Protein AF-0000000067282653 (afdb_homodimer)

Solvent-accessible surface area (backbone atoms only — not comparable to full-atom values): 28325 Å² total; per-residue (Å²): 121,83,62,38,82,45,73,37,54,29,65,54,50,38,16,65,73,27,28,68,47,54,86,46,59,25,34,35,36,36,40,37,40,32,29,42,47,34,88,92,48,76,72,40,86,65,26,25,35,44,34,38,36,22,20,22,31,38,79,72,54,95,64,27,29,39,34,24,21,30,36,39,36,43,48,15,35,65,85,81,63,40,78,44,56,59,43,76,37,87,85,79,70,46,73,35,45,31,73,39,47,68,28,66,38,42,66,52,73,44,57,57,67,42,61,28,37,40,31,83,62,38,28,36,37,69,47,79,44,64,58,67,47,76,29,86,39,40,82,41,69,82,47,16,64,24,36,50,53,63,53,40,56,37,39,39,43,40,40,39,38,31,45,29,64,41,61,71,32,86,84,45,49,35,42,89,49,38,41,38,39,39,36,32,41,32,57,69,53,50,66,71,61,43,37,90,55,82,50,32,32,38,37,47,34,37,32,30,54,38,95,36,72,87,64,45,58,66,70,56,47,52,47,28,72,73,44,28,39,36,66,76,47,25,56,92,58,79,68,97,64,76,61,42,44,72,66,57,52,44,67,76,37,44,69,49,51,77,70,56,48,69,48,61,66,76,34,70,58,80,130,122,82,63,38,83,42,72,36,53,30,64,54,50,38,16,65,73,27,29,68,48,56,88,46,58,27,35,35,36,36,41,38,40,31,28,42,46,34,87,93,49,76,72,39,86,64,25,25,35,45,32,36,36,23,19,23,29,38,79,72,54,94,64,27,29,39,34,23,20,30,35,39,37,43,48,14,35,65,85,81,64,40,80,42,56,58,42,75,38,88,85,79,69,48,74,34,46,32,73,39,47,67,27,66,40,43,67,52,75,44,59,58,67,44,61,29,37,40,31,84,62,39,29,35,39,68,46,80,45,64,57,67,48,75,29,83,39,42,81,40,72,81,47,16,57,27,38,51,56,63,53,40,57,39,39,40,41,38,41,37,36,30,46,29,64,41,62,72,31,86,86,45,51,36,42,88,51,37,41,37,39,38,36,33,41,31,58,69,53,49,64,70,59,48,36,88,60,79,51,34,33,38,37,47,33,37,34,32,53,38,94,35,73,87,63,46,58,66,72,56,46,50,45,28,72,74,43,28,40,37,65,75,47,26,56,93,57,81,68,97,64,76,63,41,44,72,65,56,52,45,66,77,37,44,70,49,52,75,71,57,47,68,50,61,66,76,32,71,56,78,131

Organism: NCBI:txid741277

Nearest PDB structures (foldseek):
  2j4u-assembly2_W  TM=2.827E-01  e=1.386E-02  Escherichia coli
  3uu2-assembly1_C  TM=2.801E-01  e=9.792E-02  Salmonella enterica subsp. enterica serovar Typhimurium
  1pho-assembly1_A  TM=2.579E-01  e=3.063E-01  Escherichia coli
  2xe2-assembly1_C  TM=2.893E-01  e=5.273E-01  Escherichia coli
  2xe5-assembly1_E  TM=2.948E-01  e=1.257E+00  Escherichia coli

Foldseek 3Di:
DFWDKDWAFLLLVCQEPHFLPQVDKWKKKKKWWKWWFFPPDDIDTFFIKIKMKIWGWDDDDVSKIKIKIWMWMFTADPPVRHGDQWGQQPPPRDIFGDATDTWGIDIDMGHDIFIWTDDQFKIKGKDKDKDKDAQPQCVPVVLCQLAVDGIWIKIKIKIKMATPCQSPPPVGRHTPKIKIWMKMWGDDQSRSSQRVGDTIMIITMMIMIDPADVRGPPVVNVCCVPFEVQNRHTDSDDDPDDIDDSSVQCVVCVVVRVVSHGPPHGHDHDD/DFWDKDWAFLLLVCQQPHFLPQVDKWKKKKKWWKWWFFPPDDIDTFFIKIKMKIKGWDDDDDRKIKIKIWMWMFTADPPVRHGDQWGQQPPPRDIFGDATDTWGIDIDMGHDIFIWTDDQFKIKGKDKDKDKDAQPQCVPVVLCQLPVDGIWIKIKIKIKMATPCQSPPPVGRHTPKIKIWMKMWGDDQSRSSCGPHDTIMIITMMIMIDPADVRGPPVVNVCCVPFEVQNRHTDSDDDPDDIDDSSVQCVVCVVVRVVSHGPPHGHDHDD

Structure (mmCIF, N/CA/C/O backbone):
data_AF-0000000067282653-model_v1
#
loop_
_entity.id
_entity.type
_entity.pdbx_description
1 polymer 'DUF1838 domain-containing protein'
#
loop_
_atom_site.group_PDB
_atom_site.id
_atom_site.type_symbol
_atom_site.label_atom_id
_atom_site.label_alt_id
_atom_site.label_comp_id
_atom_site.label_asym_id
_atom_site.label_entity_id
_atom_site.label_seq_id
_atom_site.pdbx_PDB_ins_code
_atom_site.Cartn_x
_atom_site.Cartn_y
_atom_site.Cartn_z
_atom_site.occupancy
_atom_site.B_iso_or_equiv
_atom_site.auth_seq_id
_atom_site.auth_comp_id
_atom_site.auth_asym_id
_atom_site.auth_atom_id
_atom_site.pdbx_PDB_model_num
ATOM 1 N N . MET A 1 1 ? -20.859 -9.094 -7.98 1 53.88 1 MET A N 1
ATOM 2 C CA . MET A 1 1 ? -20.625 -8.602 -9.336 1 53.88 1 MET A CA 1
ATOM 3 C C . MET A 1 1 ? -19.219 -8.031 -9.484 1 53.88 1 MET A C 1
ATOM 5 O O . MET A 1 1 ? -18.656 -7.516 -8.516 1 53.88 1 MET A O 1
ATOM 9 N N . VAL A 1 2 ? -18.625 -8.258 -10.727 1 66.88 2 VAL A N 1
ATOM 10 C CA . VAL A 1 2 ? -17.281 -7.805 -11.055 1 66.88 2 VAL A CA 1
ATOM 11 C C . VAL A 1 2 ? -17.234 -6.277 -11.062 1 66.88 2 VAL A C 1
ATOM 13 O O . VAL A 1 2 ? -18.125 -5.625 -11.617 1 66.88 2 VAL A O 1
ATOM 16 N N . ALA A 1 3 ? -16.422 -5.664 -10.305 1 79.19 3 ALA A N 1
ATOM 17 C CA . ALA A 1 3 ? -16.25 -4.215 -10.258 1 79.19 3 ALA A CA 1
ATOM 18 C C . ALA A 1 3 ? -16.031 -3.648 -11.656 1 79.19 3 ALA A C 1
ATOM 20 O O . ALA A 1 3 ? -15.352 -4.262 -12.484 1 79.19 3 ALA A O 1
ATOM 21 N N . GLN A 1 4 ? -16.641 -2.537 -11.898 1 87.44 4 GLN A N 1
ATOM 22 C CA . GLN A 1 4 ? -16.469 -1.826 -13.164 1 87.44 4 GLN A CA 1
ATOM 23 C C . GLN A 1 4 ? -15.68 -0.537 -12.969 1 87.44 4 GLN A C 1
ATOM 25 O O . GLN A 1 4 ? -15.891 0.188 -12 1 87.44 4 GLN A O 1
ATOM 30 N N . ASN A 1 5 ? -14.805 -0.302 -13.891 1 89.62 5 ASN A N 1
ATOM 31 C CA . ASN A 1 5 ? -14.094 0.975 -13.898 1 89.62 5 ASN A CA 1
ATOM 32 C C . ASN A 1 5 ? -14.992 2.111 -14.383 1 89.62 5 ASN A C 1
ATOM 34 O O . ASN A 1 5 ? -15.578 2.029 -15.461 1 89.62 5 ASN A O 1
ATOM 38 N N . GLN A 1 6 ? -15.141 3.15 -13.555 1 94.5 6 GLN A N 1
ATOM 39 C CA . GLN A 1 6 ? -15.93 4.324 -13.914 1 94.5 6 GLN A CA 1
ATOM 40 C C . GLN A 1 6 ? -15.172 5.613 -13.602 1 94.5 6 GLN A C 1
ATOM 42 O O . GLN A 1 6 ? -14.242 5.609 -12.797 1 94.5 6 GLN A O 1
ATOM 47 N N . GLU A 1 7 ? -15.523 6.629 -14.336 1 96.25 7 GLU A N 1
ATOM 48 C CA . GLU A 1 7 ? -15.078 7.984 -14.039 1 96.25 7 GLU A CA 1
ATOM 49 C C . GLU A 1 7 ? -16.172 8.789 -13.344 1 96.25 7 GLU A C 1
ATOM 51 O O . GLU A 1 7 ? -17.234 9.039 -13.93 1 96.25 7 GLU A O 1
ATOM 56 N N . LEU A 1 8 ? -15.914 9.188 -12.18 1 97.56 8 LEU A N 1
ATOM 57 C CA . LEU A 1 8 ? -16.953 9.836 -11.375 1 97.56 8 LEU A CA 1
ATOM 58 C C . LEU A 1 8 ? -16.672 11.336 -11.242 1 97.56 8 LEU A C 1
ATOM 60 O O . LEU A 1 8 ? -15.516 11.75 -11.156 1 97.56 8 LEU A O 1
ATOM 64 N N . GLU A 1 9 ? -17.703 12.102 -11.102 1 97.31 9 GLU A N 1
ATOM 65 C CA . GLU A 1 9 ? -17.578 13.547 -10.914 1 97.31 9 GLU A CA 1
ATOM 66 C C . GLU A 1 9 ? -16.859 13.867 -9.602 1 97.31 9 GLU A C 1
ATOM 68 O O . GLU A 1 9 ? -16.922 13.086 -8.648 1 97.31 9 GLU A O 1
ATOM 73 N N . ALA A 1 10 ? -16.359 15.062 -9.57 1 97.81 10 ALA A N 1
ATOM 74 C CA . ALA A 1 10 ? -15.594 15.508 -8.414 1 97.81 10 ALA A CA 1
ATOM 75 C C . ALA A 1 10 ? -16.438 15.484 -7.141 1 97.81 10 ALA A C 1
ATOM 77 O O . ALA A 1 10 ? -15.922 15.234 -6.051 1 97.81 10 ALA A O 1
ATOM 78 N N . SER A 1 11 ? -17.703 15.688 -7.273 1 97.88 11 SER A N 1
ATOM 79 C CA . SER A 1 11 ? -18.578 15.734 -6.105 1 97.88 11 SER A CA 1
ATOM 80 C C . SER A 1 11 ? -18.562 14.406 -5.359 1 97.88 11 SER A C 1
ATOM 82 O O . SER A 1 11 ? -18.703 14.375 -4.133 1 97.88 11 SER A O 1
ATOM 84 N N . TYR A 1 12 ? -18.406 13.297 -6.055 1 98.12 12 TYR A N 1
ATOM 85 C CA . TYR A 1 12 ? -18.359 11.992 -5.406 1 98.12 12 TYR A CA 1
ATOM 86 C C . TYR A 1 12 ? -17.062 11.828 -4.609 1 98.12 12 TYR A C 1
ATOM 88 O O . TYR A 1 12 ? -17.078 11.242 -3.523 1 98.12 12 TYR A O 1
ATOM 96 N N . TRP A 1 13 ? -16.062 12.391 -5.176 1 98.31 13 TRP A N 1
ATOM 97 C CA . TRP A 1 13 ? -14.797 12.383 -4.438 1 98.31 13 TRP A CA 1
ATOM 98 C C . TRP A 1 13 ? -14.883 13.289 -3.211 1 98.31 13 TRP A C 1
ATOM 100 O O . TRP A 1 13 ? -14.375 12.938 -2.141 1 98.31 13 TRP A O 1
ATOM 110 N N . VAL A 1 14 ? -15.484 14.414 -3.365 1 98.38 14 VAL A N 1
ATOM 111 C CA . VAL A 1 14 ? -15.68 15.344 -2.256 1 98.38 14 VAL A CA 1
ATOM 112 C C . VAL A 1 14 ? -16.469 14.656 -1.14 1 98.38 14 VAL A C 1
ATOM 114 O O . VAL A 1 14 ? -16.094 14.75 0.034 1 98.38 14 VAL A O 1
ATOM 117 N N . LYS A 1 15 ? -17.531 13.93 -1.473 1 98.19 15 LYS A N 1
ATOM 118 C CA . LYS A 1 15 ? -18.328 13.18 -0.504 1 98.19 15 LYS A CA 1
ATOM 119 C C . LYS A 1 15 ? -17.469 12.148 0.228 1 98.19 15 LYS A C 1
ATOM 121 O O . LYS A 1 15 ? -17.703 11.859 1.403 1 98.19 15 LYS A O 1
ATOM 126 N N . THR A 1 16 ? -16.531 11.602 -0.521 1 98.25 16 THR A N 1
ATOM 127 C CA . THR A 1 16 ? -15.656 10.562 0.013 1 98.25 16 THR A CA 1
ATOM 128 C C . THR A 1 16 ? -14.633 11.164 0.973 1 98.25 16 THR A C 1
ATOM 130 O O . THR A 1 16 ? -14.539 10.742 2.129 1 98.25 16 THR A O 1
ATOM 133 N N . ARG A 1 17 ? -13.984 12.172 0.566 1 97.81 17 ARG A N 1
ATOM 134 C CA . ARG A 1 17 ? -12.852 12.734 1.298 1 97.81 17 ARG A CA 1
ATOM 135 C C . ARG A 1 17 ? -13.328 13.672 2.4 1 97.81 17 ARG A C 1
ATOM 137 O O . ARG A 1 17 ? -12.688 13.781 3.451 1 97.81 17 ARG A O 1
ATOM 144 N N . SER A 1 18 ? -14.352 14.352 2.133 1 97.94 18 SER A N 1
ATOM 145 C CA . SER A 1 18 ? -14.867 15.359 3.053 1 97.94 18 SER A CA 1
ATOM 146 C C . SER A 1 18 ? -16.391 15.367 3.072 1 97.94 18 SER A C 1
ATOM 148 O O . SER A 1 18 ? -17.016 14.375 3.432 1 97.94 18 SER A O 1
ATOM 150 N N . SER A 1 19 ? -16.984 16.516 2.852 1 98 19 SER A N 1
ATOM 151 C CA . SER A 1 19 ? -18.422 16.719 2.816 1 98 19 SER A CA 1
ATOM 152 C C . SER A 1 19 ? -18.812 17.75 1.761 1 98 19 SER A C 1
ATOM 154 O O . SER A 1 19 ? -18.078 18.703 1.518 1 98 19 SER A O 1
ATOM 156 N N . LEU A 1 20 ? -19.969 17.547 1.198 1 98 20 LEU A N 1
ATOM 157 C CA . LEU A 1 20 ? -20.5 18.547 0.267 1 98 20 LEU A CA 1
ATOM 158 C C . LEU A 1 20 ? -20.906 19.812 1.002 1 98 20 LEU A C 1
ATOM 160 O O . LEU A 1 20 ? -21.109 20.859 0.377 1 98 20 LEU A O 1
ATOM 164 N N . ASP A 1 21 ? -21.141 19.734 2.289 1 97.75 21 ASP A N 1
ATOM 165 C CA . ASP A 1 21 ? -21.406 20.906 3.115 1 97.75 21 ASP A CA 1
ATOM 166 C C . ASP A 1 21 ? -20.109 21.625 3.471 1 97.75 21 ASP A C 1
ATOM 168 O O . ASP A 1 21 ? -19.328 21.156 4.305 1 97.75 21 ASP A O 1
ATOM 172 N N . PRO A 1 22 ? -19.906 22.75 2.941 1 96.88 22 PRO A N 1
ATOM 173 C CA . PRO A 1 22 ? -18.641 23.453 3.145 1 96.88 22 PRO A CA 1
ATOM 174 C C . PRO A 1 22 ? -18.453 23.953 4.582 1 96.88 22 PRO A C 1
ATOM 176 O O . PRO A 1 22 ? -17.359 24.391 4.953 1 96.88 22 PRO A O 1
ATOM 179 N N . ALA A 1 23 ? -19.406 23.891 5.398 1 96.5 23 ALA A N 1
ATOM 180 C CA . ALA A 1 23 ? -19.297 24.328 6.789 1 96.5 23 ALA A CA 1
ATOM 181 C C . ALA A 1 23 ? -18.766 23.219 7.68 1 96.5 23 ALA A C 1
ATOM 183 O O . ALA A 1 23 ? -18.344 23.453 8.812 1 96.5 23 ALA A O 1
ATOM 184 N N . GLU A 1 24 ? -18.719 22.078 7.125 1 96.69 24 GLU A N 1
ATOM 185 C CA . GLU A 1 24 ? -18.375 20.922 7.949 1 96.69 24 GLU A CA 1
ATOM 186 C C . GLU A 1 24 ? -16.891 20.625 7.895 1 96.69 24 GLU A C 1
ATOM 188 O O . GLU A 1 24 ? -16.266 20.719 6.836 1 96.69 24 GLU A O 1
ATOM 193 N N . SER A 1 25 ? -16.312 20.266 9.047 1 97.5 25 SER A N 1
ATOM 194 C CA . SER A 1 25 ? -15 19.625 9.125 1 97.5 25 SER A CA 1
ATOM 195 C C . SER A 1 25 ? -15.141 18.094 9.102 1 97.5 25 SER A C 1
ATOM 197 O O . SER A 1 25 ? -15.922 17.531 9.867 1 97.5 25 SER A O 1
ATOM 199 N N . SER A 1 26 ? -14.422 17.5 8.211 1 98.19 26 SER A N 1
ATOM 200 C CA . SER A 1 26 ? -14.453 16.047 8.102 1 98.19 26 SER A CA 1
ATOM 201 C C . SER A 1 26 ? -13.148 15.43 8.586 1 98.19 26 SER A C 1
ATOM 203 O O . SER A 1 26 ? -12.062 15.906 8.25 1 98.19 26 SER A O 1
ATOM 205 N N . PHE A 1 27 ? -13.258 14.383 9.391 1 98.44 27 PHE A N 1
ATOM 206 C CA . PHE A 1 27 ? -12.078 13.781 10.008 1 98.44 27 PHE A CA 1
ATOM 207 C C . PHE A 1 27 ? -11.789 12.414 9.398 1 98.44 27 PHE A C 1
ATOM 209 O O . PHE A 1 27 ? -12.695 11.594 9.242 1 98.44 27 PHE A O 1
ATOM 216 N N . LEU A 1 28 ? -10.586 12.203 9.008 1 98.12 28 LEU A N 1
ATOM 217 C CA . LEU A 1 28 ? -10 10.898 8.727 1 98.12 28 LEU A CA 1
ATOM 218 C C . LEU A 1 28 ? -8.898 10.578 9.727 1 98.12 28 LEU A C 1
ATOM 220 O O . LEU A 1 28 ? -8.109 11.453 10.094 1 98.12 28 LEU A O 1
ATOM 224 N N . SER A 1 29 ? -8.859 9.391 10.188 1 98 29 SER A N 1
ATOM 225 C CA . SER A 1 29 ? -7.797 8.945 11.086 1 98 29 SER A CA 1
ATOM 226 C C . SER A 1 29 ? -7.145 7.664 10.586 1 98 29 SER A C 1
ATOM 228 O O . SER A 1 29 ? -7.789 6.859 9.914 1 98 29 SER A O 1
ATOM 230 N N . TRP A 1 30 ? -5.828 7.531 10.852 1 98.19 30 TRP A N 1
ATOM 231 C CA . TRP A 1 30 ? -5.125 6.324 10.43 1 98.19 30 TRP A CA 1
ATOM 232 C C . TRP A 1 30 ? -4.156 5.852 11.508 1 98.19 30 TRP A C 1
ATOM 234 O O . TRP A 1 30 ? -3.785 6.621 12.398 1 98.19 30 TRP A O 1
ATOM 244 N N . THR A 1 31 ? -3.799 4.637 11.477 1 97.56 31 THR A N 1
ATOM 245 C CA . THR A 1 31 ? -2.756 4.004 12.281 1 97.56 31 THR A CA 1
ATOM 246 C C . THR A 1 31 ? -1.911 3.066 11.422 1 97.56 31 THR A C 1
ATOM 248 O O . THR A 1 31 ? -2.336 2.652 10.336 1 97.56 31 THR A O 1
ATOM 251 N N . GLY A 1 32 ? -0.683 2.873 11.859 1 97.94 32 GLY A N 1
ATOM 252 C CA . GLY A 1 32 ? 0.162 1.998 11.062 1 97.94 32 GLY A CA 1
ATOM 253 C C . GLY A 1 32 ? 1.556 1.828 11.641 1 97.94 32 GLY A C 1
ATOM 254 O O . GLY A 1 32 ? 1.756 1.969 12.852 1 97.94 32 GLY A O 1
ATOM 255 N N . LYS A 1 33 ? 2.396 1.386 10.781 1 98.69 33 LYS A N 1
ATOM 256 C CA . LYS A 1 33 ? 3.789 1.114 11.125 1 98.69 33 LYS A CA 1
ATOM 257 C C . LYS A 1 33 ? 4.742 1.777 10.133 1 98.69 33 LYS A C 1
ATOM 259 O O . LYS A 1 33 ? 4.383 2.002 8.969 1 98.69 33 LYS A O 1
ATOM 264 N N . ILE A 1 34 ? 5.879 2.117 10.609 1 98.81 34 ILE A N 1
ATOM 265 C CA . ILE A 1 34 ? 6.941 2.691 9.789 1 98.81 34 ILE A CA 1
ATOM 266 C C . ILE A 1 34 ? 8.211 1.856 9.922 1 98.81 34 ILE A C 1
ATOM 268 O O . ILE A 1 34 ? 8.672 1.6 11.039 1 98.81 34 ILE A O 1
ATOM 272 N N . TYR A 1 35 ? 8.734 1.463 8.828 1 98.69 35 TYR A N 1
ATOM 273 C CA . TYR A 1 35 ? 9.922 0.62 8.797 1 98.69 35 TYR A CA 1
ATOM 274 C C . TYR A 1 35 ? 11.094 1.352 8.141 1 98.69 35 TYR A C 1
ATOM 276 O O . TYR A 1 35 ? 10.891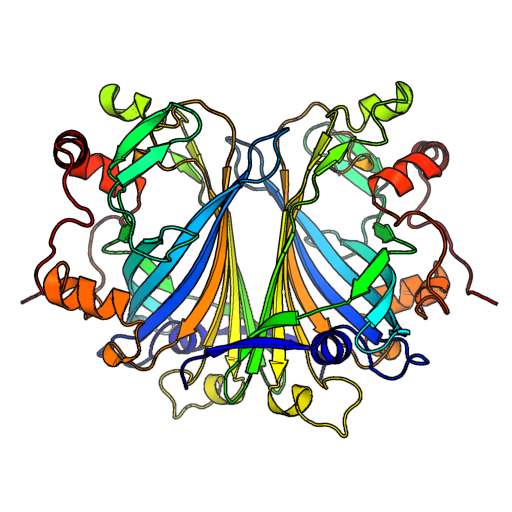 2.203 7.27 1 98.69 35 TYR A O 1
ATOM 284 N N . ALA A 1 36 ? 12.266 1.011 8.609 1 97.56 36 ALA A N 1
ATOM 285 C CA . ALA A 1 36 ? 13.461 1.302 7.82 1 97.56 36 ALA A CA 1
ATOM 286 C C . ALA A 1 36 ? 13.719 0.207 6.789 1 97.56 36 ALA A C 1
ATOM 288 O O . ALA A 1 36 ? 13.695 -0.981 7.121 1 97.56 36 ALA A O 1
ATOM 289 N N . PHE A 1 37 ? 13.891 0.598 5.602 1 95.44 37 PHE A N 1
ATOM 290 C CA . PHE A 1 37 ? 14.242 -0.276 4.492 1 95.44 37 PHE A CA 1
ATOM 291 C C . PHE A 1 37 ? 15.602 0.104 3.914 1 95.44 37 PHE A C 1
ATOM 293 O O . PHE A 1 37 ? 15.695 0.995 3.066 1 95.44 37 PHE A O 1
ATOM 300 N N . VAL A 1 38 ? 16.609 -0.567 4.359 1 92.38 38 VAL A N 1
ATOM 301 C CA . VAL A 1 38 ? 18 -0.293 3.984 1 92.38 38 VAL A CA 1
ATOM 302 C C . VAL A 1 38 ? 18.531 -1.416 3.094 1 92.38 38 VAL A C 1
ATOM 304 O O . VAL A 1 38 ? 18.406 -2.596 3.436 1 92.38 38 VAL A O 1
ATOM 307 N N . PRO A 1 39 ? 19.109 -1.047 1.935 1 86.56 39 PRO A N 1
ATOM 308 C CA . PRO A 1 39 ? 19.641 -2.088 1.056 1 86.56 39 PRO A CA 1
ATOM 309 C C . PRO A 1 39 ? 20.625 -3.02 1.771 1 86.56 39 PRO A C 1
ATOM 311 O O . PRO A 1 39 ? 21.547 -2.555 2.432 1 86.56 39 PRO A O 1
ATOM 314 N N . GLY A 1 40 ? 20.344 -4.289 1.637 1 87.06 40 GLY A N 1
ATOM 315 C CA . GLY A 1 40 ? 21.234 -5.301 2.17 1 87.06 40 GLY A CA 1
ATOM 316 C C . GLY A 1 40 ? 20.969 -5.641 3.621 1 87.06 40 GLY A C 1
ATOM 317 O O . GLY A 1 40 ? 21.594 -6.543 4.184 1 87.06 40 GLY A O 1
ATOM 318 N N . GLU A 1 41 ? 20.016 -4.91 4.254 1 89.69 41 GLU A N 1
ATOM 319 C CA . GLU A 1 41 ? 19.688 -5.148 5.656 1 89.69 41 GLU A CA 1
ATOM 320 C C . GLU A 1 41 ? 18.234 -5.609 5.812 1 89.69 41 GLU A C 1
ATOM 322 O O . GLU A 1 41 ? 17.391 -5.297 4.977 1 89.69 41 GLU A O 1
ATOM 327 N N . LYS A 1 42 ? 18.094 -6.449 6.906 1 93.94 42 LYS A N 1
ATOM 328 C CA . LYS A 1 42 ? 16.719 -6.773 7.273 1 93.94 42 LYS A CA 1
ATOM 329 C C . LYS A 1 42 ? 15.945 -5.52 7.684 1 93.94 42 LYS A C 1
ATOM 331 O O . LYS A 1 42 ? 16.531 -4.574 8.219 1 93.94 42 LYS A O 1
ATOM 336 N N . ARG A 1 43 ? 14.672 -5.562 7.473 1 93.19 43 ARG A N 1
ATOM 337 C CA . ARG A 1 43 ? 13.852 -4.422 7.859 1 93.19 43 ARG A CA 1
ATOM 338 C C . ARG A 1 43 ? 13.945 -4.16 9.359 1 93.19 43 ARG A C 1
ATOM 340 O O . ARG A 1 43 ? 14.211 -5.078 10.133 1 93.19 43 ARG A O 1
ATOM 347 N N . THR A 1 44 ? 13.742 -2.932 9.75 1 96.5 44 THR A N 1
ATOM 348 C CA . THR A 1 44 ? 13.633 -2.551 11.148 1 96.5 44 THR A CA 1
ATOM 349 C C . THR A 1 44 ? 12.344 -1.772 11.398 1 96.5 44 THR A C 1
ATOM 351 O O . THR A 1 44 ? 12.078 -0.771 10.734 1 96.5 44 THR A O 1
ATOM 354 N N . LEU A 1 45 ? 11.508 -2.346 12.312 1 98.19 45 LEU A N 1
ATOM 355 C CA . LEU A 1 45 ? 10.359 -1.562 12.742 1 98.19 45 LEU A CA 1
ATOM 356 C C . LEU A 1 45 ? 10.797 -0.362 13.578 1 98.19 45 LEU A C 1
ATOM 358 O O . LEU A 1 45 ? 11.367 -0.526 14.656 1 98.19 45 LEU A O 1
ATOM 362 N N . LEU A 1 46 ? 10.586 0.833 13.055 1 98.5 46 LEU A N 1
ATOM 363 C CA . LEU A 1 46 ? 11.047 2.029 13.75 1 98.5 46 LEU A CA 1
ATOM 364 C C . LEU A 1 46 ? 9.961 2.584 14.664 1 98.5 46 LEU A C 1
ATOM 366 O O . LEU A 1 46 ? 10.219 2.881 15.836 1 98.5 46 LEU A O 1
ATOM 370 N N . PHE A 1 47 ? 8.711 2.727 14.047 1 98.81 47 PHE A N 1
ATOM 371 C CA . PHE A 1 47 ? 7.637 3.391 14.781 1 98.81 47 PHE A CA 1
ATOM 372 C C . PHE A 1 47 ? 6.293 2.738 14.477 1 98.81 47 PHE A C 1
ATOM 374 O O . PHE A 1 47 ? 6.082 2.215 13.383 1 98.81 47 PHE A O 1
ATOM 381 N N . LYS A 1 48 ? 5.449 2.74 15.422 1 98.44 48 LYS A N 1
ATOM 382 C CA . LYS A 1 48 ? 4.027 2.801 15.109 1 98.44 48 LYS A CA 1
ATOM 383 C C . LYS A 1 48 ? 3.568 4.242 14.898 1 98.44 48 LYS A C 1
ATOM 385 O O . LYS A 1 48 ? 4.32 5.18 15.164 1 98.44 48 LYS A O 1
ATOM 390 N N . MET A 1 49 ? 2.453 4.398 14.312 1 98.69 49 MET A N 1
ATOM 391 C CA . MET A 1 49 ? 2.01 5.77 14.078 1 98.69 49 MET A CA 1
ATOM 392 C C . MET A 1 49 ? 0.497 5.887 14.242 1 98.69 49 MET A C 1
ATOM 394 O O . MET A 1 49 ? -0.227 4.902 14.078 1 98.69 49 MET A O 1
ATOM 398 N N . VAL A 1 50 ? 0.042 7 14.586 1 98.69 50 VAL A N 1
ATOM 399 C CA . VAL A 1 50 ? -1.358 7.406 14.602 1 98.69 50 VAL A CA 1
ATOM 400 C C . VAL A 1 50 ? -1.49 8.828 14.062 1 98.69 50 VAL A C 1
ATOM 402 O O . VAL A 1 50 ? -0.651 9.688 14.344 1 98.69 50 VAL A O 1
ATOM 405 N N . GLY A 1 51 ? -2.432 9.031 13.188 1 98.69 51 GLY A N 1
ATOM 406 C CA . GLY A 1 51 ? -2.598 10.352 12.602 1 98.69 51 GLY A CA 1
ATOM 407 C C . GLY A 1 51 ? -4.035 10.672 12.242 1 98.69 51 GLY A C 1
ATOM 408 O O . GLY A 1 51 ? -4.926 9.844 12.438 1 98.69 51 GLY A O 1
ATOM 409 N N . MET A 1 52 ? -4.25 11.898 11.844 1 98.81 52 MET A N 1
ATOM 410 C CA . MET A 1 52 ? -5.562 12.359 11.398 1 98.81 52 MET A CA 1
ATOM 411 C C . MET A 1 52 ? -5.426 13.5 10.398 1 98.81 52 MET A C 1
ATOM 413 O O . MET A 1 52 ? -4.367 14.117 10.297 1 98.81 52 MET A O 1
ATOM 417 N N . SER A 1 53 ? -6.355 13.648 9.641 1 98.69 53 SER A N 1
ATOM 418 C CA . SER A 1 53 ? -6.578 14.805 8.781 1 98.69 53 SER A CA 1
ATOM 419 C C . SER A 1 53 ? -7.969 15.391 8.992 1 98.69 53 SER A C 1
ATOM 421 O O . SER A 1 53 ? -8.953 14.656 9.078 1 98.69 53 SER A O 1
ATOM 423 N N . VAL A 1 54 ? -8.07 16.641 9.227 1 98.75 54 VAL A N 1
ATOM 424 C CA . VAL A 1 54 ? -9.352 17.344 9.266 1 98.75 54 VAL A CA 1
ATOM 425 C C . VAL A 1 54 ? -9.469 18.266 8.062 1 98.75 54 VAL A C 1
ATOM 427 O O . VAL A 1 54 ? -8.609 19.125 7.852 1 98.75 54 VAL A O 1
ATOM 430 N N . SER A 1 55 ? -10.555 18.078 7.297 1 98.62 55 SER A N 1
ATOM 431 C CA . SER A 1 55 ? -10.586 18.75 5.996 1 98.62 55 SER A CA 1
ATOM 432 C C . SER A 1 55 ? -11.938 19.391 5.738 1 98.62 55 SER A C 1
ATOM 434 O O . SER A 1 55 ? -12.914 19.109 6.438 1 98.62 55 SER A O 1
ATOM 436 N N . ARG A 1 56 ? -11.883 20.234 4.754 1 98.19 56 ARG A N 1
ATOM 437 C CA . ARG A 1 56 ? -13.039 20.953 4.23 1 98.19 56 ARG A CA 1
ATOM 438 C C . ARG A 1 56 ? -12.93 21.125 2.721 1 98.19 56 ARG A C 1
ATOM 440 O O . ARG A 1 56 ? -11.852 21.406 2.193 1 98.19 56 ARG A O 1
ATOM 447 N N . CYS A 1 57 ? -14.078 20.938 2.066 1 98.44 57 CYS A N 1
ATOM 448 C CA . CYS A 1 57 ? -14.164 21.266 0.647 1 98.44 57 CYS A CA 1
ATOM 449 C C . CYS A 1 57 ? -15.109 22.438 0.404 1 98.44 57 CYS A C 1
ATOM 451 O O . CYS A 1 57 ? -16.219 22.469 0.956 1 98.44 57 CYS A O 1
ATOM 453 N N . ILE A 1 58 ? -14.664 23.328 -0.389 1 98.31 58 ILE A N 1
ATOM 454 C CA . ILE A 1 58 ? -15.414 24.547 -0.677 1 98.31 58 ILE A CA 1
ATOM 455 C C . ILE A 1 58 ? -15.688 24.641 -2.176 1 98.31 58 ILE A C 1
ATOM 457 O O . ILE A 1 58 ? -14.758 24.703 -2.982 1 98.31 58 ILE 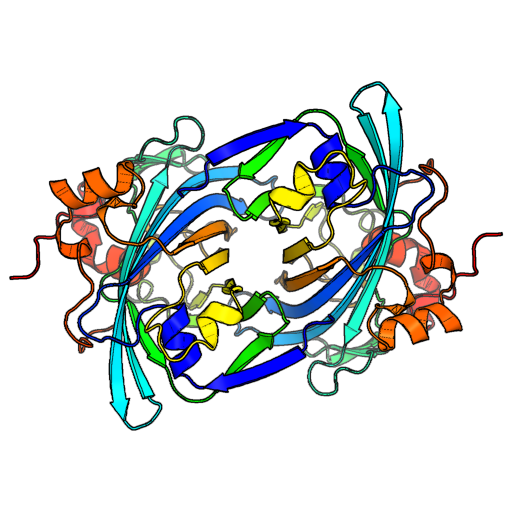A O 1
ATOM 461 N N . PRO A 1 59 ? -16.984 24.688 -2.51 1 97.75 59 PRO A N 1
ATOM 462 C CA . PRO A 1 59 ? -17.281 24.797 -3.941 1 97.75 59 PRO A CA 1
ATOM 463 C C . PRO A 1 59 ? -16.797 26.125 -4.535 1 97.75 59 PRO A C 1
ATOM 465 O O . PRO A 1 59 ? -16.922 27.172 -3.902 1 97.75 59 PRO A O 1
ATOM 468 N N . THR A 1 60 ? -16.219 26.094 -5.652 1 97 60 THR A N 1
ATOM 469 C CA . THR A 1 60 ? -15.75 27.281 -6.352 1 97 60 THR A CA 1
ATOM 470 C C . THR A 1 60 ? -16.547 27.516 -7.633 1 97 60 THR A C 1
ATOM 472 O O . THR A 1 60 ? -17.5 28.297 -7.648 1 97 60 THR A O 1
ATOM 475 N N . GLU A 1 61 ? -16.281 26.812 -8.695 1 95.56 61 GLU A N 1
ATOM 476 C CA . GLU A 1 61 ? -17.094 26.797 -9.914 1 95.56 61 GLU A CA 1
ATOM 477 C C . GLU A 1 61 ? -17.812 25.453 -10.062 1 95.56 61 GLU A C 1
ATOM 479 O O . GLU A 1 61 ? -17.609 24.547 -9.266 1 95.56 61 GLU A O 1
ATOM 484 N N . ALA A 1 62 ? -18.656 25.484 -11.094 1 94.19 62 ALA A N 1
ATOM 485 C CA . ALA A 1 62 ? -19.438 24.266 -11.289 1 94.19 62 ALA A CA 1
ATOM 486 C C . ALA A 1 62 ? -18.531 23.047 -11.43 1 94.19 62 ALA A C 1
ATOM 488 O O . ALA A 1 62 ? -17.656 23.016 -12.305 1 94.19 62 ALA A O 1
ATOM 489 N N . GLY A 1 63 ? -18.672 22.109 -10.539 1 94.94 63 GLY A N 1
ATOM 490 C CA . GLY A 1 63 ? -17.938 20.859 -10.609 1 94.94 63 GLY A CA 1
ATOM 491 C C . GLY A 1 63 ? -16.547 20.953 -10.008 1 94.94 63 GLY A C 1
ATOM 492 O O . GLY A 1 63 ? -15.773 20 -10.07 1 94.94 63 GLY A O 1
ATOM 493 N N . CYS A 1 64 ? -16.234 22.094 -9.438 1 97.88 64 CYS A N 1
ATOM 494 C CA . CYS A 1 64 ? -14.906 22.312 -8.875 1 97.88 64 CYS A CA 1
ATOM 495 C C . CYS A 1 64 ? -14.984 22.625 -7.387 1 97.88 64 CYS A C 1
ATOM 497 O O . CYS A 1 64 ? -15.922 23.266 -6.934 1 97.88 64 CYS A O 1
ATOM 499 N N . TRP A 1 65 ? -13.953 22.141 -6.688 1 98.38 65 TRP A N 1
ATOM 500 C CA . TRP A 1 65 ? -13.898 22.328 -5.242 1 98.38 65 TRP A CA 1
ATOM 501 C C . TRP A 1 65 ? -12.484 22.656 -4.781 1 98.38 65 TRP A C 1
ATOM 503 O O . TRP A 1 65 ? -11.516 22.047 -5.27 1 98.38 65 TRP A O 1
ATOM 513 N N . ASP A 1 66 ? -12.391 23.594 -3.852 1 98.56 66 ASP A N 1
ATOM 514 C CA . ASP A 1 66 ? -11.156 23.766 -3.105 1 98.56 66 ASP A CA 1
ATOM 515 C C . ASP A 1 66 ? -11.102 22.844 -1.895 1 98.56 66 ASP A C 1
ATOM 517 O O . ASP A 1 66 ? -12.062 22.766 -1.124 1 98.56 66 ASP A O 1
ATOM 521 N N . PHE A 1 67 ? -10.109 22.125 -1.871 1 98.62 67 PHE A N 1
ATOM 522 C CA . PHE A 1 67 ? -9.852 21.266 -0.726 1 98.62 67 PHE A CA 1
ATOM 523 C C . PHE A 1 67 ? -8.836 21.906 0.214 1 98.62 67 PHE A C 1
ATOM 525 O O . PHE 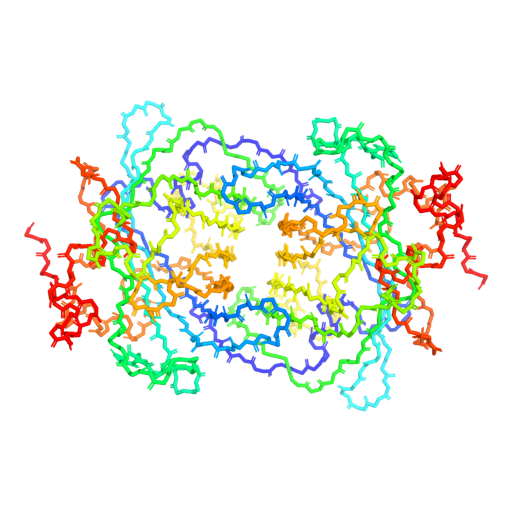A 1 67 ? -7.758 22.328 -0.219 1 98.62 67 PHE A O 1
ATOM 532 N N . THR A 1 68 ? -9.117 22.031 1.519 1 98.62 68 THR A N 1
ATOM 533 C CA . THR A 1 68 ? -8.172 22.5 2.533 1 98.62 68 THR A CA 1
ATOM 534 C C . THR A 1 68 ? -8.227 21.594 3.77 1 98.62 68 THR A C 1
ATOM 536 O O . THR A 1 68 ? -9.289 21.094 4.133 1 98.62 68 THR A O 1
ATOM 539 N N . SER A 1 69 ? -7.047 21.391 4.391 1 98.75 69 SER A N 1
ATOM 540 C CA . SER A 1 69 ? -7.008 20.469 5.523 1 98.75 69 SER A CA 1
ATOM 541 C C . SER A 1 69 ? -5.832 20.766 6.445 1 98.75 69 SER A C 1
ATOM 543 O O . SER A 1 69 ? -4.98 21.594 6.117 1 98.75 69 SER A O 1
ATOM 545 N N . ARG A 1 70 ? -5.859 20.203 7.645 1 98.75 70 ARG A N 1
ATOM 546 C CA . ARG A 1 70 ? -4.766 20.094 8.602 1 98.75 70 ARG A CA 1
ATOM 547 C C . ARG A 1 70 ? -4.484 18.641 8.953 1 98.75 70 ARG A C 1
ATOM 549 O O . ARG A 1 70 ? -5.41 17.828 9.07 1 98.75 70 ARG A O 1
ATOM 556 N N . GLU A 1 71 ? -3.182 18.312 9.102 1 98.81 71 GLU A N 1
ATOM 557 C CA . GLU A 1 71 ? -2.83 16.906 9.312 1 98.81 71 GLU A CA 1
ATOM 558 C C . GLU A 1 71 ? -1.841 16.75 10.461 1 98.81 71 GLU A C 1
ATOM 560 O O . GLU A 1 71 ? -0.917 17.547 10.609 1 98.81 71 GLU A O 1
ATOM 565 N N . LEU A 1 72 ? -2.09 15.75 11.289 1 98.88 72 LEU A N 1
ATOM 566 C CA . LEU A 1 72 ? -1.184 15.32 12.344 1 98.88 72 LEU A CA 1
ATOM 567 C C . LEU A 1 72 ? -0.801 13.859 12.172 1 98.88 72 LEU A C 1
ATOM 569 O O . LEU A 1 72 ? -1.639 13.031 11.797 1 98.88 72 LEU A O 1
ATOM 573 N N . THR A 1 73 ? 0.428 13.508 12.352 1 98.88 73 THR A N 1
ATOM 574 C CA . THR A 1 73 ? 0.885 12.133 12.539 1 98.88 73 THR A CA 1
ATOM 575 C C . THR A 1 73 ? 1.912 12.055 13.664 1 98.88 73 THR A C 1
ATOM 577 O O . THR A 1 73 ? 2.92 12.766 13.641 1 98.88 73 THR A O 1
ATOM 580 N N . TYR A 1 74 ? 1.654 11.234 14.609 1 98.94 74 TYR A N 1
ATOM 581 C CA . TYR A 1 74 ? 2.574 11.016 15.719 1 98.94 74 TYR A CA 1
ATOM 582 C C . TYR A 1 74 ? 3.342 9.711 15.547 1 98.94 74 TYR A C 1
ATOM 584 O O . TYR A 1 74 ? 2.758 8.68 15.195 1 98.94 74 TYR A O 1
ATOM 592 N N . TYR A 1 75 ? 4.625 9.82 15.758 1 98.94 75 TYR A N 1
ATOM 593 C CA . TYR A 1 75 ? 5.477 8.633 15.836 1 98.94 75 TYR A CA 1
ATOM 594 C C . TYR A 1 75 ? 5.441 8.031 17.234 1 98.94 75 TYR A C 1
ATOM 596 O O . TYR A 1 75 ? 5.711 8.727 18.219 1 98.94 75 TYR A O 1
ATOM 604 N N . LEU A 1 76 ? 5.141 6.754 17.266 1 98.88 76 LEU A N 1
ATOM 605 C CA . LEU A 1 76 ? 4.973 6.074 18.547 1 98.88 76 LEU A CA 1
ATOM 606 C C . LEU A 1 76 ? 6.047 5.008 18.734 1 98.88 76 LEU A C 1
ATOM 608 O O . LEU A 1 76 ? 6.531 4.426 17.766 1 98.88 76 LEU A O 1
ATOM 612 N N . ASN A 1 77 ? 6.414 4.812 20.016 1 98.44 77 ASN A N 1
ATOM 613 C CA . ASN A 1 77 ? 7.23 3.645 20.344 1 98.44 77 ASN A CA 1
ATOM 614 C C . ASN A 1 77 ? 6.547 2.35 19.906 1 98.44 77 ASN A C 1
ATOM 616 O O . ASN A 1 77 ? 5.398 2.094 20.266 1 98.44 77 ASN A O 1
ATOM 620 N N . PRO A 1 78 ? 7.188 1.56 19.141 1 96.94 78 PRO A N 1
ATOM 621 C CA . PRO A 1 78 ? 6.512 0.391 18.578 1 96.94 78 PRO A CA 1
ATOM 622 C C . PRO A 1 78 ? 6.141 -0.647 19.625 1 96.94 78 PRO A C 1
ATOM 624 O O . PRO A 1 78 ? 5.262 -1.481 19.391 1 96.94 78 PRO A O 1
ATOM 627 N N . GLU A 1 79 ? 6.766 -0.643 20.781 1 96.31 79 GLU A N 1
ATOM 628 C CA . GLU A 1 79 ? 6.488 -1.614 21.828 1 96.31 79 GLU A CA 1
ATOM 629 C C . GLU A 1 79 ? 5.426 -1.095 22.797 1 96.31 79 GLU A C 1
ATOM 631 O O . GLU A 1 79 ? 4.469 -1.806 23.125 1 96.31 79 GLU A O 1
ATOM 636 N N . THR A 1 80 ? 5.59 0.177 23.25 1 97.12 80 THR A N 1
ATOM 637 C CA . THR A 1 80 ? 4.723 0.708 24.297 1 97.12 80 THR A CA 1
ATOM 638 C C . THR A 1 80 ? 3.549 1.473 23.688 1 97.12 80 THR A C 1
ATOM 640 O O . THR A 1 80 ? 2.568 1.763 24.375 1 97.12 80 THR A O 1
ATOM 643 N N . GLU A 1 81 ?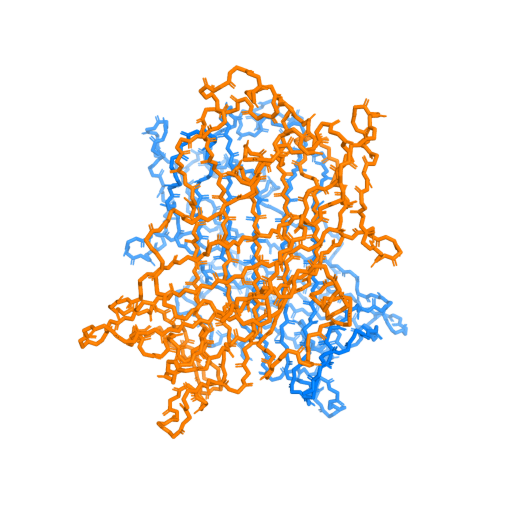 3.727 1.888 22.391 1 96.56 81 GLU A N 1
ATOM 644 C CA . GLU A 1 81 ? 2.732 2.656 21.656 1 96.56 81 GLU A CA 1
ATOM 645 C C . GLU A 1 81 ? 2.545 4.047 22.25 1 96.56 81 GLU A C 1
ATOM 647 O O . GLU A 1 81 ? 1.524 4.695 22.016 1 96.56 81 GLU A O 1
ATOM 652 N N . GLU A 1 82 ? 3.5 4.465 23.031 1 97.94 82 GLU A N 1
ATOM 653 C CA . GLU A 1 82 ? 3.504 5.828 23.547 1 97.94 82 GLU A CA 1
ATOM 654 C C . GLU A 1 82 ? 4.148 6.797 22.562 1 97.94 82 GLU A C 1
ATOM 656 O O . GLU A 1 82 ? 5.012 6.402 21.766 1 97.94 82 GLU A O 1
ATOM 661 N N . ILE A 1 83 ? 3.752 8 22.688 1 98.62 83 ILE A N 1
ATOM 662 C CA . ILE A 1 83 ? 4.336 9.023 21.828 1 98.62 83 ILE A CA 1
ATOM 663 C C . ILE A 1 83 ? 5.84 9.117 22.094 1 98.62 83 ILE A C 1
ATOM 665 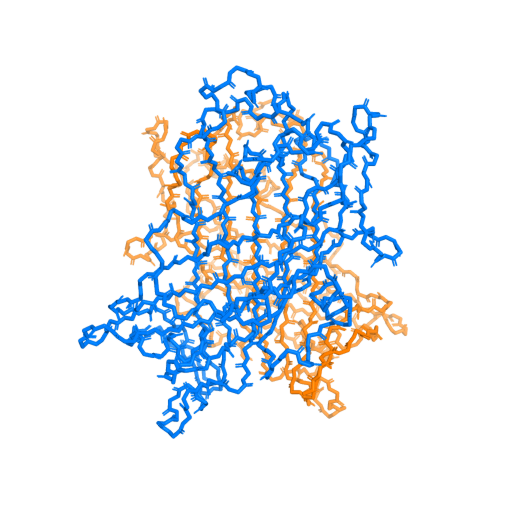O O . ILE A 1 83 ? 6.277 9.172 23.234 1 98.62 83 ILE A O 1
ATOM 669 N N . LEU A 1 84 ? 6.625 9.227 21.047 1 98.44 84 LEU A N 1
ATOM 670 C CA . LEU A 1 84 ? 8.07 9.398 21.172 1 98.44 84 LEU A CA 1
ATOM 671 C C . LEU A 1 84 ? 8.453 10.867 21.062 1 98.44 84 LEU A C 1
ATOM 673 O O . LEU A 1 84 ? 8.203 11.508 20.031 1 98.44 84 LEU A O 1
ATOM 677 N N . HIS A 1 85 ? 9.047 11.383 22.078 1 98.19 85 HIS A N 1
ATOM 678 C CA . HIS A 1 85 ? 9.516 12.766 22.031 1 98.19 85 HIS A CA 1
ATOM 679 C C . HIS A 1 85 ? 10.984 12.836 21.625 1 98.19 85 HIS A C 1
ATOM 681 O O . HIS A 1 85 ? 11.438 13.852 21.094 1 98.19 85 HIS A O 1
ATOM 687 N N . ARG A 1 86 ? 11.672 11.82 21.938 1 98.25 86 ARG A N 1
ATOM 688 C CA . ARG A 1 86 ? 13.055 11.617 21.531 1 98.25 86 ARG A CA 1
ATOM 689 C C . ARG A 1 86 ? 13.258 10.219 20.953 1 98.25 86 ARG A C 1
ATOM 691 O O . ARG A 1 86 ? 12.539 9.289 21.312 1 98.25 86 ARG A O 1
ATOM 698 N N . TRP A 1 87 ? 14.133 10.148 20.078 1 98.25 87 TRP A N 1
ATOM 699 C CA . TRP A 1 87 ? 14.406 8.883 19.406 1 98.25 87 TRP A CA 1
ATOM 700 C C . TRP A 1 87 ? 15.891 8.555 19.438 1 98.25 87 TRP A C 1
ATOM 702 O O . TRP A 1 87 ? 16.719 9.383 19.062 1 98.25 87 TRP A O 1
ATOM 712 N N . ASP A 1 88 ? 16.219 7.383 19.984 1 97.56 88 ASP A N 1
ATOM 713 C CA . ASP A 1 88 ? 17.594 6.879 19.938 1 97.56 88 ASP A CA 1
ATOM 714 C C . ASP A 1 88 ? 17.906 6.254 18.578 1 97.56 88 ASP A C 1
ATOM 716 O O . ASP A 1 88 ? 17.453 5.145 18.281 1 97.56 88 ASP A O 1
ATOM 720 N N . ASN A 1 89 ? 18.641 6.934 17.766 1 96.12 89 ASN A N 1
ATOM 721 C CA . ASN A 1 89 ? 18.969 6.477 16.422 1 96.12 89 ASN A CA 1
ATOM 722 C C . ASN A 1 89 ? 19.906 5.27 16.453 1 96.12 89 ASN A C 1
ATOM 724 O O . ASN A 1 89 ? 21.047 5.375 16.891 1 96.12 89 ASN A O 1
ATOM 728 N N . PRO A 1 90 ? 19.438 4.176 15.961 1 93.69 90 PRO A N 1
ATOM 729 C CA . PRO A 1 90 ? 20.234 2.961 16.078 1 93.69 90 PRO A CA 1
ATOM 730 C C . PRO A 1 90 ? 21.453 2.957 15.148 1 93.69 90 PRO A C 1
ATOM 732 O O . PRO A 1 90 ? 22.359 2.154 15.328 1 93.69 90 PRO A O 1
ATOM 735 N N . TRP A 1 91 ? 21.531 3.799 14.242 1 93.56 91 TRP A N 1
ATOM 736 C CA . TRP A 1 91 ? 22.656 3.824 13.305 1 93.56 91 TRP A CA 1
ATOM 737 C C . TRP A 1 91 ? 23.75 4.777 13.781 1 93.56 91 TRP A C 1
ATOM 739 O O . TRP A 1 91 ? 24.938 4.504 13.609 1 93.56 91 TRP A O 1
ATOM 749 N N . THR A 1 92 ? 23.375 5.914 14.32 1 93.06 92 THR A N 1
ATOM 750 C CA . THR A 1 92 ? 24.359 6.934 14.68 1 93.06 92 THR A CA 1
ATOM 751 C C . THR A 1 92 ? 24.641 6.898 16.188 1 93.06 92 THR A C 1
ATOM 753 O O . THR A 1 92 ? 25.641 7.453 16.641 1 93.06 92 THR A O 1
ATOM 756 N N . GLY A 1 93 ? 23.75 6.375 16.953 1 94.38 93 GLY A N 1
ATOM 757 C CA . GLY A 1 93 ? 23.875 6.355 18.391 1 94.38 93 GLY A CA 1
ATOM 758 C C . GLY A 1 93 ? 23.438 7.652 19.047 1 94.38 93 GLY A C 1
ATOM 759 O O . GLY A 1 93 ? 23.438 7.77 20.281 1 94.38 93 GLY A O 1
ATOM 760 N N . GLU A 1 94 ? 23 8.594 18.328 1 95.75 94 GLU A N 1
ATOM 761 C CA . GLU A 1 94 ? 22.562 9.883 18.844 1 95.75 94 GLU A CA 1
ATOM 762 C C . GLU A 1 94 ? 21.078 9.828 19.25 1 95.75 94 GLU A C 1
ATOM 764 O O . GLU A 1 94 ? 20.281 9.156 18.594 1 95.75 94 GLU A O 1
ATOM 769 N N . THR A 1 95 ? 20.781 10.484 20.359 1 97.94 95 THR A N 1
ATOM 770 C CA . THR A 1 95 ? 19.391 10.734 20.703 1 97.94 95 THR A CA 1
ATOM 771 C C . THR A 1 95 ? 18.922 12.062 20.109 1 97.94 95 THR A C 1
ATOM 773 O O . THR A 1 95 ? 19.531 13.102 20.344 1 97.94 95 THR A O 1
ATOM 776 N N . VAL A 1 96 ? 17.891 12.016 19.281 1 98 96 VAL A N 1
ATOM 777 C CA . VAL A 1 96 ? 17.453 13.227 18.594 1 98 96 VAL A CA 1
ATOM 778 C C . VAL A 1 96 ? 15.992 13.523 18.938 1 98 96 VAL A C 1
ATOM 780 O O . VAL A 1 96 ? 15.219 12.602 19.219 1 98 96 VAL A O 1
ATOM 783 N N . PRO A 1 97 ? 15.594 14.82 18.984 1 98.56 97 PRO A N 1
ATOM 784 C CA . PRO A 1 97 ? 14.172 15.133 19.125 1 98.56 97 PRO A CA 1
ATOM 785 C C . PRO A 1 97 ? 13.328 14.602 17.969 1 98.56 97 PRO A C 1
ATOM 787 O O . PRO A 1 97 ? 13.773 14.609 16.828 1 98.56 97 PRO A O 1
ATOM 790 N N . VAL A 1 98 ? 12.164 14.117 18.297 1 98.81 98 VAL A N 1
ATOM 791 C CA . VAL A 1 98 ? 11.242 13.648 17.266 1 98.81 98 VAL A CA 1
ATOM 792 C C . VAL A 1 98 ? 10.336 14.797 16.828 1 98.81 98 VAL A C 1
ATOM 794 O O . VAL A 1 98 ? 9.68 15.43 17.656 1 98.81 98 VAL A O 1
ATOM 797 N N . MET A 1 99 ? 10.375 15.086 15.578 1 98.69 99 MET A N 1
ATOM 798 C CA . MET A 1 99 ? 9.492 16.109 15.016 1 98.69 99 MET A CA 1
ATOM 799 C C . MET A 1 99 ? 8.289 15.461 14.336 1 98.69 99 MET A C 1
ATOM 801 O O . MET A 1 99 ? 8.359 15.07 13.172 1 98.69 99 MET A O 1
ATOM 805 N N . HIS A 1 100 ? 7.168 15.398 15.039 1 98.81 100 HIS A N 1
ATOM 806 C CA . HIS A 1 100 ? 5.938 14.82 14.508 1 98.81 100 HIS A CA 1
ATOM 807 C C . HIS A 1 100 ? 5.391 15.664 13.359 1 98.81 100 HIS A C 1
ATOM 809 O O . HIS A 1 100 ? 5.781 16.828 13.188 1 98.81 100 HIS A O 1
ATOM 815 N N . VAL A 1 101 ? 4.57 15.047 12.547 1 98.69 101 VAL A N 1
ATOM 816 C CA . VAL A 1 101 ? 3.932 15.75 11.438 1 98.69 101 VAL A CA 1
ATOM 817 C C . VAL A 1 101 ? 2.844 16.672 11.977 1 98.69 101 VAL A C 1
ATOM 819 O O . VAL A 1 101 ? 1.952 16.25 12.711 1 98.69 101 VAL A O 1
ATOM 822 N N . ALA A 1 102 ? 2.881 17.875 11.648 1 98.38 102 ALA A N 1
ATOM 823 C CA . ALA A 1 102 ? 1.862 18.875 11.938 1 98.38 102 ALA A CA 1
ATOM 824 C C . ALA A 1 102 ? 1.667 19.812 10.758 1 98.38 102 ALA A C 1
ATOM 826 O O . ALA A 1 102 ? 1.959 21.016 10.852 1 98.38 102 ALA A O 1
ATOM 827 N N . ASN A 1 103 ? 1.087 19.266 9.703 1 98.38 103 ASN A N 1
ATOM 828 C CA . ASN A 1 103 ? 0.956 20 8.453 1 98.38 103 ASN A CA 1
ATOM 829 C C . ASN A 1 103 ? -0.279 20.906 8.453 1 98.38 103 ASN A C 1
ATOM 831 O O . ASN A 1 103 ? -1.405 20.406 8.562 1 98.38 103 ASN A O 1
ATOM 835 N N . ASN A 1 104 ? -0.096 22.125 8.328 1 97.38 104 ASN A N 1
ATOM 836 C CA . ASN A 1 104 ? -1.125 23.156 8.18 1 97.38 104 ASN A CA 1
ATOM 837 C C . ASN A 1 104 ? -0.68 24.266 7.23 1 97.38 104 ASN A C 1
ATOM 839 O O . ASN A 1 104 ? 0.196 25.062 7.566 1 97.38 104 ASN A O 1
ATOM 843 N N . PRO A 1 105 ? -1.228 24.406 6.082 1 97.75 105 PRO A N 1
ATOM 844 C CA . PRO A 1 105 ? -2.326 23.594 5.559 1 97.75 105 PRO A CA 1
ATOM 845 C C . PRO A 1 105 ? -1.843 22.469 4.641 1 97.75 105 PRO A C 1
ATOM 847 O O . PRO A 1 105 ? -0.65 22.391 4.332 1 97.75 105 PRO A O 1
ATOM 850 N N . VAL A 1 106 ? -2.559 21.562 4.301 1 98.06 106 VAL A N 1
ATOM 851 C CA . VAL A 1 106 ? -2.488 20.656 3.156 1 98.06 106 VAL A CA 1
ATOM 852 C C . VAL A 1 106 ? -3.686 20.891 2.238 1 98.06 106 VAL A C 1
ATOM 854 O O . VAL A 1 106 ? -4.832 20.719 2.648 1 98.06 106 VAL A O 1
ATOM 857 N N . GLN A 1 107 ? -3.412 21.297 0.97 1 98.19 107 GLN A N 1
ATOM 858 C CA . GLN A 1 107 ? -4.512 21.781 0.143 1 98.19 107 GLN A CA 1
ATOM 859 C C . GLN A 1 107 ? -4.461 21.172 -1.255 1 98.19 107 GLN A C 1
ATOM 861 O O . GLN A 1 107 ? -3.518 20.453 -1.59 1 98.19 107 GLN A O 1
ATOM 866 N N . GLY A 1 108 ? -5.531 21.25 -1.933 1 96.88 108 GLY A N 1
ATOM 867 C CA . GLY A 1 108 ? -5.656 20.781 -3.305 1 96.88 108 GLY A CA 1
ATOM 868 C C . GLY A 1 108 ? -6.895 21.312 -4.004 1 96.88 108 GLY A C 1
ATOM 869 O O . GLY A 1 108 ? -7.652 22.094 -3.426 1 96.88 108 GLY A O 1
ATOM 870 N N . HIS A 1 109 ? -7.004 21.062 -5.285 1 97.38 109 HIS A N 1
ATOM 871 C CA . HIS A 1 109 ? -8.164 21.391 -6.109 1 97.38 109 HIS A CA 1
ATOM 872 C C . HIS A 1 109 ? -8.773 20.141 -6.727 1 97.38 109 HIS A C 1
ATOM 874 O O . HIS A 1 109 ? -8.078 19.391 -7.418 1 97.38 109 HIS A O 1
ATOM 880 N N . PHE A 1 110 ? -9.977 19.906 -6.387 1 97.69 110 PHE A N 1
ATOM 881 C CA . PHE A 1 110 ? -10.688 18.781 -6.961 1 97.69 110 PHE A CA 1
ATOM 882 C C . PHE A 1 110 ? -11.523 19.203 -8.156 1 97.69 110 PHE A C 1
ATOM 884 O O . PHE A 1 110 ? -12.445 20.016 -8.023 1 97.69 110 PHE A O 1
ATOM 891 N N . LYS A 1 111 ? -11.188 18.734 -9.266 1 96.88 111 LYS A N 1
ATOM 892 C CA . LYS A 1 111 ? -11.906 19.047 -10.5 1 96.88 111 LYS A CA 1
ATOM 893 C C 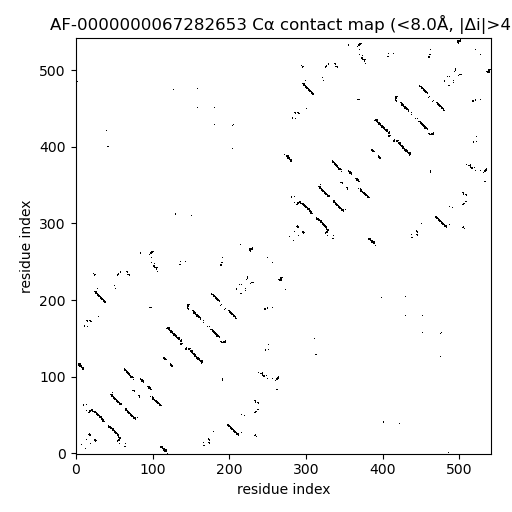. LYS A 1 111 ? -11.836 17.891 -11.484 1 96.88 111 LYS A C 1
ATOM 895 O O . LYS A 1 111 ? -10.906 17.078 -11.43 1 96.88 111 LYS A O 1
ATOM 900 N N . GLY A 1 112 ? -12.781 17.812 -12.367 1 94.38 112 GLY A N 1
ATOM 901 C CA . GLY A 1 112 ? -12.797 16.781 -13.383 1 94.38 112 GLY A CA 1
ATOM 902 C C . GLY A 1 112 ? -13.352 15.461 -12.875 1 94.38 112 GLY A C 1
ATOM 903 O O . GLY A 1 112 ? -14.344 15.438 -12.141 1 94.38 112 GLY A O 1
ATOM 904 N N . LYS A 1 113 ? -12.859 14.375 -13.484 1 96.19 113 LYS A N 1
ATOM 905 C CA . LYS A 1 113 ? -13.383 13.047 -13.172 1 96.19 113 LYS A CA 1
ATOM 906 C C . LYS A 1 113 ? -12.359 12.227 -12.398 1 96.19 113 LYS A C 1
ATOM 908 O O . LYS A 1 113 ? -11.148 12.367 -12.609 1 96.19 113 LYS A O 1
ATOM 913 N N . PHE A 1 114 ? -12.836 11.406 -11.594 1 96.88 114 PHE A N 1
ATOM 914 C CA . PHE A 1 114 ? -12.023 10.547 -10.742 1 96.88 114 PHE A CA 1
ATOM 915 C C . PHE A 1 114 ? -12.289 9.078 -11.047 1 96.88 114 PHE A C 1
ATOM 917 O O . PHE A 1 114 ? -13.414 8.602 -10.898 1 96.88 114 PHE A O 1
ATOM 924 N N . PRO A 1 115 ? -11.219 8.406 -11.438 1 94.69 115 PRO A N 1
ATOM 925 C CA . PRO A 1 115 ? -11.414 6.98 -11.703 1 94.69 115 PRO A CA 1
ATOM 926 C C . PRO A 1 115 ? -11.727 6.18 -10.445 1 94.69 115 PRO A C 1
ATOM 928 O O . PRO A 1 115 ? -11.148 6.434 -9.391 1 94.69 115 PRO A O 1
ATOM 931 N N . ALA A 1 116 ? -12.656 5.242 -10.594 1 96.56 116 ALA A N 1
ATOM 932 C CA . ALA A 1 116 ? -13.047 4.391 -9.477 1 96.56 116 ALA A CA 1
ATOM 933 C C . ALA A 1 116 ? -13.516 3.02 -9.961 1 96.56 116 ALA A C 1
ATOM 935 O O . ALA A 1 116 ? -14 2.889 -11.086 1 96.56 116 ALA A O 1
ATOM 936 N N . GLN A 1 117 ? -13.234 2.045 -9.102 1 94.88 117 GLN A N 1
ATOM 937 C CA . GLN A 1 117 ? -13.82 0.722 -9.281 1 94.88 117 GLN A CA 1
ATOM 938 C C . GLN A 1 117 ? -15.148 0.61 -8.539 1 94.88 117 GLN A C 1
ATOM 940 O O . GLN A 1 117 ? -15.18 0.555 -7.309 1 94.88 117 GLN A O 1
ATOM 945 N N . VAL A 1 118 ? -16.219 0.44 -9.344 1 95.44 118 VAL A N 1
ATOM 946 C CA . VAL A 1 118 ? -17.547 0.5 -8.75 1 95.44 118 VAL A CA 1
ATOM 947 C C . VAL A 1 118 ? -18.203 -0.879 -8.805 1 95.44 118 VAL A C 1
ATOM 949 O O . VAL A 1 118 ? -18.266 -1.495 -9.875 1 95.44 118 VAL A O 1
ATOM 952 N N . ASP A 1 119 ? -18.547 -1.399 -7.738 1 91.06 119 ASP A N 1
ATOM 953 C CA . ASP A 1 119 ? -19.422 -2.564 -7.691 1 91.06 119 ASP A CA 1
ATOM 954 C C . ASP A 1 119 ? -20.688 -2.275 -6.875 1 91.06 119 ASP A C 1
ATOM 956 O O . ASP A 1 119 ? -20.906 -1.138 -6.453 1 91.06 119 ASP A O 1
ATOM 960 N N . ASP A 1 120 ? -21.562 -3.271 -6.727 1 88.75 120 ASP A N 1
ATOM 961 C CA . ASP A 1 120 ? -22.844 -3.066 -6.086 1 88.75 120 ASP A CA 1
ATOM 962 C C . ASP A 1 120 ? -22.688 -2.711 -4.609 1 88.75 120 ASP A C 1
ATOM 964 O O . ASP A 1 120 ? -23.469 -1.937 -4.059 1 88.75 120 ASP A O 1
ATOM 968 N N . GLU A 1 121 ? -21.688 -3.156 -4.055 1 88.69 121 GLU A N 1
ATOM 969 C CA . GLU A 1 121 ? -21.547 -3.01 -2.611 1 88.69 121 GLU A CA 1
ATOM 970 C C . GLU A 1 121 ? -20.594 -1.879 -2.262 1 88.69 121 GLU A C 1
ATOM 972 O O . GLU A 1 121 ? -20.859 -1.086 -1.355 1 88.69 121 GLU A O 1
ATOM 977 N N . SER A 1 122 ? -19.516 -1.855 -3.004 1 93.5 122 SER A N 1
ATOM 978 C CA . SER A 1 122 ? -18.484 -0.896 -2.629 1 93.5 122 SER A CA 1
ATOM 979 C C . SER A 1 122 ? -17.859 -0.243 -3.857 1 93.5 122 SER A C 1
ATOM 981 O O . SER A 1 122 ? -17.922 -0.8 -4.957 1 93.5 122 SER A O 1
ATOM 983 N N . THR A 1 123 ? -17.359 0.944 -3.676 1 96.56 123 THR A N 1
ATOM 984 C CA . THR A 1 123 ? -16.594 1.707 -4.652 1 96.56 123 THR A CA 1
ATOM 985 C C . THR A 1 123 ? -15.195 2.016 -4.125 1 96.56 123 THR A C 1
ATOM 987 O O . THR A 1 123 ? -15.047 2.475 -2.99 1 96.56 123 THR A O 1
ATOM 990 N N . THR A 1 124 ? -14.172 1.714 -4.945 1 97.19 124 THR A N 1
ATOM 991 C CA . THR A 1 124 ? -12.797 1.946 -4.52 1 97.19 124 THR A CA 1
ATOM 992 C C . THR A 1 124 ? -12.109 2.949 -5.438 1 97.19 124 THR A C 1
ATOM 994 O O . THR A 1 124 ? -12.078 2.762 -6.656 1 97.19 124 THR A O 1
ATOM 997 N N . PHE A 1 125 ? -11.625 4.07 -4.84 1 98 125 PHE A N 1
ATOM 998 C CA . PHE A 1 125 ? -10.75 5.016 -5.523 1 98 125 PHE A CA 1
ATOM 999 C C . PHE A 1 125 ? -9.281 4.641 -5.32 1 98 125 PHE A C 1
ATOM 1001 O O . PHE A 1 125 ? -8.844 4.43 -4.191 1 98 125 PHE A O 1
ATOM 1008 N N . VAL A 1 126 ? -8.547 4.543 -6.391 1 96.56 126 VAL A N 1
ATOM 1009 C CA . VAL A 1 126 ? -7.125 4.219 -6.328 1 96.56 126 VAL A CA 1
ATOM 1010 C C . VAL A 1 126 ? -6.297 5.398 -6.836 1 96.56 126 VAL A C 1
ATOM 1012 O O . VAL A 1 126 ? -6.508 5.875 -7.953 1 96.56 126 VAL A O 1
ATOM 1015 N N . PHE A 1 127 ? -5.355 5.883 -5.957 1 95.75 127 PHE A N 1
ATOM 1016 C CA . PHE A 1 127 ? -4.488 7 -6.293 1 95.75 127 PHE A CA 1
ATOM 1017 C C . PHE A 1 127 ? -3.031 6.664 -5.992 1 95.75 127 PHE A C 1
ATOM 1019 O O . PHE A 1 127 ? -2.691 6.316 -4.859 1 95.75 127 PHE A O 1
ATOM 1026 N N . ASP A 1 128 ? -2.229 6.727 -7 1 97.62 128 ASP A N 1
ATOM 1027 C CA . ASP A 1 128 ? -0.783 6.621 -6.832 1 97.62 128 ASP A CA 1
ATOM 1028 C C . ASP A 1 128 ? -0.1 7.961 -7.098 1 97.62 128 ASP A C 1
ATOM 1030 O O . ASP A 1 128 ? -0.115 8.461 -8.227 1 97.62 128 ASP A O 1
ATOM 1034 N N . ILE A 1 129 ? 0.47 8.555 -6.074 1 96.94 129 ILE A N 1
ATOM 1035 C CA . ILE A 1 129 ? 1.099 9.867 -6.188 1 96.94 129 ILE A CA 1
ATOM 1036 C C . ILE A 1 129 ? 2.602 9.742 -5.949 1 96.94 129 ILE A C 1
ATOM 1038 O O . ILE A 1 129 ? 3.033 9.102 -4.992 1 96.94 129 ILE A O 1
ATOM 1042 N N . PHE A 1 130 ? 3.346 10.391 -6.859 1 97.5 130 PHE A N 1
ATOM 1043 C CA . PHE A 1 130 ? 4.801 10.359 -6.75 1 97.5 130 PHE A CA 1
ATOM 1044 C C . PHE A 1 130 ? 5.367 11.773 -6.703 1 97.5 130 PHE A C 1
ATOM 1046 O O . PHE A 1 130 ? 5.91 12.266 -7.695 1 97.5 130 PHE A O 1
ATOM 1053 N N . PRO A 1 131 ? 5.316 12.391 -5.469 1 96.38 131 PRO A N 1
ATOM 1054 C CA . PRO A 1 131 ? 5.914 13.727 -5.375 1 96.38 131 PRO A CA 1
ATOM 1055 C C . PRO A 1 131 ? 7.406 13.727 -5.703 1 96.38 131 PRO A C 1
ATOM 1057 O O . PRO A 1 131 ? 8.164 12.906 -5.168 1 96.38 131 PRO A O 1
ATOM 1060 N N . THR A 1 132 ? 7.785 14.57 -6.617 1 96.12 132 THR A N 1
ATOM 1061 C CA . THR A 1 132 ? 9.172 14.789 -7.004 1 96.12 132 THR A CA 1
ATOM 1062 C C . THR A 1 132 ? 9.43 16.266 -7.266 1 96.12 132 THR A C 1
ATOM 1064 O O . THR A 1 132 ? 8.953 16.828 -8.258 1 96.12 132 THR A O 1
ATOM 1067 N N . TYR A 1 133 ? 10.117 16.922 -6.434 1 95 133 TYR A N 1
ATOM 1068 C CA . TYR A 1 133 ? 10.43 18.344 -6.559 1 95 133 TYR A CA 1
ATOM 1069 C C . TYR A 1 133 ? 11.734 18.688 -5.848 1 95 133 TYR A C 1
ATOM 1071 O O . TYR A 1 133 ? 12.258 17.875 -5.082 1 95 133 TYR A O 1
ATOM 1079 N N . PRO A 1 134 ? 12.289 19.891 -6.113 1 95 134 PRO A N 1
ATOM 1080 C CA . PRO A 1 134 ? 13.539 20.25 -5.449 1 95 134 PRO A CA 1
ATOM 1081 C C . PRO A 1 134 ? 13.43 20.25 -3.928 1 95 134 PRO A C 1
ATOM 1083 O O . PRO A 1 134 ? 12.422 20.688 -3.375 1 95 134 PRO A O 1
ATOM 1086 N N . ASN A 1 135 ? 14.438 19.719 -3.295 1 94.94 135 ASN A N 1
ATOM 1087 C CA . ASN A 1 135 ? 14.523 19.703 -1.839 1 94.94 135 ASN A CA 1
ATOM 1088 C C . ASN A 1 135 ? 14.727 21.109 -1.281 1 94.94 135 ASN A C 1
ATOM 1090 O O . ASN A 1 135 ? 15.75 21.75 -1.552 1 94.94 135 ASN A O 1
ATOM 1094 N N . PRO A 1 136 ? 13.844 21.625 -0.451 1 95.31 136 PRO A N 1
ATOM 1095 C CA . PRO A 1 136 ? 13.938 23.016 0.021 1 95.31 136 PRO A CA 1
ATOM 1096 C C . PRO A 1 136 ? 15.086 23.219 1.009 1 95.31 136 PRO A C 1
ATOM 1098 O O . PRO A 1 136 ? 15.438 24.359 1.317 1 95.31 136 PRO A O 1
ATOM 1101 N N . LEU A 1 137 ? 15.68 22.141 1.464 1 95.62 137 LEU A N 1
ATOM 1102 C CA . LEU A 1 137 ? 16.688 22.266 2.514 1 95.62 137 LEU A CA 1
ATOM 1103 C C . LEU A 1 137 ? 18.078 22.438 1.915 1 95.62 137 LEU A C 1
ATOM 1105 O O . LEU A 1 137 ? 19.016 22.844 2.607 1 95.62 137 LEU A O 1
ATOM 1109 N N . VAL A 1 138 ? 18.281 22.094 0.708 1 92.44 138 VAL A N 1
ATOM 1110 C CA . VAL A 1 138 ? 19.625 21.906 0.167 1 92.44 138 VAL A CA 1
ATOM 1111 C C . VAL A 1 138 ? 20.266 23.266 -0.103 1 92.44 138 VAL A C 1
ATOM 1113 O O . VAL A 1 138 ? 21.5 23.375 -0.176 1 92.44 138 VAL A O 1
ATOM 1116 N N . GLU A 1 139 ? 19.469 24.312 -0.274 1 90.69 139 GLU A N 1
ATOM 1117 C CA . GLU A 1 139 ? 20.031 25.625 -0.584 1 90.69 139 GLU A CA 1
ATOM 1118 C C . GLU A 1 139 ? 20.734 26.219 0.632 1 90.69 139 GLU A C 1
ATOM 1120 O O . GLU A 1 139 ? 21.625 27.047 0.49 1 90.69 139 GLU A O 1
ATOM 1125 N N . ASN A 1 140 ? 20.25 25.891 1.769 1 91.88 140 ASN A N 1
ATOM 1126 C CA . ASN A 1 140 ? 20.891 26.312 3.018 1 91.88 140 ASN A CA 1
ATOM 1127 C C . ASN A 1 140 ? 21.906 25.281 3.504 1 91.88 140 ASN A C 1
ATOM 1129 O O . ASN A 1 140 ? 21.531 24.172 3.887 1 91.88 140 ASN A O 1
ATOM 1133 N N . THR A 1 141 ? 23.109 25.656 3.566 1 89.19 141 THR A N 1
ATOM 1134 C CA . THR A 1 141 ? 24.219 24.75 3.887 1 89.19 141 THR A CA 1
ATOM 1135 C C . THR A 1 141 ? 24.016 24.109 5.262 1 89.19 141 THR A C 1
ATOM 1137 O O . THR A 1 141 ? 24.344 22.953 5.465 1 89.19 141 THR A O 1
ATOM 1140 N N . LYS A 1 142 ? 23.547 24.875 6.148 1 90.06 142 LYS A N 1
ATOM 1141 C CA . LYS A 1 142 ? 23.312 24.359 7.492 1 90.06 142 LYS A CA 1
ATOM 1142 C C . LYS A 1 142 ? 22.234 23.266 7.48 1 90.06 142 LYS A C 1
ATOM 1144 O O . LYS A 1 142 ? 22.344 22.281 8.203 1 90.06 142 LYS A O 1
ATOM 1149 N N . LEU A 1 143 ? 21.219 23.438 6.707 1 94.12 143 LEU A N 1
ATOM 1150 C CA . LEU A 1 143 ? 20.094 22.516 6.637 1 94.12 143 LEU A CA 1
ATOM 1151 C C . LEU A 1 143 ? 20.438 21.312 5.762 1 94.12 143 LEU A C 1
ATOM 1153 O O . LEU A 1 143 ? 19.922 20.203 5.984 1 94.12 143 LEU A O 1
ATOM 1157 N N . ALA A 1 144 ? 21.344 21.484 4.785 1 92.5 144 ALA A N 1
ATOM 1158 C CA . ALA A 1 144 ? 21.688 20.469 3.807 1 92.5 144 ALA A CA 1
ATOM 1159 C C . ALA A 1 144 ? 22.312 19.25 4.492 1 92.5 144 ALA A C 1
ATOM 1161 O O . ALA A 1 144 ? 22.25 18.141 3.963 1 92.5 144 ALA A O 1
ATOM 1162 N N . GLU A 1 145 ? 22.859 19.422 5.641 1 92.19 145 GLU A N 1
ATOM 1163 C CA . GLU A 1 145 ? 23.453 18.312 6.379 1 92.19 145 GLU A CA 1
ATOM 1164 C C . GLU A 1 145 ? 22.391 17.312 6.84 1 92.19 145 GLU A C 1
ATOM 1166 O O . GLU A 1 145 ? 22.688 16.125 7.004 1 92.19 145 GLU A O 1
ATOM 1171 N N . TYR A 1 146 ? 21.203 17.797 7.035 1 94.56 146 TYR A N 1
ATOM 1172 C CA . TYR A 1 146 ? 20.125 16.969 7.555 1 94.56 146 TYR A CA 1
ATOM 1173 C C . TYR A 1 146 ? 19.438 16.203 6.426 1 94.56 146 TYR A C 1
ATOM 1175 O O . TYR A 1 146 ? 18.828 15.156 6.656 1 94.56 146 TYR A O 1
ATOM 1183 N N . SER A 1 147 ? 19.484 16.703 5.258 1 93.5 147 SER A N 1
ATOM 1184 C CA . SER A 1 147 ? 18.891 16.125 4.047 1 93.5 147 SER A CA 1
ATOM 1185 C C . SER A 1 147 ? 19.625 16.609 2.799 1 93.5 147 SER A C 1
ATOM 1187 O O . SER A 1 147 ? 19.188 17.562 2.15 1 93.5 147 SER A O 1
ATOM 1189 N N . PRO A 1 148 ? 20.656 15.883 2.459 1 92.12 148 PRO A N 1
ATOM 1190 C CA . PRO A 1 148 ? 21.547 16.422 1.431 1 92.12 148 PRO A CA 1
ATOM 1191 C C . PRO A 1 148 ? 21.062 16.125 0.013 1 92.12 148 PRO A C 1
ATOM 1193 O O . PRO A 1 148 ? 21.594 16.672 -0.953 1 92.12 148 PRO A O 1
ATOM 1196 N N . GLN A 1 149 ? 20.094 15.281 -0.202 1 91.06 149 GLN A N 1
ATOM 1197 C CA . GLN A 1 149 ? 19.625 14.945 -1.544 1 91.06 149 GLN A CA 1
ATOM 1198 C C . GLN A 1 149 ? 19.031 16.172 -2.238 1 91.06 149 GLN A C 1
ATOM 1200 O O . GLN A 1 149 ? 18.156 16.828 -1.685 1 91.06 149 GLN A O 1
ATOM 1205 N N . PRO A 1 150 ? 19.406 16.438 -3.422 1 92.38 150 PRO A N 1
ATOM 1206 C CA . PRO A 1 150 ? 18.938 17.641 -4.102 1 92.38 150 PRO A CA 1
ATOM 1207 C C . PRO A 1 150 ? 17.438 17.594 -4.402 1 92.38 150 PRO A C 1
ATOM 1209 O O . PRO A 1 150 ? 16.797 18.641 -4.531 1 92.38 150 PRO A O 1
ATOM 1212 N N . THR A 1 151 ? 16.906 16.406 -4.547 1 93.75 151 THR A N 1
ATOM 1213 C CA . THR A 1 151 ? 15.508 16.234 -4.922 1 93.75 151 THR A CA 1
ATOM 1214 C C . THR A 1 151 ? 14.742 15.492 -3.824 1 93.75 151 THR A C 1
ATOM 1216 O O . THR A 1 151 ? 15.242 14.516 -3.262 1 93.75 151 THR A O 1
ATOM 1219 N N . TYR A 1 152 ? 13.609 16.125 -3.467 1 94.56 152 TYR A N 1
ATOM 1220 C CA . TYR A 1 152 ? 12.664 15.359 -2.67 1 94.56 152 TYR A CA 1
ATOM 1221 C C . TYR A 1 152 ? 11.875 14.398 -3.545 1 94.56 152 TYR A C 1
ATOM 1223 O O . TYR A 1 152 ? 11.375 14.773 -4.609 1 94.56 152 TYR A O 1
ATOM 1231 N N . GLN A 1 153 ? 11.82 13.141 -3.102 1 94.94 153 GLN A N 1
ATOM 1232 C CA . GLN A 1 153 ? 11.094 12.117 -3.84 1 94.94 153 GLN A CA 1
ATOM 1233 C C . GLN A 1 153 ? 10.367 11.164 -2.891 1 94.94 153 GLN A C 1
ATOM 1235 O O . GLN A 1 153 ? 10.93 10.734 -1.883 1 94.94 153 GLN A O 1
ATOM 1240 N N . ALA A 1 154 ? 9.133 10.859 -3.217 1 96.69 154 ALA A N 1
ATOM 1241 C CA . ALA A 1 154 ? 8.359 9.898 -2.441 1 96.69 154 ALA A CA 1
ATOM 1242 C C . ALA A 1 154 ? 7.316 9.203 -3.314 1 96.69 154 ALA A C 1
ATOM 1244 O O . ALA A 1 154 ? 7.156 9.539 -4.488 1 96.69 154 ALA A O 1
ATOM 1245 N N . ALA A 1 155 ? 6.758 8.148 -2.842 1 97.88 155 ALA A N 1
ATOM 1246 C CA . ALA A 1 155 ? 5.605 7.465 -3.422 1 97.88 155 ALA A CA 1
ATOM 1247 C C . ALA A 1 155 ? 4.496 7.285 -2.389 1 97.88 155 ALA A C 1
ATOM 1249 O O . ALA A 1 155 ? 4.75 6.828 -1.271 1 97.88 155 ALA A O 1
ATOM 1250 N N . GLU A 1 156 ? 3.35 7.699 -2.693 1 98.38 156 GLU A N 1
ATOM 1251 C CA . GLU A 1 156 ? 2.166 7.5 -1.862 1 98.38 156 GLU A CA 1
ATOM 1252 C C . GLU A 1 156 ? 1.104 6.688 -2.6 1 98.38 156 GLU A C 1
ATOM 1254 O O . GLU A 1 156 ? 0.639 7.09 -3.668 1 98.38 156 GLU A O 1
ATOM 1259 N N . LEU A 1 157 ? 0.708 5.582 -2.053 1 98.81 157 LEU A N 1
ATOM 1260 C CA . LEU A 1 157 ? -0.219 4.645 -2.678 1 98.81 157 LEU A CA 1
ATOM 1261 C C . LEU A 1 157 ? -1.501 4.523 -1.86 1 98.81 157 LEU A C 1
ATOM 1263 O O . LEU A 1 157 ? -1.478 4.023 -0.733 1 98.81 157 LEU A O 1
ATOM 1267 N N . PHE A 1 158 ? -2.621 4.961 -2.465 1 98.69 158 PHE A N 1
ATOM 1268 C CA . PHE A 1 158 ? -3.893 5.023 -1.753 1 98.69 158 PHE A CA 1
ATOM 1269 C C . PHE A 1 158 ? -4.91 4.078 -2.375 1 98.69 158 PHE A C 1
ATOM 1271 O O . PHE A 1 158 ? -5.023 3.998 -3.6 1 98.69 158 PHE A O 1
ATOM 1278 N N . LYS A 1 159 ? -5.617 3.338 -1.604 1 98.5 159 LYS A N 1
ATOM 1279 C CA . LYS A 1 159 ? -6.891 2.689 -1.912 1 98.5 159 LYS A CA 1
ATOM 1280 C C . LYS A 1 159 ? -7.965 3.084 -0.904 1 98.5 159 LYS A C 1
ATOM 1282 O O . LYS A 1 159 ? -7.852 2.777 0.284 1 98.5 159 LYS A O 1
ATOM 1287 N N . ILE A 1 160 ? -8.93 3.775 -1.396 1 98.31 160 ILE A N 1
ATOM 1288 C CA . ILE A 1 160 ? -10.008 4.281 -0.546 1 98.31 160 ILE A CA 1
ATOM 1289 C C . ILE A 1 160 ? -11.336 3.658 -0.964 1 98.31 160 ILE A C 1
ATOM 1291 O O . ILE A 1 160 ? -11.789 3.855 -2.092 1 98.31 160 ILE A O 1
ATOM 1295 N N . THR A 1 161 ? -11.922 2.961 -0.058 1 96.81 161 THR A N 1
ATOM 1296 C CA . THR A 1 161 ? -13.141 2.225 -0.362 1 96.81 161 THR A CA 1
ATOM 1297 C C . THR A 1 161 ? -14.312 2.768 0.448 1 96.81 161 THR A C 1
ATOM 1299 O O . THR A 1 161 ? -14.195 2.99 1.654 1 96.81 161 THR A O 1
ATOM 1302 N N . VAL A 1 162 ? -15.438 2.945 -0.227 1 97.06 162 VAL A N 1
ATOM 1303 C CA . VAL A 1 162 ? -16.641 3.473 0.416 1 97.06 162 VAL A CA 1
ATOM 1304 C C . VAL A 1 162 ? -17.844 2.648 -0.003 1 97.06 162 VAL A C 1
ATOM 1306 O O . VAL A 1 162 ? -17.812 1.949 -1.019 1 97.06 162 VAL A O 1
ATOM 1309 N N . PRO A 1 163 ? -18.953 2.693 0.804 1 95.44 163 PRO A N 1
ATOM 1310 C CA . PRO A 1 163 ? -20.172 2.045 0.339 1 95.44 163 PRO A CA 1
ATOM 1311 C C . PRO A 1 163 ? -20.766 2.717 -0.899 1 95.44 163 PRO A C 1
ATOM 1313 O O . PRO A 1 163 ? -21.031 3.922 -0.888 1 95.44 163 PRO A O 1
ATOM 1316 N N . THR A 1 164 ? -21.031 1.894 -1.888 1 96.56 164 THR A N 1
ATOM 1317 C CA . THR A 1 164 ? -21.594 2.416 -3.129 1 96.56 164 THR A CA 1
ATOM 1318 C C . THR A 1 164 ? -22.922 3.113 -2.873 1 96.56 164 THR A C 1
ATOM 1320 O O . THR A 1 164 ? -23.188 4.191 -3.408 1 96.56 164 THR A O 1
ATOM 1323 N N . THR A 1 165 ? -23.703 2.553 -2.004 1 96 165 THR A N 1
ATOM 1324 C CA . THR A 1 165 ? -25.016 3.098 -1.71 1 96 165 THR A CA 1
ATOM 1325 C C . THR A 1 165 ? -24.906 4.488 -1.091 1 96 165 THR A C 1
ATOM 1327 O O . THR A 1 165 ? -25.703 5.375 -1.399 1 96 165 THR A O 1
ATOM 1330 N N . ASP A 1 166 ? -23.969 4.676 -0.182 1 96.62 166 ASP A N 1
ATOM 1331 C CA . ASP A 1 166 ? -23.734 6 0.388 1 96.62 166 ASP A CA 1
ATOM 1332 C C . ASP A 1 166 ? -23.312 6.992 -0.688 1 96.62 166 ASP A C 1
ATOM 1334 O O . ASP A 1 166 ? -23.797 8.125 -0.727 1 96.62 166 ASP A O 1
ATOM 1338 N N . LEU A 1 167 ? -22.406 6.52 -1.491 1 97.81 167 LEU A N 1
ATOM 1339 C CA . LEU A 1 167 ? -21.766 7.387 -2.473 1 97.81 167 LEU A CA 1
ATOM 1340 C C . LEU A 1 167 ? -22.797 7.98 -3.432 1 97.81 167 LEU A C 1
ATOM 1342 O O . LEU A 1 167 ? -22.719 9.164 -3.758 1 97.81 167 LEU A O 1
ATOM 1346 N N . PHE A 1 168 ? -23.75 7.188 -3.818 1 97.69 168 PHE A N 1
ATOM 1347 C CA . PHE A 1 168 ? -24.688 7.629 -4.852 1 97.69 168 PHE A CA 1
ATOM 1348 C C . PHE A 1 168 ? -26 8.102 -4.23 1 97.69 168 PHE A C 1
ATOM 1350 O O . PHE A 1 168 ? -26.938 8.422 -4.949 1 97.69 168 PHE A O 1
ATOM 1357 N N . ASN A 1 169 ? -26.062 8.094 -2.93 1 97.56 169 ASN A N 1
ATOM 1358 C CA . ASN A 1 169 ? -27.234 8.633 -2.25 1 97.56 169 ASN A CA 1
ATOM 1359 C C . ASN A 1 169 ? -27.234 10.156 -2.262 1 97.56 169 ASN A C 1
ATOM 1361 O O . ASN A 1 169 ? -26.453 10.789 -1.542 1 97.56 169 ASN A O 1
ATOM 1365 N N . LEU A 1 170 ? -28.109 10.758 -2.932 1 95.06 170 LEU A N 1
ATOM 1366 C CA . LEU A 1 170 ? -28.156 12.203 -3.143 1 95.06 170 LEU A CA 1
ATOM 1367 C C . LEU A 1 170 ? -28.531 12.93 -1.856 1 95.06 170 LEU A C 1
ATOM 1369 O O . LEU A 1 170 ? -28.297 14.141 -1.733 1 95.06 170 LEU A O 1
ATOM 1373 N N . GLU A 1 171 ? -29.016 12.203 -0.917 1 96.94 171 GLU A N 1
ATOM 1374 C CA . GLU A 1 171 ? -29.469 12.82 0.326 1 96.94 171 GLU A CA 1
ATOM 1375 C C . GLU A 1 171 ? -28.328 12.945 1.329 1 96.94 171 GLU A C 1
ATOM 1377 O O . GLU A 1 171 ? -28.453 13.656 2.33 1 96.94 171 GLU A O 1
ATOM 1382 N N . LEU A 1 172 ? -27.297 12.219 1.077 1 97.19 172 LEU A N 1
ATOM 1383 C CA . LEU A 1 172 ? -26.156 12.242 1.993 1 97.19 172 LEU A CA 1
ATOM 1384 C C . LEU A 1 172 ? -25.078 13.203 1.5 1 97.19 172 LEU A C 1
ATOM 1386 O O . LEU A 1 172 ? -24.594 13.07 0.376 1 97.19 172 LEU A O 1
ATOM 1390 N N . PRO A 1 173 ? -24.719 14.141 2.311 1 97.5 173 PRO A N 1
ATOM 1391 C CA . PRO A 1 173 ? -23.641 15.047 1.904 1 97.5 173 PRO A CA 1
ATOM 1392 C C . PRO A 1 173 ? -22.266 14.398 1.983 1 97.5 173 PRO A C 1
ATOM 1394 O O . PRO A 1 173 ? -21.297 14.938 1.448 1 97.5 173 PRO A O 1
ATOM 1397 N N . SER A 1 174 ? -22.141 13.328 2.666 1 97.56 174 SER A N 1
ATOM 1398 C CA . SER A 1 174 ? -20.906 12.586 2.854 1 97.56 174 SER A CA 1
ATOM 1399 C C . SER A 1 174 ? -21.172 11.094 3.037 1 97.56 174 SER A C 1
ATOM 1401 O O . SER A 1 174 ? -22.25 10.711 3.492 1 97.56 174 SER A O 1
ATOM 1403 N N . VAL A 1 175 ? -20.203 10.297 2.666 1 97.19 175 VAL A N 1
ATOM 1404 C CA . VAL A 1 175 ? -20.344 8.867 2.906 1 97.19 175 VAL A CA 1
ATOM 1405 C C . VAL A 1 175 ? -20.297 8.586 4.406 1 97.19 175 VAL A C 1
ATOM 1407 O O . VAL A 1 175 ? -19.641 9.312 5.156 1 97.19 175 VAL A O 1
ATOM 1410 N N . SER A 1 176 ? -20.906 7.508 4.801 1 91 176 SER A N 1
ATOM 1411 C CA . SER A 1 176 ? -21 7.145 6.211 1 91 176 SER A CA 1
ATOM 1412 C C . SER A 1 176 ? -19.75 6.434 6.688 1 91 176 SER A C 1
ATOM 1414 O O . SER A 1 176 ? -19.422 6.461 7.875 1 91 176 SER A O 1
ATOM 1416 N N . GLN A 1 177 ? -19.109 5.77 5.785 1 92.94 177 GLN A N 1
ATOM 1417 C CA . GLN A 1 177 ? -17.922 4.996 6.094 1 92.94 177 GLN A CA 1
ATOM 1418 C C . GLN A 1 177 ? -16.875 5.125 4.98 1 92.94 177 GLN A C 1
ATOM 1420 O O . GLN A 1 177 ? -17.234 5.324 3.816 1 92.94 177 GLN A O 1
ATOM 1425 N N . LEU A 1 178 ? -15.703 5.07 5.363 1 95.94 178 LEU A N 1
ATOM 1426 C CA . LEU A 1 178 ? -14.555 5.086 4.457 1 95.94 178 LEU A CA 1
ATOM 1427 C C . LEU A 1 178 ? -13.414 4.234 5.004 1 95.94 178 LEU A C 1
ATOM 1429 O O . LEU A 1 178 ? -13.086 4.316 6.191 1 95.94 178 LEU A O 1
ATOM 1433 N N . ARG A 1 179 ? -12.914 3.348 4.188 1 95.5 179 ARG A N 1
ATOM 1434 C CA . ARG A 1 179 ? -11.727 2.574 4.543 1 95.5 179 ARG A CA 1
ATOM 1435 C C . ARG A 1 179 ? -10.516 3.021 3.734 1 95.5 179 ARG A C 1
ATOM 1437 O O . ARG A 1 179 ? -10.539 2.979 2.502 1 95.5 179 ARG A O 1
ATOM 1444 N N . LEU A 1 180 ? -9.531 3.377 4.465 1 97.56 180 LEU A N 1
ATOM 1445 C CA . LEU A 1 180 ? -8.297 3.865 3.854 1 97.56 180 LEU A CA 1
ATOM 1446 C C . LEU A 1 180 ? -7.195 2.814 3.936 1 97.56 180 LEU A C 1
ATOM 1448 O O . LEU A 1 180 ? -6.945 2.254 5.004 1 97.56 180 LEU A O 1
ATOM 1452 N N . SER A 1 181 ? -6.613 2.43 2.852 1 98.5 181 SER A N 1
ATOM 1453 C CA . SER A 1 181 ? -5.305 1.782 2.771 1 98.5 181 SER A CA 1
ATOM 1454 C C . SER A 1 181 ? -4.262 2.719 2.178 1 98.5 181 SER A C 1
ATOM 1456 O O . SER A 1 181 ? -4.441 3.238 1.074 1 98.5 181 SER A O 1
ATOM 1458 N N . TRP A 1 182 ? -3.252 2.928 2.961 1 98.75 182 TRP A N 1
ATOM 1459 C CA . TRP A 1 182 ? -2.238 3.885 2.529 1 98.75 182 TRP A CA 1
ATOM 1460 C C . TRP A 1 182 ? -0.835 3.354 2.809 1 98.75 182 TRP A C 1
ATOM 1462 O O . TRP A 1 182 ? -0.542 2.916 3.924 1 98.75 182 TRP A O 1
ATOM 1472 N N . ASP A 1 183 ? 0.005 3.391 1.815 1 98.81 183 ASP A N 1
ATOM 1473 C CA . ASP A 1 183 ? 1.424 3.076 1.952 1 98.81 183 ASP A CA 1
ATOM 1474 C C . ASP A 1 183 ? 2.291 4.184 1.359 1 98.81 183 ASP A C 1
ATOM 1476 O O . ASP A 1 183 ? 1.915 4.812 0.367 1 98.81 183 ASP A O 1
ATOM 1480 N N . ARG A 1 184 ? 3.377 4.41 1.945 1 98.62 184 ARG A N 1
ATOM 1481 C CA . ARG A 1 184 ? 4.285 5.465 1.508 1 98.62 184 ARG A CA 1
ATOM 1482 C C . ARG A 1 184 ? 5.73 4.98 1.521 1 98.62 184 ARG A C 1
ATOM 1484 O O . ARG A 1 184 ? 6.141 4.254 2.43 1 98.62 184 ARG A O 1
ATOM 1491 N N . ILE A 1 185 ? 6.43 5.266 0.521 1 97.19 185 ILE A N 1
ATOM 1492 C CA . ILE A 1 185 ? 7.883 5.168 0.47 1 97.19 185 ILE A CA 1
ATOM 1493 C C . ILE A 1 185 ? 8.492 6.566 0.471 1 97.19 185 ILE A C 1
ATOM 1495 O O . ILE A 1 185 ? 8.148 7.402 -0.367 1 97.19 185 ILE A O 1
ATOM 1499 N N . GLY A 1 186 ? 9.305 6.836 1.37 1 95 186 GLY A N 1
ATOM 1500 C CA . GLY A 1 186 ? 9.891 8.164 1.449 1 95 186 GLY A CA 1
ATOM 1501 C C . GLY A 1 186 ? 11.312 8.156 1.972 1 95 186 GLY A C 1
ATOM 1502 O O . GLY A 1 186 ? 11.781 7.148 2.494 1 95 186 GLY A O 1
ATOM 1503 N N . GLN A 1 187 ? 11.984 9.297 1.823 1 95 187 GLN A N 1
ATOM 1504 C CA . GLN A 1 187 ? 13.344 9.492 2.309 1 95 187 GLN A CA 1
ATOM 1505 C C . GLN A 1 187 ? 13.375 9.625 3.828 1 95 187 GLN A C 1
ATOM 1507 O O . GLN A 1 187 ? 12.336 9.812 4.461 1 95 187 GLN A O 1
ATOM 1512 N N . TRP A 1 188 ? 14.578 9.461 4.41 1 96.62 188 TRP A N 1
ATOM 1513 C CA . TRP A 1 188 ? 14.734 9.758 5.828 1 96.62 188 TRP A CA 1
ATOM 1514 C C . TRP A 1 188 ? 14.242 11.164 6.152 1 96.62 188 TRP A C 1
ATOM 1516 O O . TRP A 1 188 ? 14.469 12.102 5.383 1 96.62 188 TRP A O 1
ATOM 1526 N N . LEU A 1 189 ? 13.594 11.297 7.25 1 97.44 189 LEU A N 1
ATOM 1527 C CA . LEU A 1 189 ? 13.156 12.625 7.66 1 97.44 189 LEU A CA 1
ATOM 1528 C C . LEU A 1 189 ? 14.336 13.453 8.148 1 97.44 189 LEU A C 1
ATOM 1530 O O . LEU A 1 189 ? 15.242 12.93 8.805 1 97.44 189 LEU A O 1
ATOM 1534 N N . PRO A 1 190 ? 14.266 14.758 7.863 1 97.12 190 PRO A N 1
ATOM 1535 C CA . PRO A 1 190 ? 15.406 15.602 8.227 1 97.12 190 PRO A CA 1
ATOM 1536 C C . PRO A 1 190 ? 15.758 15.508 9.711 1 97.12 190 PRO A C 1
ATOM 1538 O O . PRO A 1 190 ? 16.938 15.469 10.07 1 97.12 190 PRO A O 1
ATOM 1541 N N . TRP A 1 191 ? 14.805 15.359 10.547 1 98 191 TRP A N 1
ATOM 1542 C CA . TRP A 1 191 ? 15.07 15.406 11.984 1 98 191 TRP A CA 1
ATOM 1543 C C . TRP A 1 191 ? 15.805 14.148 12.445 1 98 191 TRP A C 1
ATOM 1545 O O . TRP A 1 191 ? 16.344 14.117 13.555 1 98 191 TRP A O 1
ATOM 1555 N N . MET A 1 192 ? 15.82 13.117 11.625 1 97.62 192 MET A N 1
ATOM 1556 C CA . MET A 1 192 ? 16.453 11.859 11.984 1 97.62 192 MET A CA 1
ATOM 1557 C C . MET A 1 192 ? 17.969 11.961 11.852 1 97.62 192 MET A C 1
ATOM 1559 O O . MET A 1 192 ? 18.703 11.102 12.336 1 97.62 192 MET A O 1
ATOM 1563 N N . LYS A 1 193 ? 18.453 12.969 11.086 1 94.62 193 LYS A N 1
ATOM 1564 C CA . LYS A 1 193 ? 19.875 13.203 10.852 1 94.62 193 LYS A CA 1
ATOM 1565 C C . LYS A 1 193 ? 20.516 12 10.172 1 94.62 193 LYS A C 1
ATOM 1567 O O . LYS A 1 193 ? 21.578 11.531 10.602 1 94.62 193 LYS A O 1
ATOM 1572 N N . MET A 1 194 ? 19.859 11.469 9.125 1 92.38 194 MET A N 1
ATOM 1573 C CA . MET A 1 194 ? 20.359 10.305 8.398 1 92.38 194 MET A CA 1
ATOM 1574 C C . MET A 1 194 ? 20.844 10.703 7.008 1 92.38 194 MET A C 1
ATOM 1576 O O . MET A 1 194 ? 20.969 9.859 6.117 1 92.38 194 MET A O 1
ATOM 1580 N N . GLY A 1 195 ? 21.016 11.953 6.688 1 74.69 195 GLY A N 1
ATOM 1581 C CA . GLY A 1 195 ? 21.156 12.492 5.344 1 74.69 195 GLY A CA 1
ATOM 1582 C C . GLY A 1 195 ? 22.266 11.844 4.551 1 74.69 195 GLY A C 1
ATOM 1583 O O . GLY A 1 195 ? 22.203 11.758 3.324 1 74.69 195 GLY A O 1
ATOM 1584 N N . ASP A 1 196 ? 23.141 11.312 5.031 1 77.75 196 ASP A N 1
ATOM 1585 C CA . ASP A 1 196 ? 24.234 10.703 4.273 1 77.75 196 ASP A CA 1
ATOM 1586 C C . ASP A 1 196 ? 24.062 9.188 4.188 1 77.75 196 ASP A C 1
ATOM 1588 O O . ASP A 1 196 ? 24.969 8.484 3.732 1 77.75 196 ASP A O 1
ATOM 1592 N N . ARG A 1 197 ? 22.984 8.695 4.594 1 86.75 197 ARG A N 1
ATOM 1593 C CA . ARG A 1 197 ? 22.812 7.246 4.664 1 86.75 197 ARG A CA 1
ATOM 1594 C C . ARG A 1 197 ? 21.781 6.762 3.654 1 86.75 197 ARG A C 1
ATOM 1596 O O . ARG A 1 197 ? 20.766 7.426 3.432 1 86.75 197 ARG A O 1
ATOM 1603 N N . SER A 1 198 ? 22.062 5.609 3.086 1 88.44 198 SER A N 1
ATOM 1604 C CA . SER A 1 198 ? 21.125 5 2.15 1 88.44 198 SER A CA 1
ATOM 1605 C C . SER A 1 198 ? 19.922 4.406 2.881 1 88.44 198 SER A C 1
ATOM 1607 O O . SER A 1 198 ? 20.016 4.07 4.062 1 88.44 198 SER A O 1
ATOM 1609 N N . GLY A 1 199 ? 18.906 4.297 2.1 1 90.75 199 GLY A N 1
ATOM 1610 C CA . GLY A 1 199 ? 17.719 3.66 2.656 1 90.75 199 GLY A CA 1
ATOM 1611 C C . GLY A 1 199 ? 16.469 4.5 2.512 1 90.75 199 GLY A C 1
ATOM 1612 O O . GLY A 1 199 ? 16.531 5.645 2.059 1 90.75 199 GLY A O 1
ATOM 1613 N N . TYR A 1 200 ? 15.328 3.887 2.896 1 93.38 200 TYR A N 1
ATOM 1614 C CA . TYR A 1 200 ? 14.016 4.508 2.801 1 93.38 200 TYR A CA 1
ATOM 1615 C C . TYR A 1 200 ? 13.164 4.18 4.023 1 93.38 200 TYR A C 1
ATOM 1617 O O . TYR A 1 200 ? 13.469 3.242 4.762 1 93.38 200 TYR A O 1
ATOM 1625 N N . LEU A 1 201 ? 12.25 5.078 4.254 1 97.56 201 LEU A N 1
ATOM 1626 C CA . LEU A 1 201 ? 11.164 4.762 5.176 1 97.56 201 LEU A CA 1
ATOM 1627 C C . LEU A 1 201 ? 9.969 4.188 4.426 1 97.56 201 LEU A C 1
ATOM 1629 O O . LEU A 1 201 ? 9.594 4.688 3.359 1 97.56 201 LEU A O 1
ATOM 1633 N N . ILE A 1 202 ? 9.414 3.111 4.906 1 98.62 202 ILE A N 1
ATOM 1634 C CA . ILE A 1 202 ? 8.188 2.525 4.379 1 98.62 202 ILE A CA 1
ATOM 1635 C C . ILE A 1 202 ? 7.066 2.672 5.406 1 98.62 202 ILE A C 1
ATOM 1637 O O . ILE A 1 202 ? 7.184 2.188 6.535 1 98.62 202 ILE A O 1
ATOM 1641 N N . TYR A 1 203 ? 6.051 3.395 5.012 1 98.88 203 TYR A N 1
ATOM 1642 C CA . TYR A 1 203 ? 4.852 3.551 5.824 1 98.88 203 TYR A CA 1
ATOM 1643 C C . TYR A 1 203 ? 3.758 2.588 5.375 1 98.88 203 TYR A C 1
ATOM 1645 O O . TYR A 1 203 ? 3.455 2.494 4.184 1 98.88 203 TYR A O 1
ATOM 1653 N N . SER A 1 204 ? 3.244 1.812 6.195 1 98.81 204 SER A N 1
ATOM 1654 C CA . SER A 1 204 ? 2.066 0.978 5.973 1 98.81 204 SER A CA 1
ATOM 1655 C C . SER A 1 204 ? 0.945 1.335 6.941 1 98.81 204 SER A C 1
ATOM 1657 O O . SER A 1 204 ? 1.05 1.08 8.141 1 98.81 204 SER A O 1
ATOM 1659 N N . ALA A 1 205 ? -0.103 1.9 6.383 1 98.5 205 ALA A N 1
ATOM 1660 C CA . ALA A 1 205 ? -1.136 2.418 7.277 1 98.5 205 ALA A CA 1
ATOM 1661 C C . ALA A 1 205 ? -2.531 2.115 6.734 1 98.5 205 ALA A C 1
ATOM 1663 O O . ALA A 1 205 ? -2.695 1.835 5.547 1 98.5 205 ALA A O 1
ATOM 1664 N N . TYR A 1 206 ? -3.439 2.127 7.57 1 97.69 206 TYR A N 1
ATOM 1665 C CA . TYR A 1 206 ? -4.867 2.008 7.285 1 97.69 206 TYR A CA 1
ATOM 1666 C C . TYR A 1 206 ? -5.68 2.926 8.188 1 97.69 206 TYR A C 1
ATOM 1668 O O . TYR A 1 206 ? -5.203 3.35 9.242 1 97.69 206 TYR A O 1
ATOM 1676 N N . GLY A 1 207 ? -6.84 3.248 7.723 1 96.38 207 GLY A N 1
ATOM 1677 C CA . GLY A 1 207 ? -7.625 4.195 8.5 1 96.38 207 GLY A CA 1
ATOM 1678 C C . GLY A 1 207 ? -9.086 4.242 8.086 1 96.38 207 GLY A C 1
ATOM 1679 O O . GLY A 1 207 ? -9.555 3.373 7.355 1 96.38 207 GLY A O 1
ATOM 1680 N N . SER A 1 208 ? -9.742 5.227 8.633 1 95.94 208 SER A N 1
ATOM 1681 C CA . SER A 1 208 ? -11.172 5.371 8.375 1 95.94 208 SER A CA 1
ATOM 1682 C C . SER A 1 208 ? -11.633 6.805 8.625 1 95.94 208 SER A C 1
ATOM 1684 O O . SER A 1 208 ? -10.945 7.578 9.289 1 95.94 208 SER A O 1
ATOM 1686 N N . LYS A 1 209 ? -12.719 7.066 8.008 1 95.44 209 LYS A N 1
ATOM 1687 C CA . LYS A 1 209 ? -13.438 8.281 8.391 1 95.44 209 LYS A CA 1
ATOM 1688 C C . LYS A 1 209 ? -14.047 8.148 9.781 1 95.44 209 LYS A C 1
ATOM 1690 O O . LYS A 1 209 ? -14.516 7.074 10.164 1 95.44 209 LYS A O 1
ATOM 1695 N N . VAL A 1 210 ? -13.922 9.211 10.57 1 95.25 210 VAL A N 1
ATOM 1696 C CA . VAL A 1 210 ? -14.578 9.234 11.875 1 95.25 210 VAL A CA 1
ATOM 1697 C C . VAL A 1 210 ? -15.594 10.367 11.93 1 95.25 210 VAL A C 1
ATOM 1699 O O . VAL A 1 210 ? -15.453 11.367 11.219 1 95.25 210 VAL A O 1
ATOM 1702 N N . LYS A 1 211 ? -16.656 10.32 12.656 1 91.69 211 LYS A N 1
ATOM 1703 C CA . LYS A 1 211 ? -17.812 11.211 12.625 1 91.69 211 LYS A CA 1
ATOM 1704 C C . LYS A 1 211 ? -17.453 12.594 13.172 1 91.69 211 LYS A C 1
ATOM 1706 O O . LYS A 1 211 ? -18.156 13.562 12.922 1 91.69 211 LYS A O 1
ATOM 1711 N N . GLY A 1 212 ? -16.438 12.664 13.859 1 94.75 212 GLY A N 1
ATOM 1712 C CA . GLY A 1 212 ? -16.016 13.93 14.453 1 94.75 212 GLY A CA 1
ATOM 1713 C C . GLY A 1 212 ? -14.805 13.797 15.352 1 94.75 212 GLY A C 1
ATOM 1714 O O . GLY A 1 212 ? -14.25 12.711 15.5 1 94.75 212 GLY A O 1
ATOM 1715 N N . PHE A 1 213 ? -14.516 14.922 16 1 97.25 213 PHE A N 1
ATOM 1716 C CA . PHE A 1 213 ? -13.336 15.023 16.859 1 97.25 213 PHE A CA 1
ATOM 1717 C C . PHE A 1 213 ? -13.391 14 17.984 1 97.25 213 PHE A C 1
ATOM 1719 O O . PHE A 1 213 ? -12.383 13.367 18.297 1 97.25 213 PHE A O 1
ATOM 1726 N N . ASP A 1 214 ? -14.539 13.758 18.531 1 96.81 214 ASP A N 1
ATOM 1727 C CA . ASP A 1 214 ? -14.711 12.93 19.719 1 96.81 214 ASP A CA 1
ATOM 1728 C C . ASP A 1 214 ? -14.438 11.461 19.406 1 96.81 214 ASP A C 1
ATOM 1730 O O . ASP A 1 214 ? -14.242 10.648 20.312 1 96.81 214 ASP A O 1
ATOM 1734 N N . GLU A 1 215 ? -14.414 11.141 18.141 1 95.88 215 GLU A N 1
ATOM 1735 C CA . GLU A 1 215 ? -14.219 9.742 17.766 1 95.88 215 GLU A CA 1
ATOM 1736 C C . GLU A 1 215 ? -12.773 9.477 17.359 1 95.88 215 GLU A C 1
ATOM 1738 O O . GLU A 1 215 ? -12.422 8.359 16.969 1 95.88 215 GLU A O 1
ATOM 1743 N N . LEU A 1 216 ? -11.938 10.438 17.484 1 97.75 216 LEU A N 1
ATOM 1744 C CA . LEU A 1 216 ? -10.516 10.234 17.25 1 97.75 216 LEU A CA 1
ATOM 1745 C C . LEU A 1 216 ? -9.898 9.391 18.359 1 97.75 216 LEU A C 1
ATOM 1747 O O . LEU A 1 216 ? -10.438 9.32 19.469 1 97.75 216 LEU A O 1
ATOM 1751 N N . PRO A 1 217 ? -8.812 8.711 18.062 1 96.5 217 PRO A N 1
ATOM 1752 C CA . PRO A 1 217 ? -8.086 8.023 19.141 1 96.5 217 PRO A CA 1
ATOM 1753 C C . PRO A 1 217 ? -7.77 8.938 20.328 1 96.5 217 PRO A C 1
ATOM 1755 O O . PRO A 1 217 ? -7.43 10.109 20.125 1 96.5 217 PRO A O 1
ATOM 1758 N N . GLN A 1 218 ? -7.84 8.406 21.5 1 97.38 218 GLN A N 1
ATOM 1759 C CA . GLN A 1 218 ? -7.68 9.18 22.719 1 97.38 218 GLN A CA 1
ATOM 1760 C C . GLN A 1 218 ? -6.363 9.953 22.719 1 97.38 218 GLN A C 1
ATOM 1762 O O . GLN A 1 218 ? -6.312 11.109 23.141 1 97.38 218 GLN A O 1
ATOM 1767 N N . LEU A 1 219 ? -5.367 9.305 22.281 1 97.75 219 LEU A N 1
ATOM 1768 C CA . LEU A 1 219 ? -4.055 9.945 22.234 1 97.75 219 LEU A CA 1
ATOM 1769 C C . LEU A 1 219 ? -4.113 11.25 21.453 1 97.75 219 LEU A C 1
ATOM 1771 O O . LEU A 1 219 ? -3.58 12.266 21.891 1 97.75 219 LEU A O 1
ATOM 1775 N N . LEU A 1 220 ? -4.75 11.234 20.297 1 98.44 220 LEU A N 1
ATOM 1776 C CA . LEU A 1 220 ? -4.875 12.43 19.469 1 98.44 220 LEU A CA 1
ATOM 1777 C C . LEU A 1 220 ? -5.738 13.484 20.141 1 98.44 220 LEU A C 1
ATOM 1779 O O . LEU A 1 220 ? -5.406 14.672 20.125 1 98.44 220 LEU A O 1
ATOM 1783 N N . LYS A 1 221 ? -6.82 13.094 20.719 1 98.44 221 LYS A N 1
ATOM 1784 C CA . LYS A 1 221 ? -7.688 14.031 21.422 1 98.44 221 LYS A CA 1
ATOM 1785 C C . LYS A 1 221 ? -6.934 14.758 22.531 1 98.44 221 LYS A C 1
ATOM 1787 O O . LYS A 1 221 ? -7.066 15.969 22.688 1 98.44 221 LYS A O 1
ATOM 1792 N N . ASP A 1 222 ? -6.156 14.008 23.234 1 98.5 222 ASP A N 1
ATOM 1793 C CA . ASP A 1 222 ? -5.387 14.594 24.328 1 98.5 222 ASP A CA 1
ATOM 1794 C C . ASP A 1 222 ? -4.395 15.625 23.797 1 98.5 222 ASP A C 1
ATOM 1796 O O . ASP A 1 222 ? -4.336 16.75 24.312 1 98.5 222 ASP A O 1
ATOM 1800 N N . GLU A 1 223 ? -3.637 15.258 22.828 1 98.5 223 GLU A N 1
ATOM 1801 C CA . GLU A 1 223 ? -2.641 16.156 22.266 1 98.5 223 GLU A CA 1
ATOM 1802 C C . GLU A 1 223 ? -3.295 17.406 21.672 1 98.5 223 GLU A C 1
ATOM 1804 O O . GLU A 1 223 ? -2.816 18.516 21.875 1 98.5 223 GLU A O 1
ATOM 1809 N N . ILE A 1 224 ? -4.371 17.203 20.953 1 98.56 224 ILE A N 1
ATOM 1810 C CA . ILE A 1 224 ? -5.051 18.328 20.297 1 98.56 224 ILE A CA 1
ATOM 1811 C C . ILE A 1 224 ? -5.645 19.25 21.359 1 98.56 224 ILE A C 1
ATOM 1813 O O . ILE A 1 224 ? -5.508 20.469 21.266 1 98.56 224 ILE A O 1
ATOM 1817 N N . ASN A 1 225 ? -6.238 18.719 22.359 1 97.94 225 ASN A N 1
ATOM 1818 C CA . ASN A 1 225 ? -6.883 19.531 23.375 1 97.94 225 ASN A CA 1
ATOM 1819 C C . ASN A 1 225 ? -5.863 20.328 24.188 1 97.94 225 ASN A C 1
ATOM 1821 O O . ASN A 1 225 ? -6.148 21.438 24.641 1 97.94 225 ASN A O 1
ATOM 1825 N N . THR A 1 226 ? -4.672 19.781 24.375 1 97.5 226 THR A N 1
ATOM 1826 C CA . THR A 1 226 ? -3.76 20.391 25.344 1 97.5 226 THR A CA 1
ATOM 1827 C C . THR A 1 226 ? -2.645 21.156 24.625 1 97.5 226 THR A C 1
ATOM 1829 O O . THR A 1 226 ? -2.1 22.109 25.188 1 97.5 226 THR A O 1
ATOM 1832 N N . ARG A 1 227 ? -2.287 20.75 23.406 1 97.75 227 ARG A N 1
ATOM 1833 C CA . ARG A 1 227 ? -1.063 21.297 22.844 1 97.75 227 ARG A CA 1
ATOM 1834 C C . ARG A 1 227 ? -1.345 21.984 21.516 1 97.75 227 ARG A C 1
ATOM 1836 O O . ARG A 1 227 ? -0.759 23.031 21.219 1 97.75 227 ARG A O 1
ATOM 1843 N N . VAL A 1 228 ? -2.232 21.391 20.672 1 98.5 228 VAL A N 1
ATOM 1844 C CA . VAL A 1 228 ? -2.398 21.938 19.328 1 98.5 228 VAL A CA 1
ATOM 1845 C C . VAL A 1 228 ? -3.885 22.047 19 1 98.5 228 VAL A C 1
ATOM 1847 O O . VAL A 1 228 ? -4.336 21.547 17.969 1 98.5 228 VAL A O 1
ATOM 1850 N N . PRO A 1 229 ? -4.68 22.797 19.719 1 98.31 229 PRO A N 1
ATOM 1851 C CA . PRO A 1 229 ? -6.129 22.891 19.531 1 98.31 229 PRO A CA 1
ATOM 1852 C C . PRO A 1 229 ? -6.508 23.422 18.156 1 98.31 229 PRO A C 1
ATOM 1854 O O . PRO A 1 229 ? -7.668 23.328 17.75 1 98.31 229 PRO A O 1
ATOM 1857 N N . LEU A 1 230 ? -5.543 24 17.391 1 98.19 230 LEU A N 1
ATOM 1858 C CA . LEU A 1 230 ? -5.762 24.453 16.016 1 98.19 230 LEU A CA 1
ATOM 1859 C C . LEU A 1 230 ? -6.312 23.312 15.156 1 98.19 230 LEU A C 1
ATOM 1861 O O . LEU A 1 230 ? -7.055 23.562 14.203 1 98.19 230 LEU A O 1
ATOM 1865 N N . TYR A 1 231 ? -6.035 22.109 15.438 1 98.5 231 TYR A N 1
ATOM 1866 C CA . TYR A 1 231 ? -6.332 20.953 14.594 1 98.5 231 TYR A CA 1
ATOM 1867 C C . TYR A 1 231 ? -7.703 20.375 14.93 1 98.5 231 TYR A C 1
ATOM 1869 O O . TYR A 1 231 ? -8.062 19.297 14.438 1 98.5 231 TYR A O 1
ATOM 1877 N N . LYS A 1 232 ? -8.516 21.031 15.719 1 97.69 232 LYS A N 1
ATOM 1878 C CA . LYS A 1 232 ? -9.883 20.625 16.016 1 97.69 232 LYS A CA 1
ATOM 1879 C C . LYS A 1 232 ? -10.797 20.844 14.805 1 97.69 232 LYS A C 1
ATOM 1881 O O . LYS A 1 232 ? -11.844 20.203 14.688 1 97.69 232 LYS A O 1
ATOM 1886 N N . LYS A 1 233 ? -10.352 21.766 14.008 1 97.31 233 LYS A N 1
ATOM 1887 C CA . LYS A 1 233 ? -11.172 22.141 12.852 1 97.31 233 LYS A CA 1
ATOM 1888 C C . LYS A 1 233 ? -10.312 22.328 11.609 1 97.31 233 LYS A C 1
ATOM 1890 O O . LYS A 1 233 ? -9.148 22.719 11.695 1 97.31 233 LYS A O 1
ATOM 1895 N N . ALA A 1 234 ? -10.969 22.047 10.492 1 98.12 234 ALA A N 1
ATOM 1896 C CA . ALA A 1 234 ? -10.328 22.375 9.219 1 98.12 234 ALA A CA 1
ATOM 1897 C C . ALA A 1 234 ? -10.242 23.891 9.039 1 98.12 234 ALA A C 1
ATOM 1899 O O . ALA A 1 234 ? -10.992 24.641 9.656 1 98.12 234 ALA A O 1
ATOM 1900 N N . PRO A 1 235 ? -9.266 24.328 8.203 1 97.62 235 PRO A N 1
ATOM 1901 C CA . PRO A 1 235 ? -9.281 25.75 7.898 1 97.62 235 PRO A CA 1
ATOM 1902 C C . PRO A 1 235 ? -10.625 26.234 7.344 1 97.62 235 PRO A C 1
ATOM 1904 O O . PRO A 1 235 ? -11.352 25.453 6.738 1 97.62 235 PRO A O 1
ATOM 1907 N N . LYS A 1 236 ? -10.938 27.453 7.531 1 95.56 236 LYS A N 1
ATOM 1908 C CA . LYS A 1 236 ? -12.234 28 7.125 1 95.56 236 LYS A CA 1
ATOM 1909 C C . LYS A 1 236 ? -12.273 28.25 5.621 1 95.56 236 LYS A C 1
ATOM 1911 O O . LYS A 1 236 ? -13.352 28.312 5.027 1 95.56 236 LYS A O 1
ATOM 1916 N N . SER A 1 237 ? -11.109 28.5 5.066 1 95.5 237 SER A N 1
ATOM 1917 C CA . SER A 1 237 ? -11.008 28.766 3.635 1 95.5 237 SER A CA 1
ATOM 1918 C C . SER A 1 237 ? -9.695 28.234 3.066 1 95.5 237 SER A C 1
ATOM 1920 O O . SER A 1 237 ? -8.805 27.828 3.816 1 95.5 237 SER A O 1
ATOM 1922 N N . PHE A 1 238 ? -9.695 28.172 1.72 1 96.38 238 PHE A N 1
ATOM 1923 C CA . PHE A 1 238 ? -8.438 27.891 1.034 1 96.38 238 PHE A CA 1
ATOM 1924 C C . PHE A 1 238 ? -7.414 28.984 1.305 1 96.38 238 PHE A C 1
ATOM 1926 O O . PHE A 1 238 ? -7.684 30.156 1.068 1 96.38 238 PHE A O 1
ATOM 1933 N N . LEU A 1 239 ? -6.277 28.641 1.828 1 94.31 239 LEU A N 1
ATOM 1934 C CA . LEU A 1 239 ? -5.289 29.625 2.277 1 94.31 239 LEU A CA 1
ATOM 1935 C C . LEU A 1 239 ? -4.281 29.922 1.173 1 94.31 239 LEU A C 1
ATOM 1937 O O . LEU A 1 239 ? -3.879 29.031 0.43 1 94.31 239 LEU A O 1
ATOM 1941 N N . ASP A 1 240 ? -3.889 31.094 1.047 1 94.31 240 ASP A N 1
ATOM 1942 C CA . ASP A 1 240 ? -2.898 31.516 0.059 1 94.31 240 ASP A CA 1
ATOM 1943 C C . ASP A 1 240 ? -1.479 31.328 0.593 1 94.31 240 ASP A C 1
ATOM 1945 O O . ASP A 1 240 ? -0.718 32.281 0.692 1 94.31 240 ASP A O 1
ATOM 1949 N N . VAL A 1 241 ? -1.112 30.156 0.941 1 94.44 241 VAL A N 1
ATOM 1950 C CA . VAL A 1 241 ? 0.202 29.766 1.436 1 94.44 241 VAL A CA 1
ATOM 1951 C C . VAL A 1 241 ? 0.585 28.406 0.85 1 94.44 241 VAL A C 1
ATOM 1953 O O . VAL A 1 241 ? -0.272 27.672 0.348 1 94.44 241 VAL A O 1
ATOM 1956 N N . GLU A 1 242 ? 1.909 28.109 0.81 1 93.75 242 GLU A N 1
ATOM 1957 C CA . GLU A 1 242 ? 2.359 26.797 0.346 1 93.75 242 GLU A CA 1
ATOM 1958 C C . GLU A 1 242 ? 1.951 25.688 1.319 1 93.75 242 GLU A C 1
ATOM 1960 O O . GLU A 1 242 ? 1.901 25.906 2.531 1 93.75 242 GLU A O 1
ATOM 1965 N N . ASP A 1 243 ? 1.658 24.547 0.805 1 96 243 ASP A N 1
ATOM 1966 C CA . ASP A 1 243 ? 1.354 23.406 1.651 1 96 243 ASP A CA 1
ATOM 1967 C C . ASP A 1 243 ? 2.52 23.078 2.586 1 96 243 ASP A C 1
ATOM 1969 O O . ASP A 1 243 ? 3.684 23.156 2.186 1 96 243 ASP A O 1
ATOM 1973 N N . MET A 1 244 ? 2.203 22.828 3.75 1 97 244 MET A N 1
ATOM 1974 C CA . MET A 1 244 ? 3.223 22.438 4.719 1 97 244 MET A CA 1
ATOM 1975 C C . MET A 1 244 ? 3.658 21 4.496 1 97 244 MET A C 1
ATOM 1977 O O . MET A 1 244 ? 2.83 20.125 4.207 1 97 244 MET A O 1
ATOM 1981 N N . THR A 1 245 ? 4.938 20.719 4.594 1 96.81 245 THR A N 1
ATOM 1982 C CA . THR A 1 245 ? 5.535 19.391 4.574 1 96.81 245 THR A CA 1
ATOM 1983 C C . THR A 1 245 ? 6.477 19.203 5.762 1 96.81 245 THR A C 1
ATOM 1985 O O . THR A 1 245 ? 6.824 20.172 6.445 1 96.81 245 THR A O 1
ATOM 1988 N N . SER A 1 246 ? 6.922 18.016 5.992 1 97.25 246 SER A N 1
ATOM 1989 C CA . SER A 1 246 ? 7.891 17.734 7.047 1 97.25 246 SER A CA 1
ATOM 1990 C C . SER A 1 246 ? 9.203 18.484 6.797 1 97.25 246 SER A C 1
ATOM 1992 O O . SER A 1 246 ? 9.883 18.891 7.742 1 97.25 246 SER A O 1
ATOM 1994 N N . TRP A 1 247 ? 9.594 18.688 5.578 1 96.81 247 TRP A N 1
ATOM 1995 C CA . TRP A 1 247 ? 10.82 19.406 5.223 1 96.81 247 TRP A CA 1
ATOM 1996 C C . TRP A 1 247 ? 10.688 20.891 5.52 1 96.81 247 TRP A C 1
ATOM 1998 O O . TRP A 1 247 ? 11.594 21.5 6.113 1 96.81 247 TRP A O 1
ATOM 2008 N N . LEU A 1 248 ? 9.547 21.453 5.102 1 96.88 248 LEU A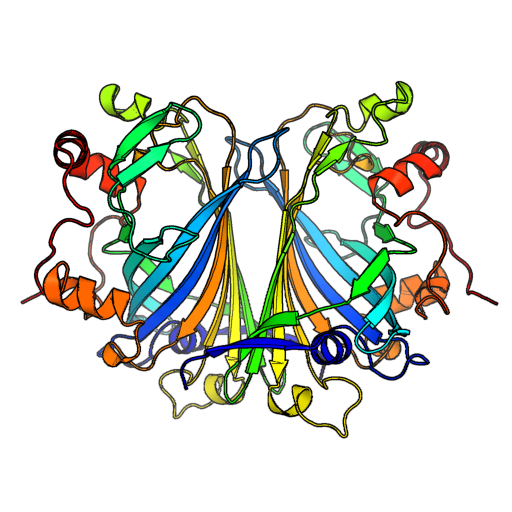 N 1
ATOM 2009 C CA . LEU A 1 248 ? 9.328 22.875 5.367 1 96.88 248 LEU A CA 1
ATOM 2010 C C . LEU A 1 248 ? 9.188 23.141 6.863 1 96.88 248 LEU A C 1
ATOM 2012 O O . LEU A 1 248 ? 9.711 24.125 7.379 1 96.88 248 LEU A O 1
ATOM 2016 N N . TYR A 1 249 ? 8.469 22.25 7.523 1 97.56 249 TYR A N 1
ATOM 2017 C CA . TYR A 1 249 ? 8.305 22.375 8.969 1 97.56 249 TYR A CA 1
ATOM 2018 C C . TYR A 1 249 ? 9.656 22.328 9.672 1 97.56 249 TYR A C 1
ATOM 2020 O O . TYR A 1 249 ? 9.914 23.094 10.602 1 97.56 249 TYR A O 1
ATOM 2028 N N . PHE A 1 250 ? 10.539 21.422 9.266 1 97.94 250 PHE A N 1
ATOM 2029 C CA . PHE A 1 250 ? 11.883 21.312 9.82 1 97.94 250 PHE A CA 1
ATOM 2030 C C . PHE A 1 250 ? 12.672 22.594 9.562 1 97.94 250 PHE A C 1
ATOM 2032 O O . PHE A 1 250 ? 13.312 23.125 10.477 1 97.94 250 PHE A O 1
ATOM 2039 N N . GLN A 1 251 ? 12.602 23.031 8.336 1 97.38 251 GLN A N 1
ATOM 2040 C CA . GLN A 1 251 ? 13.297 24.266 7.945 1 97.38 251 GLN A CA 1
ATOM 2041 C C . GLN A 1 251 ? 12.875 25.438 8.82 1 97.38 251 GLN A C 1
ATOM 2043 O O . GLN A 1 251 ? 13.719 26.172 9.328 1 97.38 251 GLN A O 1
ATOM 2048 N N . GLN A 1 252 ? 11.594 25.562 9.07 1 96.75 252 GLN A N 1
ATOM 2049 C CA . GLN A 1 252 ? 11.031 26.703 9.789 1 96.75 252 GLN A CA 1
ATOM 2050 C C . GLN A 1 252 ? 11.336 26.625 11.281 1 96.75 252 GLN A C 1
ATOM 2052 O O . GLN A 1 252 ? 11.312 27.641 11.984 1 96.75 252 GLN A O 1
ATOM 2057 N N . ASN A 1 253 ? 11.625 25.375 11.758 1 97.69 253 ASN A N 1
ATOM 2058 C CA . ASN A 1 253 ? 11.719 25.188 13.203 1 97.69 253 ASN A CA 1
ATOM 2059 C C . ASN A 1 253 ? 13.062 24.578 13.602 1 97.69 253 ASN A C 1
ATOM 2061 O O . ASN A 1 253 ? 13.141 23.828 14.578 1 97.69 253 ASN A O 1
ATOM 2065 N N . LEU A 1 254 ? 14.117 24.828 12.789 1 97.06 254 LEU A N 1
ATOM 2066 C CA . LEU A 1 254 ? 15.445 24.297 13.055 1 97.06 254 LEU A CA 1
ATOM 2067 C C . LEU A 1 254 ? 15.93 24.703 14.438 1 97.06 254 LEU A C 1
ATOM 2069 O O . LEU A 1 254 ? 16.469 23.875 15.188 1 97.06 254 LEU A O 1
ATOM 2073 N N . ASP A 1 255 ? 15.766 26 14.828 1 97.5 255 ASP A N 1
ATOM 2074 C CA . ASP A 1 255 ? 16.234 26.484 16.125 1 97.5 255 ASP A CA 1
ATOM 2075 C C . ASP A 1 255 ? 15.555 25.734 17.266 1 97.5 255 ASP A C 1
ATOM 2077 O O . ASP A 1 255 ? 16.203 25.359 18.234 1 97.5 255 ASP A O 1
ATOM 2081 N N . ALA A 1 256 ? 14.242 25.562 17.188 1 98.31 256 ALA A N 1
ATOM 2082 C CA . ALA A 1 256 ? 13.508 24.812 18.203 1 98.31 256 ALA A CA 1
ATOM 2083 C C . ALA A 1 256 ? 13.992 23.375 18.266 1 98.31 256 ALA A C 1
ATOM 2085 O O . ALA A 1 256 ? 14.094 22.797 19.344 1 98.31 256 ALA A O 1
ATOM 2086 N N . TYR A 1 257 ? 14.273 22.812 17.094 1 98.19 257 TYR A N 1
ATOM 2087 C CA . TYR A 1 257 ? 14.797 21.453 17.016 1 98.19 257 TYR A CA 1
ATOM 2088 C C . TYR A 1 257 ? 16.141 21.344 17.75 1 98.19 257 TYR A C 1
ATOM 2090 O O . TYR A 1 257 ? 16.344 20.438 18.562 1 98.19 257 TYR A O 1
ATOM 2098 N N . LEU A 1 258 ? 17.031 22.281 17.438 1 97.19 258 LEU A N 1
ATOM 2099 C CA . LEU A 1 258 ? 18.359 22.297 18.047 1 97.19 258 LEU A CA 1
ATOM 2100 C C . LEU A 1 258 ? 18.266 22.516 19.562 1 97.19 258 LEU A C 1
ATOM 2102 O O . LEU A 1 258 ? 19.109 22.031 20.328 1 97.19 258 LEU A O 1
ATOM 2106 N N . ALA A 1 259 ? 17.219 23.172 20 1 98.19 259 ALA A N 1
ATOM 2107 C CA . ALA A 1 259 ? 17.016 23.438 21.422 1 98.19 259 ALA A CA 1
ATOM 2108 C C . ALA A 1 259 ? 16.375 22.25 22.125 1 98.19 259 ALA A C 1
ATOM 2110 O O . ALA A 1 259 ? 16.219 22.234 23.344 1 98.19 259 ALA A O 1
ATOM 2111 N N . GLY A 1 260 ? 15.93 21.219 21.375 1 97.75 260 GLY A N 1
ATOM 2112 C CA . GLY A 1 260 ? 15.352 20.016 21.938 1 97.75 260 GLY A CA 1
ATOM 2113 C C . GLY A 1 260 ? 13.898 20.188 22.344 1 97.75 260 GLY A C 1
ATOM 2114 O O . GLY A 1 260 ? 13.422 19.5 23.266 1 97.75 260 GLY A O 1
ATOM 2115 N N . GLU A 1 261 ? 13.172 21 21.672 1 98.12 261 GLU A N 1
ATOM 2116 C CA . GLU A 1 261 ? 11.773 21.266 22.016 1 98.12 261 GLU A CA 1
ATOM 2117 C C . GLU A 1 261 ? 10.891 20.062 21.688 1 98.12 261 GLU A C 1
ATOM 2119 O O . GLU A 1 261 ? 11.258 19.219 20.859 1 98.12 261 GLU A O 1
ATOM 2124 N N . ARG A 1 262 ? 9.758 20.062 22.391 1 97.94 262 ARG A N 1
ATOM 2125 C CA . ARG A 1 262 ? 8.75 19.047 22.109 1 97.94 262 ARG A CA 1
ATOM 2126 C C . ARG A 1 262 ? 7.902 19.422 20.906 1 97.94 262 ARG A C 1
ATOM 2128 O O . ARG A 1 262 ? 7.379 20.547 20.844 1 97.94 262 ARG A O 1
ATOM 2135 N N . PHE A 1 263 ? 7.805 18.516 20.016 1 98.38 263 PHE A N 1
ATOM 2136 C CA . PHE A 1 263 ? 6.996 18.75 18.828 1 98.38 263 PHE A CA 1
ATOM 2137 C C . PHE A 1 263 ? 5.719 17.922 18.859 1 98.38 263 PHE A C 1
ATOM 2139 O O . PHE A 1 263 ? 5.688 16.844 19.469 1 98.38 263 PHE A O 1
ATOM 2146 N N . PRO A 1 264 ? 4.656 18.297 18.141 1 98 264 PRO A N 1
ATOM 2147 C CA . PRO A 1 264 ? 4.641 19.578 17.438 1 98 264 PRO A CA 1
ATOM 2148 C C . PRO A 1 264 ? 4.668 20.766 18.406 1 98 264 PRO A C 1
ATOM 2150 O O . PRO A 1 264 ? 4.301 20.641 19.562 1 98 264 PRO A O 1
ATOM 2153 N N . LEU A 1 265 ? 5.121 21.906 17.891 1 98.25 265 LEU A N 1
ATOM 2154 C CA . LEU A 1 265 ? 5.035 23.125 18.688 1 98.25 265 LEU A CA 1
ATOM 2155 C C . LEU A 1 265 ? 3.582 23.516 18.922 1 98.25 265 LEU A C 1
ATOM 2157 O O . LEU A 1 265 ? 2.711 23.219 18.109 1 98.25 265 LEU A O 1
ATOM 2161 N N . PRO A 1 266 ? 3.34 24.156 20.078 1 97.44 266 PRO A N 1
ATOM 2162 C CA . PRO A 1 266 ? 1.963 24.547 20.391 1 97.44 266 PRO A CA 1
ATOM 2163 C C . PRO A 1 266 ? 1.319 25.359 19.266 1 97.44 266 PRO A C 1
ATOM 2165 O O . PRO A 1 266 ? 1.981 26.203 18.656 1 97.44 266 PRO A O 1
ATOM 2168 N N . ALA A 1 267 ? 0.08 25.078 19 1 96.31 267 ALA A N 1
ATOM 2169 C CA . ALA A 1 267 ? -0.718 25.781 18 1 96.31 267 ALA A CA 1
ATOM 2170 C C . ALA A 1 267 ? -2.098 26.125 18.547 1 96.31 267 ALA A C 1
ATOM 2172 O O . ALA A 1 267 ? -2.951 25.25 18.703 1 96.31 267 ALA A O 1
ATOM 2173 N N . ALA A 1 268 ? -2.41 27.422 18.75 1 94 268 ALA A N 1
ATOM 2174 C CA . ALA A 1 268 ? -3.654 27.859 19.375 1 94 268 ALA A CA 1
ATOM 2175 C C . ALA A 1 268 ? -4.824 27.75 18.406 1 94 268 ALA A C 1
ATOM 2177 O O . ALA A 1 268 ? -4.625 27.703 17.188 1 94 268 ALA A O 1
ATOM 2178 N N . GLU A 1 269 ? -5.965 27.656 18.984 1 90.81 269 GLU A N 1
ATOM 2179 C CA . GLU A 1 269 ? -7.18 27.578 18.172 1 90.81 269 GLU A CA 1
ATOM 2180 C C . GLU A 1 269 ? -7.359 28.844 17.328 1 90.81 269 GLU A C 1
ATOM 2182 O O . GLU A 1 269 ? -6.941 29.922 17.719 1 90.81 269 GLU A O 1
ATOM 2187 N N . GLU A 1 270 ? -7.918 28.531 16.156 1 83.81 270 GLU A N 1
ATOM 2188 C CA . GLU A 1 270 ? -8.227 29.672 15.305 1 83.81 270 GLU A CA 1
ATOM 2189 C C . GLU A 1 270 ? -9.359 30.516 15.898 1 83.81 270 GLU A C 1
ATOM 2191 O O . GLU A 1 270 ? -10.312 29.969 16.453 1 83.81 270 GLU A O 1
ATOM 2196 N N . ASN A 1 271 ? -9.25 31.844 16.016 1 73.19 271 ASN A N 1
ATOM 2197 C CA . ASN A 1 271 ? -10.281 32.75 16.516 1 73.19 271 ASN A CA 1
ATOM 2198 C C . ASN A 1 271 ? -11.5 32.781 15.602 1 73.19 271 ASN A C 1
ATOM 2200 O O . ASN A 1 271 ? -11.375 32.594 14.383 1 73.19 271 ASN A O 1
ATOM 2204 N N . MET B 1 1 ? -19 2.092 14.492 1 53.78 1 MET B N 1
ATOM 2205 C CA . MET B 1 1 ? -18.203 1.746 15.672 1 53.78 1 MET B CA 1
ATOM 2206 C C . MET B 1 1 ? -16.719 1.661 15.328 1 53.78 1 MET B C 1
ATOM 2208 O O . MET B 1 1 ? -16.359 1.326 14.203 1 53.78 1 MET B O 1
ATOM 2212 N N . VAL B 1 2 ? -15.875 2.121 16.328 1 66.94 2 VAL B N 1
ATOM 2213 C CA . VAL B 1 2 ? -14.422 2.146 16.203 1 66.94 2 VAL B CA 1
ATOM 2214 C C . VAL B 1 2 ? -13.883 0.719 16.094 1 66.94 2 VAL B C 1
ATOM 2216 O O . VAL B 1 2 ? -14.289 -0.156 16.859 1 66.94 2 VAL B O 1
ATOM 2219 N N . ALA B 1 3 ? -13.203 0.382 15.094 1 78.88 3 ALA B N 1
ATOM 2220 C CA . ALA B 1 3 ? -12.594 -0.931 14.914 1 78.88 3 ALA B CA 1
ATOM 2221 C C . ALA B 1 3 ? -11.773 -1.326 16.141 1 78.88 3 ALA B C 1
ATOM 2223 O O . ALA B 1 3 ? -11.117 -0.482 16.75 1 78.88 3 ALA B O 1
ATOM 2224 N N . GLN B 1 4 ? -11.875 -2.562 16.5 1 87.62 4 GLN B N 1
ATOM 2225 C CA . GLN B 1 4 ? -11.102 -3.115 17.594 1 87.62 4 GLN B CA 1
ATOM 2226 C C . GLN B 1 4 ? -10.039 -4.09 17.094 1 87.62 4 GLN B C 1
ATOM 2228 O O . GLN B 1 4 ? -10.305 -4.895 16.203 1 87.62 4 GLN B O 1
ATOM 2233 N N . ASN B 1 5 ? -8.891 -3.994 17.672 1 89.75 5 ASN B N 1
ATOM 2234 C CA . ASN B 1 5 ? -7.852 -4.973 17.375 1 89.75 5 ASN B CA 1
ATOM 2235 C C . ASN B 1 5 ? -8.125 -6.309 18.062 1 89.75 5 ASN B C 1
ATOM 2237 O O . ASN B 1 5 ? -8.328 -6.359 19.281 1 89.75 5 ASN B O 1
ATOM 2241 N N . GLN B 1 6 ? -8.18 -7.375 17.266 1 94.56 6 GLN B N 1
ATOM 2242 C CA . GLN B 1 6 ? -8.398 -8.719 17.797 1 94.56 6 GLN B CA 1
ATOM 2243 C C . GLN B 1 6 ? -7.406 -9.711 17.188 1 94.56 6 GLN B C 1
ATOM 2245 O O . GLN B 1 6 ? -6.84 -9.461 16.125 1 94.56 6 GLN B O 1
ATOM 2250 N N . GLU B 1 7 ? -7.16 -10.75 17.938 1 96.31 7 GLU B N 1
ATOM 2251 C CA . GLU B 1 7 ? -6.418 -11.906 17.438 1 96.31 7 GLU B CA 1
ATOM 2252 C C . GLU B 1 7 ? -7.355 -13.055 17.094 1 96.31 7 GLU B C 1
ATOM 2254 O O . GLU B 1 7 ? -8.031 -13.602 17.969 1 96.31 7 GLU B O 1
ATOM 2259 N N . LEU B 1 8 ? -7.363 -13.406 15.891 1 97.56 8 LEU B N 1
ATOM 2260 C CA . LEU B 1 8 ? -8.328 -14.398 15.422 1 97.56 8 LEU B CA 1
ATOM 2261 C C . LEU B 1 8 ? -7.641 -15.727 15.125 1 97.56 8 LEU B C 1
ATOM 2263 O O . LEU B 1 8 ? -6.5 -15.75 14.664 1 97.56 8 LEU B O 1
ATOM 2267 N N . GLU B 1 9 ? -8.359 -16.781 15.273 1 97.31 9 GLU B N 1
ATOM 2268 C CA . GLU B 1 9 ? -7.844 -18.125 14.977 1 97.31 9 GLU B CA 1
ATOM 2269 C C . GLU B 1 9 ? -7.52 -18.266 13.5 1 97.31 9 GLU B C 1
ATOM 2271 O O . GLU B 1 9 ? -8.125 -17.609 12.656 1 97.31 9 GLU B O 1
ATOM 2276 N N . ALA B 1 10 ? -6.699 -19.234 13.25 1 97.81 10 ALA B N 1
ATOM 2277 C CA . ALA B 1 10 ? -6.23 -19.469 11.883 1 97.81 10 ALA B CA 1
ATOM 2278 C C . ALA B 1 10 ? -7.395 -19.797 10.953 1 97.81 10 ALA B C 1
ATOM 2280 O O . ALA B 1 10 ? -7.363 -19.453 9.766 1 97.81 10 ALA B O 1
ATOM 2281 N N . SER B 1 11 ? -8.406 -20.391 11.445 1 97.88 11 SER B N 1
ATOM 2282 C CA . SER B 1 11 ? -9.539 -20.781 10.617 1 97.88 11 SER B CA 1
ATOM 2283 C C . SER B 1 11 ? -10.203 -19.562 9.977 1 97.88 11 SER B C 1
ATOM 2285 O O . SER B 1 11 ? -10.719 -19.641 8.859 1 97.88 11 SER B O 1
ATOM 2287 N N . TYR B 1 12 ? -10.203 -18.422 10.656 1 98.12 12 TYR B N 1
ATOM 2288 C CA . TYR B 1 12 ? -10.781 -17.203 10.094 1 98.12 12 TYR B CA 1
ATOM 2289 C C . TYR B 1 12 ? -9.938 -16.688 8.938 1 98.12 12 TYR B C 1
ATOM 2291 O O . TYR B 1 12 ? -10.469 -16.188 7.941 1 98.12 12 TYR B O 1
ATOM 2299 N N . TRP B 1 13 ? -8.68 -16.859 9.125 1 98.25 13 TRP B N 1
ATOM 2300 C CA . TRP B 1 13 ? -7.789 -16.484 8.031 1 98.25 13 TRP B CA 1
ATOM 2301 C C . TRP B 1 13 ? -7.965 -17.422 6.848 1 98.25 13 TRP B C 1
ATOM 2303 O O . TRP B 1 13 ? -7.965 -16.984 5.691 1 98.25 13 TRP B O 1
ATOM 2313 N N . VAL B 1 14 ? -8.086 -18.672 7.125 1 98.44 14 VAL B N 1
ATOM 2314 C CA . VAL B 1 14 ? -8.312 -19.672 6.082 1 98.44 14 VAL B CA 1
ATOM 2315 C C . VAL B 1 14 ? -9.586 -19.328 5.312 1 98.44 14 VAL B C 1
ATOM 2317 O O . VAL B 1 14 ? -9.602 -19.359 4.078 1 98.44 14 VAL B O 1
ATOM 2320 N N . LYS B 1 15 ? -10.664 -18.984 6.004 1 98.25 15 LYS B N 1
ATOM 2321 C CA . LYS B 1 15 ? -11.922 -18.594 5.379 1 98.25 15 LYS B CA 1
ATOM 2322 C C . LYS B 1 15 ? -11.727 -17.375 4.473 1 98.25 15 LYS B C 1
ATOM 2324 O O . LYS B 1 15 ? -12.406 -17.234 3.451 1 98.25 15 LYS B O 1
ATOM 2329 N N . THR B 1 16 ? -10.828 -16.516 4.91 1 98.25 16 THR B N 1
ATOM 2330 C CA . THR B 1 16 ? -10.547 -15.281 4.184 1 98.25 16 THR B CA 1
ATOM 2331 C C . THR B 1 16 ? -9.75 -15.57 2.916 1 98.25 16 THR B C 1
ATOM 2333 O O . THR B 1 16 ? -10.164 -15.203 1.815 1 98.25 16 THR B O 1
ATOM 2336 N N . ARG B 1 17 ? -8.719 -16.297 3.047 1 97.81 17 ARG B N 1
ATOM 2337 C CA . ARG B 1 17 ? -7.762 -16.5 1.966 1 97.81 17 ARG B CA 1
ATOM 2338 C C . ARG B 1 17 ? -8.227 -17.594 1.021 1 97.81 17 ARG B C 1
ATOM 2340 O O . ARG B 1 17 ? -7.957 -17.547 -0.18 1 97.81 17 ARG B O 1
ATOM 2347 N N . SER B 1 18 ? -8.844 -18.547 1.558 1 97.94 18 SER B N 1
ATOM 2348 C CA . SER B 1 18 ? -9.266 -19.719 0.796 1 97.94 18 SER B CA 1
ATOM 2349 C C . SER B 1 18 ? -10.625 -20.234 1.265 1 97.94 18 SER B C 1
ATOM 2351 O O . SER B 1 18 ? -11.625 -19.516 1.169 1 97.94 18 SER B O 1
ATOM 2353 N N . SER B 1 19 ? -10.703 -21.484 1.599 1 98.06 19 SER B N 1
ATOM 2354 C CA . SER B 1 19 ? -11.914 -22.141 2.08 1 98.06 19 SER B CA 1
ATOM 2355 C C . SER B 1 19 ? -11.586 -23.188 3.145 1 98.06 19 SER B C 1
ATOM 2357 O O . SER B 1 19 ? -10.539 -23.844 3.088 1 98.06 19 SER B O 1
ATOM 2359 N N . LEU B 1 20 ? -12.523 -23.344 4.062 1 98 20 LEU B N 1
ATOM 2360 C CA . LEU B 1 20 ? -12.367 -24.391 5.055 1 98 20 LEU B CA 1
ATOM 2361 C C . LEU B 1 20 ? -12.547 -25.766 4.414 1 98 20 LEU B C 1
ATOM 2363 O O . LEU B 1 20 ? -12.195 -26.781 5.012 1 98 20 LEU B O 1
ATOM 2367 N N . ASP B 1 21 ? -13.203 -25.828 3.277 1 97.75 21 ASP B N 1
ATOM 2368 C CA . ASP B 1 21 ? -13.328 -27.062 2.516 1 97.75 21 ASP B CA 1
ATOM 2369 C C . ASP B 1 21 ? -12.055 -27.359 1.728 1 97.75 21 ASP B C 1
ATOM 2371 O O . ASP B 1 21 ? -11.773 -26.703 0.719 1 97.75 21 ASP B O 1
ATOM 2375 N N . PRO B 1 22 ? -11.336 -28.344 2.1 1 96.88 22 PRO B N 1
ATOM 2376 C CA . PRO B 1 22 ? -10.039 -28.609 1.467 1 96.88 22 PRO B CA 1
ATOM 2377 C C . PRO B 1 22 ? -10.18 -29.094 0.025 1 96.88 22 PRO B C 1
ATOM 2379 O O . PRO B 1 22 ? -9.18 -29.172 -0.699 1 96.88 22 PRO B O 1
ATOM 2382 N N . ALA B 1 23 ? -11.297 -29.391 -0.447 1 96.5 23 ALA B N 1
ATOM 2383 C CA . ALA B 1 23 ? -11.5 -29.844 -1.818 1 96.5 23 ALA B CA 1
ATOM 2384 C C . ALA B 1 23 ? -11.664 -28.656 -2.771 1 96.5 23 ALA B C 1
ATOM 2386 O O . ALA B 1 23 ? -11.578 -28.828 -3.99 1 96.5 23 ALA B O 1
ATOM 2387 N N . GLU B 1 24 ? -11.812 -27.547 -2.201 1 96.62 24 GLU B N 1
ATOM 2388 C CA . GLU B 1 24 ? -12.156 -26.391 -3.025 1 96.62 24 GLU B CA 1
ATOM 2389 C C . GLU B 1 24 ? -10.906 -25.625 -3.436 1 96.62 24 GLU B C 1
ATOM 2391 O O . GLU B 1 24 ? -9.984 -25.453 -2.637 1 96.62 24 GLU B O 1
ATOM 2396 N N . SER B 1 25 ? -10.867 -25.156 -4.691 1 97.5 25 SER B N 1
ATOM 2397 C CA . SER B 1 25 ? -9.938 -24.141 -5.148 1 97.5 25 SER B CA 1
ATOM 2398 C C . SER B 1 25 ? -10.539 -22.734 -5 1 97.5 25 SER B C 1
ATOM 2400 O O . SER B 1 25 ? -11.664 -22.5 -5.438 1 97.5 25 SER B O 1
ATOM 2402 N N . SER B 1 26 ? -9.812 -21.891 -4.352 1 98.19 26 SER B N 1
ATOM 2403 C CA . SER B 1 26 ? -10.273 -20.516 -4.16 1 98.19 26 SER B CA 1
ATOM 2404 C C . SER B 1 26 ? -9.469 -19.547 -5.008 1 98.19 26 SER B C 1
ATOM 2406 O O . SER B 1 26 ? -8.242 -19.625 -5.055 1 98.19 26 SER B O 1
ATOM 2408 N N . PHE B 1 27 ? -10.156 -18.625 -5.672 1 98.44 27 PHE B N 1
ATOM 2409 C CA . PHE B 1 27 ? -9.5 -17.719 -6.598 1 98.44 27 PHE B CA 1
ATOM 2410 C C . PHE B 1 27 ? -9.492 -16.297 -6.043 1 98.44 27 PHE B C 1
ATOM 2412 O O . PHE B 1 27 ? -10.508 -15.805 -5.555 1 98.44 27 PHE B O 1
ATOM 2419 N N . LEU B 1 28 ? -8.367 -15.695 -6.043 1 98.12 28 LEU B N 1
ATOM 2420 C CA . LEU B 1 28 ? -8.172 -14.258 -5.887 1 98.12 28 LEU B CA 1
ATOM 2421 C C . LEU B 1 28 ? -7.602 -13.648 -7.164 1 98.12 28 LEU B C 1
ATOM 2423 O O . LEU B 1 28 ? -6.734 -14.234 -7.805 1 98.12 28 LEU B O 1
ATOM 2427 N N . SER B 1 29 ? -8.094 -12.531 -7.555 1 98 29 SER B N 1
ATOM 2428 C CA . SER B 1 29 ? -7.574 -11.828 -8.719 1 98 29 SER B CA 1
ATOM 2429 C C . SER B 1 29 ? -7.25 -10.375 -8.375 1 98 29 SER B C 1
ATOM 2431 O O . SER B 1 29 ? -7.871 -9.781 -7.496 1 98 29 SER B O 1
ATOM 2433 N N . TRP B 1 30 ? -6.203 -9.844 -9.047 1 98.19 30 TRP B N 1
ATOM 2434 C CA . TRP B 1 30 ? -5.832 -8.453 -8.805 1 98.19 30 TRP B CA 1
ATOM 2435 C C . TRP B 1 30 ? -5.461 -7.75 -10.109 1 98.19 30 TRP B C 1
ATOM 2437 O O . TRP B 1 30 ? -5.16 -8.406 -11.109 1 98.19 30 TRP B O 1
ATOM 2447 N N . THR B 1 31 ? -5.535 -6.48 -10.125 1 97.56 31 THR B N 1
ATOM 2448 C CA . THR B 1 31 ? -5.066 -5.586 -11.18 1 97.56 31 THR B CA 1
ATOM 2449 C C . THR B 1 31 ? -4.344 -4.383 -10.586 1 97.56 31 THR B C 1
ATOM 2451 O O . THR B 1 31 ? -4.516 -4.066 -9.406 1 97.56 31 THR B O 1
ATOM 2454 N N . GLY B 1 32 ? -3.445 -3.828 -11.383 1 97.94 32 GLY B N 1
ATOM 2455 C CA . GLY B 1 32 ? -2.721 -2.688 -10.852 1 97.94 32 GLY B CA 1
ATOM 2456 C C . GLY B 1 32 ? -1.713 -2.111 -11.828 1 97.94 32 GLY B C 1
ATOM 2457 O O . GLY B 1 32 ? -1.873 -2.244 -13.039 1 97.94 32 GLY B O 1
ATOM 2458 N N . LYS B 1 33 ? -0.825 -1.376 -11.258 1 98.62 33 LYS B N 1
ATOM 2459 C CA . LYS B 1 33 ? 0.219 -0.688 -12.008 1 98.62 33 LYS B CA 1
ATOM 2460 C C . LYS B 1 33 ? 1.596 -0.951 -11.406 1 98.62 33 LYS B C 1
ATOM 2462 O O . LYS B 1 33 ? 1.716 -1.213 -10.211 1 98.62 33 LYS B O 1
ATOM 2467 N N . ILE B 1 34 ? 2.57 -0.931 -12.258 1 98.81 34 ILE B N 1
ATOM 2468 C CA . ILE B 1 34 ? 3.963 -1.085 -11.844 1 98.81 34 ILE B CA 1
ATOM 2469 C C . ILE B 1 34 ? 4.781 0.107 -12.336 1 98.81 34 ILE B C 1
ATOM 2471 O O . ILE B 1 34 ? 4.754 0.438 -13.523 1 98.81 34 ILE B O 1
ATOM 2475 N N . TYR B 1 35 ? 5.473 0.713 -11.445 1 98.75 35 TYR B N 1
ATOM 2476 C CA . TYR B 1 35 ? 6.27 1.896 -11.742 1 98.75 35 TYR B CA 1
ATOM 2477 C C . TYR B 1 35 ? 7.754 1.619 -11.539 1 98.75 35 TYR B C 1
ATOM 2479 O O . TYR B 1 35 ? 8.133 0.804 -10.695 1 98.75 35 TYR B O 1
ATOM 2487 N N . ALA B 1 36 ? 8.539 2.291 -12.336 1 97.56 36 ALA B N 1
ATOM 2488 C CA . ALA B 1 36 ? 9.953 2.445 -11.992 1 97.56 36 ALA B CA 1
ATOM 2489 C C . ALA B 1 36 ? 10.156 3.619 -11.039 1 97.56 36 ALA B C 1
ATOM 2491 O O . ALA B 1 36 ? 9.648 4.719 -11.281 1 97.56 36 ALA B O 1
ATOM 2492 N N . PHE B 1 37 ? 10.812 3.361 -9.984 1 95.44 37 PHE B N 1
ATOM 2493 C CA . PHE B 1 37 ? 11.195 4.363 -8.992 1 95.44 37 PHE B CA 1
ATOM 2494 C C . PHE B 1 37 ? 12.711 4.473 -8.898 1 95.44 37 PHE B C 1
ATOM 2496 O O . PHE B 1 37 ? 13.344 3.709 -8.172 1 95.44 37 PHE B O 1
ATOM 2503 N N . VAL B 1 38 ? 13.258 5.418 -9.609 1 92.25 38 VAL B N 1
ATOM 2504 C CA . VAL B 1 38 ? 14.695 5.629 -9.703 1 92.25 38 VAL B CA 1
ATOM 2505 C C . VAL B 1 38 ? 15.078 6.906 -8.961 1 92.25 38 VAL B C 1
ATOM 2507 O O . VAL B 1 38 ? 14.492 7.965 -9.188 1 92.25 38 VAL B O 1
ATOM 2510 N N . PRO B 1 39 ? 16.078 6.816 -8.062 1 86.19 39 PRO B N 1
ATOM 2511 C CA . PRO B 1 39 ? 16.5 8.023 -7.336 1 86.19 39 PRO B CA 1
ATOM 2512 C C . PRO B 1 39 ? 16.844 9.18 -8.273 1 86.19 39 PRO B C 1
ATOM 2514 O O . PRO B 1 39 ? 17.609 9.008 -9.211 1 86.19 39 PRO B O 1
ATOM 2517 N N . GLY B 1 40 ? 16.219 10.297 -7.973 1 86.75 40 GLY B N 1
ATOM 2518 C CA . GLY B 1 40 ? 16.531 11.516 -8.703 1 86.75 40 GLY B CA 1
ATOM 2519 C C . GLY B 1 40 ? 15.711 11.672 -9.977 1 86.75 40 GLY B C 1
ATOM 2520 O O . GLY B 1 40 ? 15.805 12.695 -10.648 1 86.75 40 GLY B O 1
ATOM 2521 N N . GLU B 1 41 ? 14.898 10.633 -10.312 1 89.31 41 GLU B N 1
ATOM 2522 C CA . GLU B 1 41 ? 14.094 10.68 -11.523 1 89.31 41 GLU B CA 1
ATOM 2523 C C . GLU B 1 41 ? 12.602 10.633 -11.195 1 89.31 41 GLU B C 1
ATOM 2525 O O . GLU B 1 41 ? 12.211 10.102 -10.148 1 89.31 41 GLU B O 1
ATOM 2530 N N . LYS B 1 42 ? 11.852 11.312 -12.141 1 93.81 42 LYS B N 1
ATOM 2531 C CA . LYS B 1 42 ? 10.398 11.156 -12.039 1 93.81 42 LYS B CA 1
ATOM 2532 C C . LYS B 1 42 ? 9.992 9.703 -12.25 1 93.81 42 LYS B C 1
ATOM 2534 O O . LYS B 1 42 ? 10.648 8.969 -13 1 93.81 42 LYS B O 1
ATOM 2539 N N . ARG B 1 43 ? 8.906 9.336 -11.648 1 93.06 43 ARG B N 1
ATOM 2540 C CA . ARG B 1 43 ? 8.422 7.973 -11.82 1 93.06 43 ARG B CA 1
ATOM 2541 C C . ARG B 1 43 ? 8.109 7.676 -13.281 1 93.06 43 ARG B C 1
ATOM 2543 O O . ARG B 1 43 ? 7.801 8.586 -14.055 1 93.06 43 ARG B O 1
ATOM 2550 N N . THR B 1 44 ? 8.203 6.43 -13.648 1 96.5 44 THR B N 1
ATOM 2551 C CA . THR B 1 44 ? 7.781 5.961 -14.969 1 96.5 44 THR B CA 1
ATOM 2552 C C . THR B 1 44 ? 6.809 4.793 -14.836 1 96.5 44 THR B C 1
ATOM 2554 O O . THR B 1 44 ? 7.105 3.799 -14.172 1 96.5 44 THR B O 1
ATOM 2557 N N . LEU B 1 45 ? 5.59 5.02 -15.414 1 98.19 45 LEU B N 1
ATOM 2558 C CA . LEU B 1 45 ? 4.68 3.883 -15.492 1 98.19 45 LEU B CA 1
ATOM 2559 C C . LEU B 1 45 ? 5.191 2.846 -16.484 1 98.19 45 LEU B C 1
ATOM 2561 O O . LEU B 1 45 ? 5.305 3.129 -17.688 1 98.19 45 LEU B O 1
ATOM 2565 N N . LEU B 1 46 ? 5.551 1.675 -15.984 1 98.5 46 LEU B N 1
ATOM 2566 C CA . LEU B 1 46 ? 6.125 0.658 -16.859 1 98.5 46 LEU B CA 1
ATOM 2567 C C . LEU B 1 46 ? 5.043 -0.266 -17.406 1 98.5 46 LEU B C 1
ATOM 2569 O O . LEU B 1 46 ? 4.996 -0.527 -18.609 1 98.5 46 LEU B O 1
ATOM 2573 N N . PHE B 1 47 ? 4.18 -0.776 -16.438 1 98.81 47 PHE B N 1
ATOM 2574 C CA . PHE B 1 47 ? 3.205 -1.792 -16.812 1 98.81 47 PHE B CA 1
ATOM 2575 C C . PHE B 1 47 ? 1.893 -1.591 -16.062 1 98.81 47 PHE B C 1
ATOM 2577 O O . PHE B 1 47 ? 1.885 -1.106 -14.93 1 98.81 47 PHE B O 1
ATOM 2584 N N . LYS B 1 48 ? 0.846 -1.917 -16.703 1 98.44 48 LYS B N 1
ATOM 2585 C CA . LYS B 1 48 ? -0.304 -2.418 -15.953 1 98.44 48 LYS B CA 1
ATOM 2586 C C . LYS B 1 48 ? -0.179 -3.916 -15.695 1 98.44 48 LYS B C 1
ATOM 2588 O O . LYS B 1 48 ? 0.71 -4.574 -16.234 1 98.44 48 LYS B O 1
ATOM 2593 N N . MET B 1 49 ? -0.94 -4.391 -14.789 1 98.69 49 MET B N 1
ATOM 2594 C CA . MET B 1 49 ? -0.817 -5.816 -14.492 1 98.69 49 MET B CA 1
ATOM 2595 C C . MET B 1 49 ? -2.18 -6.426 -14.172 1 98.69 49 MET B C 1
ATOM 2597 O O . MET B 1 49 ? -3.094 -5.719 -13.742 1 98.69 49 MET B O 1
ATOM 2601 N N . VAL B 1 50 ? -2.328 -7.645 -14.414 1 98.69 50 VAL B N 1
ATOM 2602 C CA . VAL B 1 50 ? -3.453 -8.484 -14.016 1 98.69 50 VAL B CA 1
ATOM 2603 C C . VAL B 1 50 ? -2.939 -9.844 -13.539 1 98.69 50 VAL B C 1
ATOM 2605 O O . VAL B 1 50 ? -2.004 -10.398 -14.117 1 98.69 50 VAL B O 1
ATOM 2608 N N . GLY B 1 51 ? -3.441 -10.289 -12.414 1 98.69 51 GLY B N 1
ATOM 2609 C CA . GLY B 1 51 ? -2.977 -11.555 -11.875 1 98.69 51 GLY B CA 1
ATOM 2610 C C . GLY B 1 51 ? -4.043 -12.297 -11.094 1 98.69 51 GLY B C 1
ATOM 2611 O O . GLY B 1 51 ? -5.168 -11.812 -10.945 1 98.69 51 GLY B O 1
ATOM 2612 N N . MET B 1 52 ? -3.707 -13.492 -10.719 1 98.81 52 MET B N 1
ATOM 2613 C CA . MET B 1 52 ? -4.59 -14.336 -9.914 1 98.81 52 MET B CA 1
ATOM 2614 C C . MET B 1 52 ? -3.781 -15.312 -9.07 1 98.81 52 MET B C 1
ATOM 2616 O O . MET B 1 52 ? -2.604 -15.547 -9.336 1 98.81 52 MET B O 1
ATOM 2620 N N . SER B 1 53 ? -4.324 -15.719 -8.07 1 98.69 53 SER B N 1
ATOM 2621 C CA . SER B 1 53 ? -3.881 -16.844 -7.242 1 98.69 53 SER B CA 1
ATOM 2622 C C . SER B 1 53 ? -4.996 -17.859 -7.035 1 98.69 53 SER B C 1
ATOM 2624 O O . SER B 1 53 ? -6.141 -17.484 -6.766 1 98.69 53 SER B O 1
ATOM 2626 N N . VAL B 1 54 ? -4.754 -19.078 -7.285 1 98.75 54 VAL B N 1
ATOM 2627 C CA . VAL B 1 54 ? -5.68 -20.156 -6.957 1 98.75 54 VAL B CA 1
ATOM 2628 C C . VAL B 1 54 ? -5.102 -21.016 -5.828 1 98.75 54 VAL B C 1
ATOM 2630 O O . VAL B 1 54 ? -3.99 -21.531 -5.945 1 98.75 54 VAL B O 1
ATOM 2633 N N . SER B 1 55 ? -5.887 -21.141 -4.754 1 98.62 55 SER B N 1
ATOM 2634 C CA . SER B 1 55 ? -5.285 -21.703 -3.549 1 98.62 55 SER B CA 1
ATOM 2635 C C . SER B 1 55 ? -6.203 -22.734 -2.91 1 98.62 55 SER B C 1
ATOM 2637 O O . SER B 1 55 ? -7.387 -22.828 -3.242 1 98.62 55 SER B O 1
ATOM 2639 N N . ARG B 1 56 ? -5.574 -23.453 -2.033 1 98.19 56 ARG B N 1
ATOM 2640 C CA . ARG B 1 56 ? -6.203 -24.484 -1.211 1 98.19 56 ARG B CA 1
ATOM 2641 C C . ARG B 1 56 ? -5.574 -24.547 0.177 1 98.19 56 ARG B C 1
ATOM 2643 O O . ARG B 1 56 ? -4.355 -24.422 0.317 1 98.19 56 ARG B O 1
ATOM 2650 N N . CYS B 1 57 ? -6.453 -24.703 1.167 1 98.44 57 CYS B N 1
ATOM 2651 C CA . CYS B 1 57 ? -5.969 -24.953 2.52 1 98.44 57 CYS B CA 1
ATOM 2652 C C . CYS B 1 57 ? -6.359 -26.344 2.99 1 98.44 57 CYS B C 1
ATOM 2654 O O . CYS B 1 57 ? -7.504 -26.766 2.818 1 98.44 57 CYS B O 1
ATOM 2656 N N . ILE B 1 58 ? -5.41 -27 3.551 1 98.31 58 ILE B N 1
ATOM 2657 C CA . ILE B 1 58 ? -5.59 -28.375 3.998 1 98.31 58 ILE B CA 1
ATOM 2658 C C . ILE B 1 58 ? -5.328 -28.469 5.5 1 98.31 58 ILE B C 1
ATOM 2660 O O . ILE B 1 58 ? -4.219 -28.188 5.961 1 98.31 58 ILE B O 1
ATOM 2664 N N . PRO B 1 59 ? -6.383 -28.906 6.23 1 97.75 59 PRO B N 1
ATOM 2665 C CA . PRO B 1 59 ? -6.145 -29.031 7.672 1 97.75 59 PRO B CA 1
ATOM 2666 C C . PRO B 1 59 ? -5.098 -30.094 8.016 1 97.75 59 PRO B C 1
ATOM 2668 O O . PRO B 1 59 ? -5.078 -31.156 7.402 1 97.75 59 PRO B O 1
ATOM 2671 N N . THR B 1 60 ? -4.23 -29.812 8.891 1 97 60 THR B N 1
ATOM 2672 C CA . THR B 1 60 ? -3.205 -30.75 9.336 1 97 60 THR B CA 1
ATOM 2673 C C . THR B 1 60 ? -3.434 -31.141 10.789 1 97 60 THR B C 1
ATOM 2675 O O . THR B 1 60 ? -4.012 -32.188 11.07 1 97 60 THR B O 1
ATOM 2678 N N . GLU B 1 61 ? -3.08 -30.328 11.758 1 95.44 61 GLU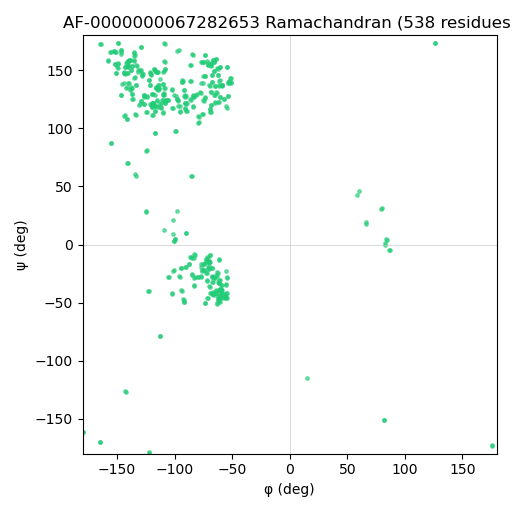 B N 1
ATOM 2679 C CA . GLU B 1 61 ? -3.424 -30.5 13.172 1 95.44 61 GLU B CA 1
ATOM 2680 C C . GLU B 1 61 ? -4.457 -29.469 13.617 1 95.44 61 GLU B C 1
ATOM 2682 O O . GLU B 1 61 ? -4.824 -28.578 12.844 1 95.44 61 GLU B O 1
ATOM 2687 N N . ALA B 1 62 ? -4.883 -29.719 14.844 1 94.25 62 ALA B N 1
ATOM 2688 C CA . ALA B 1 62 ? -5.91 -28.828 15.352 1 94.25 62 ALA B CA 1
ATOM 2689 C C . ALA B 1 62 ? -5.461 -27.359 15.258 1 94.25 62 ALA B C 1
ATOM 2691 O O . ALA B 1 62 ? -4.426 -27 15.82 1 94.25 62 ALA B O 1
ATOM 2692 N N . GLY B 1 63 ? -6.16 -26.562 14.5 1 94.88 63 GLY B N 1
ATOM 2693 C CA . GLY B 1 63 ? -5.887 -25.141 14.398 1 94.88 63 GLY B CA 1
ATOM 2694 C C . GLY B 1 63 ? -4.809 -24.812 13.383 1 94.88 63 GLY B C 1
ATOM 2695 O O . GLY B 1 63 ? -4.406 -23.656 13.25 1 94.88 63 GLY B O 1
ATOM 2696 N N . CYS B 1 64 ? -4.344 -25.828 12.688 1 97.88 64 CYS B N 1
ATOM 2697 C CA . CYS B 1 64 ? -3.27 -25.625 11.727 1 97.88 64 CYS B CA 1
ATOM 2698 C C . CYS B 1 64 ? -3.711 -26.031 10.32 1 97.88 64 CYS B C 1
ATOM 2700 O O . CYS B 1 64 ? -4.473 -26.984 10.156 1 97.88 64 CYS B O 1
ATOM 2702 N N . TRP B 1 65 ? -3.166 -25.297 9.367 1 98.38 65 TRP B N 1
ATOM 2703 C CA . TRP B 1 65 ? -3.521 -25.531 7.969 1 98.38 65 TRP B CA 1
ATOM 2704 C C . TRP B 1 65 ? -2.303 -25.406 7.066 1 98.38 65 TRP B C 1
ATOM 2706 O O . TRP B 1 65 ? -1.481 -24.5 7.25 1 98.38 65 TRP B O 1
ATOM 2716 N N . ASP B 1 66 ? -2.217 -26.312 6.102 1 98.56 66 ASP B N 1
ATOM 2717 C CA . ASP B 1 66 ? -1.288 -26.125 4.992 1 98.56 66 ASP B CA 1
ATOM 2718 C C . ASP B 1 66 ? -1.927 -25.297 3.875 1 98.56 66 ASP B C 1
ATOM 2720 O O . ASP B 1 66 ? -3.049 -25.594 3.453 1 98.56 66 ASP B O 1
ATOM 2724 N N . PHE B 1 67 ? -1.277 -24.328 3.568 1 98.62 67 PHE B N 1
ATOM 2725 C CA . PHE B 1 67 ? -1.692 -23.484 2.449 1 98.62 67 PHE B CA 1
ATOM 2726 C C . PHE B 1 67 ? -0.879 -23.812 1.201 1 98.62 67 PHE B C 1
ATOM 2728 O O . PHE B 1 67 ? 0.352 -23.828 1.245 1 98.62 67 PHE B O 1
ATOM 2735 N N . THR B 1 68 ? -1.494 -24.078 0.05 1 98.62 68 THR B N 1
ATOM 2736 C CA . THR B 1 68 ? -0.83 -24.281 -1.233 1 98.62 68 THR B CA 1
ATOM 2737 C C . THR B 1 68 ? -1.556 -23.516 -2.34 1 98.62 68 THR B C 1
ATOM 2739 O O . THR B 1 68 ? -2.783 -23.406 -2.326 1 98.62 68 THR B O 1
ATOM 2742 N N . SER B 1 69 ? -0.778 -22.969 -3.291 1 98.75 69 SER B N 1
ATOM 2743 C CA . SER B 1 69 ? -1.399 -22.141 -4.324 1 98.75 69 SER B CA 1
ATOM 2744 C C . SER B 1 69 ? -0.548 -22.109 -5.59 1 98.75 69 SER B C 1
ATOM 2746 O O . SER B 1 69 ? 0.586 -22.594 -5.594 1 98.75 69 SER B O 1
ATOM 2748 N N . ARG B 1 70 ? -1.14 -21.641 -6.688 1 98.75 70 ARG B N 1
ATOM 2749 C CA . ARG B 1 70 ? -0.503 -21.234 -7.938 1 98.75 70 ARG B CA 1
ATOM 2750 C C . ARG B 1 70 ? -0.834 -19.781 -8.281 1 98.75 70 ARG B C 1
ATOM 2752 O O . ARG B 1 70 ? -1.959 -19.328 -8.062 1 98.75 70 ARG B O 1
ATOM 2759 N N . GLU B 1 71 ? 0.172 -19.062 -8.82 1 98.81 71 GLU B N 1
ATOM 2760 C CA . GLU B 1 71 ? -0.034 -17.641 -9.055 1 98.81 71 GLU B CA 1
ATOM 2761 C C . GLU B 1 71 ? 0.433 -17.234 -10.445 1 98.81 71 GLU B C 1
ATOM 2763 O O . GLU B 1 71 ? 1.471 -17.703 -10.922 1 98.81 71 GLU B O 1
ATOM 2768 N N . LEU B 1 72 ? -0.363 -16.422 -11.094 1 98.88 72 LEU B N 1
ATOM 2769 C CA . LEU B 1 72 ? -0.03 -15.781 -12.359 1 98.88 72 LEU B CA 1
ATOM 2770 C C . LEU B 1 72 ? -0.105 -14.258 -12.234 1 98.88 72 LEU B C 1
ATOM 2772 O O . LEU B 1 72 ? -0.999 -13.727 -11.57 1 98.88 72 LEU B O 1
ATOM 2776 N N . THR B 1 73 ? 0.829 -13.547 -12.781 1 98.88 73 THR B N 1
ATOM 2777 C CA . THR B 1 73 ? 0.733 -12.109 -13.031 1 98.88 73 THR B CA 1
ATOM 2778 C C . THR B 1 73 ? 1.267 -11.766 -14.414 1 98.88 73 THR B C 1
ATOM 2780 O O . THR B 1 73 ? 2.402 -12.102 -14.758 1 98.88 73 THR B O 1
ATOM 2783 N N . TYR B 1 74 ? 0.466 -11.117 -15.188 1 98.94 74 TYR B N 1
ATOM 2784 C CA . TYR B 1 74 ? 0.86 -10.672 -16.516 1 98.94 74 TYR B CA 1
ATOM 2785 C C . TYR B 1 74 ? 1.183 -9.18 -16.516 1 98.94 74 TYR B C 1
ATOM 2787 O O . TYR B 1 74 ? 0.448 -8.383 -15.938 1 98.94 74 TYR B O 1
ATOM 2795 N N . TYR B 1 75 ? 2.289 -8.891 -17.141 1 98.94 75 TYR B N 1
ATOM 2796 C CA . TYR B 1 75 ? 2.641 -7.5 -17.422 1 98.94 75 TYR B CA 1
ATOM 2797 C C . TYR B 1 75 ? 1.971 -7.02 -18.703 1 98.94 75 TYR B C 1
ATOM 2799 O O . TYR B 1 75 ? 2.119 -7.637 -19.766 1 98.94 75 TYR B O 1
ATOM 2807 N N . LEU B 1 76 ? 1.283 -5.918 -18.562 1 98.88 76 LEU B N 1
ATOM 2808 C CA . LEU B 1 76 ? 0.508 -5.395 -19.688 1 98.88 76 LEU B CA 1
ATOM 2809 C C . LEU B 1 76 ? 1.062 -4.051 -20.156 1 98.88 76 LEU B C 1
ATOM 2811 O O . LEU B 1 76 ? 1.613 -3.293 -19.359 1 98.88 76 LEU B O 1
ATOM 2815 N N . ASN B 1 77 ? 0.913 -3.818 -21.469 1 98.5 77 ASN B N 1
ATOM 2816 C CA . ASN B 1 77 ? 1.158 -2.469 -21.969 1 98.5 77 ASN B CA 1
ATOM 2817 C C . ASN B 1 77 ? 0.274 -1.442 -21.266 1 98.5 77 ASN B C 1
ATOM 2819 O O . ASN B 1 77 ? -0.949 -1.592 -21.219 1 98.5 77 ASN B O 1
ATOM 2823 N N . PRO B 1 78 ? 0.832 -0.447 -20.703 1 97 78 PRO B N 1
ATOM 2824 C CA . PRO B 1 78 ? 0.032 0.469 -19.875 1 97 78 PRO B CA 1
ATOM 2825 C C . PRO B 1 78 ? -0.972 1.271 -20.703 1 97 78 PRO B C 1
ATOM 2827 O O . PRO B 1 78 ? -1.955 1.782 -20.172 1 97 78 PRO B O 1
ATOM 2830 N N . GLU B 1 79 ? -0.784 1.41 -22 1 96.38 79 GLU B N 1
ATOM 2831 C CA . GLU B 1 79 ? -1.68 2.184 -22.859 1 96.38 79 GLU B CA 1
ATOM 2832 C C . GLU B 1 79 ? -2.766 1.298 -23.453 1 96.38 79 GLU B C 1
ATOM 2834 O O . GLU B 1 79 ? -3.947 1.648 -23.422 1 96.38 79 GLU B O 1
ATOM 2839 N N . THR B 1 80 ? -2.355 0.131 -24 1 97.12 80 THR B N 1
ATOM 2840 C CA . THR B 1 80 ? -3.291 -0.705 -24.75 1 97.12 80 THR B CA 1
ATOM 2841 C C . THR B 1 80 ? -3.898 -1.775 -23.844 1 97.12 80 THR B C 1
ATOM 2843 O O . THR B 1 80 ? -4.898 -2.4 -24.203 1 97.12 80 THR B O 1
ATOM 2846 N N . GLU B 1 81 ? -3.186 -2.047 -22.703 1 96.62 81 GLU B N 1
ATOM 2847 C CA . GLU B 1 81 ? -3.588 -3.055 -21.734 1 96.62 81 GLU B CA 1
ATOM 2848 C C . GLU B 1 81 ? -3.5 -4.461 -22.328 1 96.62 81 GLU B C 1
ATOM 2850 O O . GLU B 1 81 ? -4.129 -5.391 -21.812 1 96.62 81 GLU B O 1
ATOM 2855 N N . GLU B 1 82 ? -2.758 -4.586 -23.359 1 97.94 82 GLU B N 1
ATOM 2856 C CA . GLU B 1 82 ? -2.48 -5.898 -23.938 1 97.94 82 GLU B CA 1
ATOM 2857 C C . GLU B 1 82 ? -1.278 -6.555 -23.266 1 97.94 82 GLU B C 1
ATOM 2859 O O . GLU B 1 82 ? -0.385 -5.863 -22.766 1 97.94 82 GLU B O 1
ATOM 2864 N N . ILE B 1 83 ? -1.294 -7.832 -23.328 1 98.62 83 ILE B N 1
ATOM 2865 C CA . ILE B 1 83 ? -0.169 -8.57 -22.75 1 98.62 83 ILE B CA 1
ATOM 2866 C C . ILE B 1 83 ? 1.117 -8.188 -23.484 1 98.62 83 ILE B C 1
ATOM 2868 O O . ILE B 1 83 ? 1.155 -8.156 -24.719 1 98.62 83 ILE B O 1
ATOM 2872 N N . LEU B 1 84 ? 2.184 -7.961 -22.75 1 98.5 84 LEU B N 1
ATOM 2873 C CA . LEU B 1 84 ? 3.49 -7.668 -23.328 1 98.5 84 LEU B CA 1
ATOM 2874 C C . LEU B 1 84 ? 4.336 -8.93 -23.438 1 98.5 84 LEU B C 1
ATOM 2876 O O . LEU B 1 84 ? 4.637 -9.562 -22.422 1 98.5 84 LEU B O 1
ATOM 2880 N N . HIS B 1 85 ? 4.711 -9.281 -24.625 1 98.19 85 HIS B N 1
ATOM 2881 C CA . HIS B 1 85 ? 5.586 -10.43 -24.797 1 98.19 85 HIS B CA 1
ATOM 2882 C C . HIS B 1 85 ? 7.047 -10.008 -24.906 1 98.19 85 HIS B C 1
ATOM 2884 O O . HIS B 1 85 ? 7.949 -10.789 -24.594 1 98.19 85 HIS B O 1
ATOM 2890 N N . ARG B 1 86 ? 7.23 -8.836 -25.359 1 98.25 86 ARG B N 1
ATOM 2891 C CA . ARG B 1 86 ? 8.531 -8.172 -25.391 1 98.25 86 ARG B CA 1
ATOM 2892 C C . ARG B 1 86 ? 8.438 -6.762 -24.828 1 98.25 86 ARG B C 1
ATOM 2894 O O . ARG B 1 86 ? 7.387 -6.129 -24.891 1 98.25 86 ARG B O 1
ATOM 2901 N N . TRP B 1 87 ? 9.484 -6.363 -24.281 1 98.25 87 TRP B N 1
ATOM 2902 C CA . TRP B 1 87 ? 9.523 -5.039 -23.656 1 98.25 87 TRP B CA 1
ATOM 2903 C C . TRP B 1 87 ? 10.734 -4.25 -24.141 1 98.25 87 TRP B C 1
ATOM 2905 O O . TRP B 1 87 ? 11.867 -4.75 -24.094 1 98.25 87 TRP B O 1
ATOM 2915 N N . ASP B 1 88 ? 10.484 -3.064 -24.703 1 97.5 88 ASP B N 1
ATOM 2916 C CA . ASP B 1 88 ? 11.562 -2.141 -25.047 1 97.5 88 ASP B CA 1
ATOM 2917 C C . ASP B 1 88 ? 12.062 -1.384 -23.828 1 97.5 88 ASP B C 1
ATOM 2919 O O . ASP B 1 88 ? 11.398 -0.473 -23.328 1 97.5 88 ASP B O 1
ATOM 2923 N N . ASN B 1 89 ? 13.211 -1.744 -23.344 1 96 89 ASN B N 1
ATOM 2924 C CA . ASN B 1 89 ? 13.789 -1.139 -22.141 1 96 89 ASN B CA 1
ATOM 2925 C C . ASN B 1 89 ? 14.211 0.305 -22.406 1 96 89 ASN B C 1
ATOM 2927 O O . ASN B 1 89 ? 15.133 0.559 -23.188 1 96 89 ASN B O 1
ATOM 2931 N N . PRO B 1 90 ? 13.602 1.219 -21.734 1 93.44 90 PRO B N 1
ATOM 2932 C CA . PRO B 1 90 ? 13.883 2.623 -22.031 1 93.44 90 PRO B CA 1
ATOM 2933 C C . PRO B 1 90 ? 15.258 3.066 -21.531 1 93.44 90 PRO B C 1
ATOM 2935 O O . PRO B 1 90 ? 15.766 4.113 -21.953 1 93.44 90 PRO B O 1
ATOM 2938 N N . TRP B 1 91 ? 15.906 2.344 -20.75 1 93.44 91 TRP B N 1
ATOM 2939 C CA . TRP B 1 91 ? 17.219 2.729 -20.219 1 93.44 91 TRP B CA 1
ATOM 2940 C C . TRP B 1 91 ? 18.344 2.154 -21.062 1 93.44 91 TRP B C 1
ATOM 2942 O O . TRP B 1 91 ? 19.359 2.809 -21.281 1 93.44 91 TRP B O 1
ATOM 2952 N N . THR B 1 92 ? 18.203 0.947 -21.516 1 92.88 92 THR B N 1
ATOM 2953 C CA . THR B 1 92 ? 19.281 0.28 -22.234 1 92.88 92 THR B CA 1
ATOM 2954 C C . THR B 1 92 ? 19.031 0.327 -23.734 1 92.88 92 THR B C 1
ATOM 2956 O O . THR B 1 92 ? 19.953 0.105 -24.531 1 92.88 92 THR B O 1
ATOM 2959 N N . GLY B 1 93 ? 17.828 0.486 -24.141 1 93.88 93 GLY B N 1
ATOM 2960 C CA . GLY B 1 93 ? 17.469 0.473 -25.547 1 93.88 93 GLY B CA 1
ATOM 2961 C C . GLY B 1 93 ? 17.281 -0.927 -26.109 1 93.88 93 GLY B C 1
ATOM 2962 O O . GLY B 1 93 ? 16.922 -1.095 -27.281 1 93.88 93 GLY B O 1
ATOM 2963 N N . GLU B 1 94 ? 17.453 -1.918 -25.344 1 95.38 94 GLU B N 1
ATOM 2964 C CA . GLU B 1 94 ? 17.297 -3.303 -25.781 1 95.38 94 GLU B CA 1
ATOM 2965 C C . GLU B 1 94 ? 15.844 -3.748 -25.672 1 95.38 94 GLU B C 1
ATOM 2967 O O . GLU B 1 94 ? 15.117 -3.33 -24.766 1 95.38 94 GLU B O 1
ATOM 2972 N N . THR B 1 95 ? 15.43 -4.516 -26.672 1 97.94 95 THR B N 1
ATOM 2973 C CA . THR B 1 95 ? 14.164 -5.227 -26.562 1 97.94 95 THR B CA 1
ATOM 2974 C C . THR B 1 95 ? 14.367 -6.602 -25.938 1 97.94 95 THR B C 1
ATOM 2976 O O . THR B 1 95 ? 15.172 -7.398 -26.406 1 97.94 95 THR B O 1
ATOM 2979 N N . VAL B 1 96 ? 13.688 -6.848 -24.812 1 97.88 96 VAL B N 1
ATOM 2980 C CA . VAL B 1 96 ? 13.906 -8.102 -24.094 1 97.88 96 VAL B CA 1
ATOM 2981 C C . VAL B 1 96 ? 12.594 -8.867 -23.969 1 97.88 96 VAL B C 1
ATOM 2983 O O . VAL B 1 96 ? 11.516 -8.266 -23.938 1 97.88 96 VAL B O 1
ATOM 2986 N N . PRO B 1 97 ? 12.641 -10.227 -23.969 1 98.56 97 PRO B N 1
ATOM 2987 C CA . PRO B 1 97 ? 11.43 -10.992 -23.672 1 98.56 97 PRO B CA 1
ATOM 2988 C C . PRO B 1 97 ? 10.875 -10.703 -22.281 1 98.56 97 PRO B C 1
ATOM 2990 O O . PRO B 1 97 ? 11.641 -10.5 -21.328 1 98.56 97 PRO B O 1
ATOM 2993 N N . VAL B 1 98 ? 9.578 -10.648 -22.188 1 98.81 98 VAL B N 1
ATOM 2994 C CA . VAL B 1 98 ? 8.93 -10.453 -20.891 1 98.81 98 VAL B CA 1
ATOM 2995 C C . VAL B 1 98 ? 8.641 -11.805 -20.25 1 98.81 98 VAL B C 1
ATOM 2997 O O . VAL B 1 98 ? 7.992 -12.664 -20.859 1 98.81 98 VAL B O 1
ATOM 3000 N N . MET B 1 99 ? 9.164 -12 -19.109 1 98.69 99 MET B N 1
ATOM 3001 C CA . MET B 1 99 ? 8.891 -13.211 -18.344 1 98.69 99 MET B CA 1
ATOM 3002 C C . MET B 1 99 ? 7.824 -12.953 -17.281 1 98.69 99 MET B C 1
ATOM 3004 O O . MET B 1 99 ? 8.141 -12.508 -16.172 1 98.69 99 MET B O 1
ATOM 3008 N N . HIS B 1 100 ? 6.586 -13.297 -17.578 1 98.88 100 HIS B N 1
ATOM 3009 C CA . HIS B 1 100 ? 5.477 -13.125 -16.656 1 98.88 100 HIS B CA 1
ATOM 3010 C C . HIS B 1 100 ? 5.625 -14.039 -15.445 1 98.88 100 HIS B C 1
ATOM 3012 O O . HIS B 1 100 ? 6.398 -15 -15.477 1 98.88 100 HIS B O 1
ATOM 3018 N N . VAL B 1 101 ? 4.949 -13.672 -14.383 1 98.69 101 VAL B N 1
ATOM 3019 C CA . VAL B 1 101 ? 4.965 -14.477 -13.172 1 98.69 101 VAL B CA 1
ATOM 3020 C C . VAL B 1 101 ? 4.121 -15.734 -13.375 1 98.69 101 VAL B C 1
ATOM 3022 O O . VAL B 1 101 ? 2.953 -15.656 -13.766 1 98.69 101 VAL B O 1
ATOM 3025 N N . ALA B 1 102 ? 4.633 -16.828 -13.141 1 98.44 102 ALA B N 1
ATOM 3026 C CA . ALA B 1 102 ? 3.957 -18.125 -13.141 1 98.44 102 ALA B CA 1
ATOM 3027 C C . ALA B 1 102 ? 4.465 -19.016 -12.008 1 98.44 102 ALA B C 1
ATOM 3029 O O . ALA B 1 102 ? 5.078 -20.047 -12.258 1 98.44 102 ALA B O 1
ATOM 3030 N N . ASN B 1 103 ? 4.102 -18.625 -10.805 1 98.38 103 ASN B N 1
ATOM 3031 C CA . ASN B 1 103 ? 4.621 -19.297 -9.617 1 98.38 103 ASN B CA 1
ATOM 3032 C C . ASN B 1 103 ? 3.807 -20.547 -9.273 1 98.38 103 ASN B C 1
ATOM 3034 O O . ASN B 1 103 ? 2.613 -20.453 -8.977 1 98.38 103 ASN B O 1
ATOM 3038 N N . ASN B 1 104 ? 4.406 -21.625 -9.289 1 97.44 104 ASN B N 1
ATOM 3039 C CA . ASN B 1 104 ? 3.865 -22.922 -8.883 1 97.44 104 ASN B CA 1
ATOM 3040 C C . ASN B 1 104 ? 4.922 -23.766 -8.18 1 97.44 104 ASN B C 1
ATOM 3042 O O . ASN B 1 104 ? 5.848 -24.266 -8.828 1 97.44 104 ASN B O 1
ATOM 3046 N N . PRO B 1 105 ? 4.844 -24.031 -6.93 1 97.81 105 PRO B N 1
ATOM 3047 C CA . PRO B 1 105 ? 3.775 -23.594 -6.031 1 97.81 105 PRO B CA 1
ATOM 3048 C C . PRO B 1 105 ? 4.141 -22.312 -5.262 1 97.81 105 PRO B C 1
ATOM 3050 O O . PRO B 1 105 ? 5.273 -21.844 -5.352 1 97.81 105 PRO B O 1
ATOM 3053 N N . VAL B 1 106 ? 3.322 -21.672 -4.656 1 98.12 106 VAL B N 1
ATOM 3054 C CA . VAL B 1 106 ? 3.461 -20.734 -3.547 1 98.12 106 VAL B CA 1
ATOM 3055 C C . VAL B 1 106 ? 2.762 -21.297 -2.311 1 98.12 106 VAL B C 1
ATOM 3057 O O . VAL B 1 106 ? 1.549 -21.516 -2.32 1 98.12 106 VAL B O 1
ATOM 3060 N N . GLN B 1 107 ? 3.525 -21.516 -1.215 1 98.19 107 GLN B N 1
ATOM 3061 C CA . GLN B 1 107 ? 2.969 -22.281 -0.109 1 98.19 107 GLN B CA 1
ATOM 3062 C C . GLN B 1 107 ? 3.262 -21.625 1.231 1 98.19 107 GLN B C 1
ATOM 3064 O O . GLN B 1 107 ? 3.98 -20.625 1.289 1 98.19 107 GLN B O 1
ATOM 3069 N N . GLY B 1 108 ? 2.545 -22 2.209 1 96.88 108 GLY B N 1
ATOM 3070 C CA . GLY B 1 108 ? 2.721 -21.516 3.574 1 96.88 108 GLY B CA 1
ATOM 3071 C C . GLY B 1 108 ? 2.01 -22.391 4.598 1 96.88 108 GLY B C 1
ATOM 3072 O O . GLY B 1 108 ? 1.403 -23.406 4.25 1 96.88 108 GLY B O 1
ATOM 3073 N N . HIS B 1 109 ? 2.236 -22.125 5.871 1 97.31 109 HIS B N 1
ATOM 3074 C CA . HIS B 1 109 ? 1.574 -22.75 7 1 97.31 109 HIS B CA 1
ATOM 3075 C C . HIS B 1 109 ? 0.823 -21.734 7.848 1 97.31 109 HIS B C 1
ATOM 3077 O O . HIS B 1 109 ? 1.417 -20.766 8.336 1 97.31 109 HIS B O 1
ATOM 3083 N N . PHE B 1 110 ? -0.435 -21.922 7.922 1 97.69 110 PHE B N 1
ATOM 3084 C CA . PHE B 1 110 ? -1.253 -21.047 8.75 1 97.69 110 PHE B CA 1
ATOM 3085 C C . PHE B 1 110 ? -1.475 -21.656 10.133 1 97.69 110 PHE B C 1
ATOM 3087 O O . PHE B 1 110 ? -2.08 -22.719 10.25 1 97.69 110 PHE B O 1
ATOM 3094 N N . LYS B 1 111 ? -0.97 -21.047 11.094 1 96.88 111 LYS B N 1
ATOM 3095 C CA . LYS B 1 111 ? -1.116 -21.516 12.477 1 96.88 111 LYS B CA 1
ATOM 3096 C C . LYS B 1 111 ? -1.108 -20.328 13.445 1 96.88 111 LYS B C 1
ATOM 3098 O O . LYS B 1 111 ? -0.557 -19.281 13.148 1 96.88 111 LYS B O 1
ATOM 3103 N N . GLY B 1 112 ? -1.7 -20.531 14.586 1 94.38 112 GLY B N 1
ATOM 3104 C CA . GLY B 1 112 ? -1.729 -19.5 15.609 1 94.38 112 GLY B CA 1
ATOM 3105 C C . GLY B 1 112 ? -2.814 -18.469 15.383 1 94.38 112 GLY B C 1
ATOM 3106 O O . GLY B 1 112 ? -3.934 -18.797 14.992 1 94.38 112 GLY B O 1
ATOM 3107 N N . LYS B 1 113 ? -2.535 -17.25 15.867 1 96.25 113 LYS B N 1
ATOM 3108 C CA . LYS B 1 113 ? -3.529 -16.188 15.812 1 96.25 113 LYS B CA 1
ATOM 3109 C C . LYS B 1 113 ? -3.131 -15.117 14.797 1 96.25 113 LYS B C 1
ATOM 3111 O O . LYS B 1 113 ? -1.942 -14.852 14.602 1 96.25 113 LYS B O 1
ATOM 3116 N N . PHE B 1 114 ? -4.078 -14.547 14.242 1 96.88 114 PHE B N 1
ATOM 3117 C CA . PHE B 1 114 ? -3.904 -13.516 13.219 1 96.88 114 PHE B CA 1
ATOM 3118 C C . PHE B 1 114 ? -4.52 -12.195 13.664 1 96.88 114 PHE B C 1
ATOM 3120 O O . PHE B 1 114 ? -5.727 -12.117 13.898 1 96.88 114 PHE B O 1
ATOM 3127 N N . PRO B 1 115 ? -3.666 -11.195 13.75 1 94.75 115 PRO B N 1
ATOM 3128 C CA . PRO B 1 115 ? -4.219 -9.898 14.148 1 94.75 115 PRO B CA 1
ATOM 3129 C C . PRO B 1 115 ? -5.148 -9.305 13.086 1 94.75 115 PRO B C 1
ATOM 3131 O O . PRO B 1 115 ? -4.875 -9.414 11.891 1 94.75 115 PRO B O 1
ATOM 3134 N N . ALA B 1 116 ? -6.234 -8.711 13.562 1 96.56 116 ALA B N 1
ATOM 3135 C CA . ALA B 1 116 ? -7.207 -8.094 12.672 1 96.56 116 ALA B CA 1
ATOM 3136 C C . ALA B 1 116 ? -7.914 -6.926 13.352 1 96.56 116 ALA B C 1
ATOM 3138 O O . ALA B 1 116 ? -8.039 -6.898 14.578 1 96.56 116 ALA B O 1
ATOM 3139 N N . GLN B 1 117 ? -8.242 -5.957 12.508 1 94.88 117 GLN B N 1
ATOM 3140 C CA . GLN B 1 117 ? -9.141 -4.887 12.93 1 94.88 117 GLN B CA 1
ATOM 3141 C C . GLN B 1 117 ? -10.602 -5.254 12.656 1 94.88 117 GLN B C 1
ATOM 3143 O O . GLN B 1 117 ? -11.031 -5.289 11.5 1 94.88 117 GLN B O 1
ATOM 3148 N N . VAL B 1 118 ? -11.352 -5.395 13.758 1 95.5 118 VAL B N 1
ATOM 3149 C CA . VAL B 1 118 ? -12.711 -5.91 13.617 1 95.5 118 VAL B CA 1
ATOM 3150 C C . VAL B 1 118 ? -13.719 -4.812 13.945 1 95.5 118 VAL B C 1
ATOM 3152 O O . VAL B 1 118 ? -13.648 -4.199 15.008 1 95.5 118 VAL B O 1
ATOM 3155 N N . ASP B 1 119 ? -14.539 -4.496 13.078 1 91.06 119 ASP B N 1
ATOM 3156 C CA . ASP B 1 119 ? -15.711 -3.678 13.367 1 91.06 119 ASP B CA 1
ATOM 3157 C C . ASP B 1 119 ? -17 -4.402 12.977 1 91.06 119 ASP B C 1
ATOM 3159 O O . ASP B 1 119 ? -16.969 -5.57 12.586 1 91.06 119 ASP B O 1
ATOM 3163 N N . ASP B 1 120 ? -18.141 -3.744 13.18 1 88.81 120 ASP B N 1
ATOM 3164 C CA . ASP B 1 120 ? -19.422 -4.391 12.969 1 88.81 120 ASP B CA 1
ATOM 3165 C C . ASP B 1 120 ? -19.625 -4.75 11.5 1 88.81 120 ASP B C 1
ATOM 3167 O O . ASP B 1 120 ? -20.25 -5.762 11.18 1 88.81 120 ASP B O 1
ATOM 3171 N N . GLU B 1 121 ? -19.062 -4.043 10.68 1 88.75 121 GLU B N 1
ATOM 3172 C CA . GLU B 1 121 ? -19.359 -4.215 9.258 1 88.75 121 GLU B CA 1
ATOM 3173 C C . GLU B 1 121 ? -18.234 -4.988 8.562 1 88.75 121 GLU B C 1
ATOM 3175 O O . GLU B 1 121 ? -18.516 -5.875 7.75 1 88.75 121 GLU B O 1
ATOM 3180 N N . SER B 1 122 ? -17.031 -4.629 8.93 1 93.5 122 SER B N 1
ATOM 3181 C CA . SER B 1 122 ? -15.922 -5.223 8.195 1 93.5 122 SER B CA 1
ATOM 3182 C C . SER B 1 122 ? -14.766 -5.57 9.125 1 93.5 122 SER B C 1
ATOM 3184 O O . SER B 1 122 ? -14.648 -4.996 10.211 1 93.5 122 SER B O 1
ATOM 3186 N N . THR B 1 123 ? -14 -6.547 8.727 1 96.62 123 THR B N 1
ATOM 3187 C CA . THR B 1 123 ? -12.758 -6.969 9.375 1 96.62 123 THR B CA 1
ATOM 3188 C C . THR B 1 123 ? -11.578 -6.836 8.414 1 96.62 123 THR B C 1
ATOM 3190 O O . THR B 1 123 ? -11.656 -7.285 7.266 1 96.62 123 THR B O 1
ATOM 3193 N N . THR B 1 124 ? -10.508 -6.18 8.883 1 97.25 124 THR B N 1
ATOM 3194 C CA . THR B 1 124 ? -9.336 -5.977 8.031 1 97.25 124 THR B CA 1
ATOM 3195 C C . THR B 1 124 ? -8.109 -6.652 8.625 1 97.25 124 THR B C 1
ATOM 3197 O O . THR B 1 124 ? -7.754 -6.398 9.781 1 97.25 124 THR B O 1
ATOM 3200 N N . PHE B 1 125 ? -7.496 -7.574 7.844 1 98 125 PHE B N 1
ATOM 3201 C CA . PHE B 1 125 ? -6.195 -8.148 8.156 1 98 125 PHE B CA 1
ATOM 3202 C C . PHE B 1 125 ? -5.074 -7.336 7.523 1 98 125 PHE B C 1
ATOM 3204 O O . PHE B 1 125 ? -5.109 -7.055 6.324 1 98 125 PHE B O 1
ATOM 3211 N N . VAL B 1 126 ? -4.105 -6.953 8.297 1 96.62 126 VAL B N 1
ATOM 3212 C CA . VAL B 1 126 ? -2.963 -6.191 7.805 1 96.62 126 VAL B CA 1
ATOM 3213 C C . VAL B 1 126 ? -1.688 -7.02 7.957 1 96.62 126 VAL B C 1
ATOM 3215 O O . VAL B 1 126 ? -1.371 -7.48 9.055 1 96.62 126 VAL B O 1
ATOM 3218 N N . PHE B 1 127 ? -0.979 -7.207 6.805 1 95.75 127 PHE B N 1
ATOM 3219 C CA . PHE B 1 127 ? 0.258 -7.98 6.777 1 95.75 127 PHE B CA 1
ATOM 3220 C C . PHE B 1 127 ? 1.354 -7.219 6.043 1 95.75 127 PHE B C 1
ATOM 3222 O O . PHE B 1 127 ? 1.182 -6.836 4.883 1 95.75 127 PHE B O 1
ATOM 3229 N N . ASP B 1 128 ? 2.406 -6.965 6.734 1 97.62 128 ASP B N 1
ATOM 3230 C CA . ASP B 1 128 ? 3.607 -6.41 6.117 1 97.62 128 ASP B CA 1
ATOM 3231 C C . ASP B 1 128 ? 4.73 -7.441 6.078 1 97.62 128 ASP B C 1
ATOM 3233 O O . ASP B 1 128 ? 5.219 -7.875 7.125 1 97.62 128 ASP B O 1
ATOM 3237 N N . ILE B 1 129 ? 5.125 -7.855 4.902 1 97 129 ILE B N 1
ATOM 3238 C CA . ILE B 1 129 ? 6.148 -8.883 4.738 1 97 129 ILE B CA 1
ATOM 3239 C C . ILE B 1 129 ? 7.371 -8.281 4.047 1 97 129 ILE B C 1
ATOM 3241 O O . ILE B 1 129 ? 7.242 -7.578 3.041 1 97 129 ILE B O 1
ATOM 3245 N N . PHE B 1 130 ? 8.531 -8.609 4.629 1 97.5 130 PHE B N 1
ATOM 3246 C CA . PHE B 1 130 ? 9.781 -8.117 4.066 1 97.5 130 PHE B CA 1
ATOM 3247 C C . PHE B 1 130 ? 10.734 -9.273 3.764 1 97.5 130 PHE B C 1
ATOM 3249 O O . PHE B 1 130 ? 11.695 -9.5 4.496 1 97.5 130 PHE B O 1
ATOM 3256 N N . PRO B 1 131 ? 10.492 -9.938 2.59 1 96.44 131 PRO B N 1
ATOM 3257 C CA . PRO B 1 131 ? 11.43 -11.008 2.24 1 96.44 131 PRO B CA 1
ATOM 3258 C C . PRO B 1 131 ? 12.859 -10.516 2.072 1 96.44 131 PRO B C 1
ATOM 3260 O O . PRO B 1 131 ? 13.102 -9.523 1.372 1 96.44 131 PRO B O 1
ATOM 3263 N N . THR B 1 132 ? 13.766 -11.141 2.768 1 96.19 132 THR B N 1
ATOM 3264 C CA . THR B 1 132 ? 15.195 -10.875 2.676 1 96.19 132 THR B CA 1
ATOM 3265 C C . THR B 1 132 ? 15.992 -12.18 2.762 1 96.19 132 THR B C 1
ATOM 3267 O O . THR B 1 132 ? 16.062 -12.797 3.824 1 96.19 132 THR B O 1
ATOM 3270 N N . TYR B 1 133 ? 16.547 -12.617 1.729 1 95.12 133 TYR B N 1
ATOM 3271 C CA . TYR B 1 133 ? 17.328 -13.852 1.671 1 95.12 133 TYR B CA 1
ATOM 3272 C C . TYR B 1 133 ? 18.375 -13.781 0.562 1 95.12 133 TYR B C 1
ATOM 3274 O O . TYR B 1 133 ? 18.328 -12.891 -0.288 1 95.12 133 TYR B O 1
ATOM 3282 N N . PRO B 1 134 ? 19.344 -14.719 0.555 1 95.12 134 PRO B N 1
ATOM 3283 C CA . PRO B 1 134 ? 20.359 -14.695 -0.495 1 95.12 134 PRO B CA 1
ATOM 3284 C C . PRO B 1 134 ? 19.766 -14.805 -1.897 1 95.12 134 PRO B C 1
ATOM 3286 O O . PRO B 1 134 ? 18.844 -15.578 -2.117 1 95.12 134 PRO B O 1
ATOM 3289 N N . ASN B 1 135 ? 20.281 -14.016 -2.785 1 95.12 135 ASN B N 1
ATOM 3290 C CA . ASN B 1 135 ? 19.891 -14.062 -4.188 1 95.12 135 ASN B CA 1
ATOM 3291 C C . ASN B 1 135 ? 20.359 -15.352 -4.855 1 95.12 135 ASN B C 1
ATOM 3293 O O . ASN B 1 135 ? 21.547 -15.617 -4.961 1 95.12 135 ASN B O 1
ATOM 3297 N N . PRO B 1 136 ? 19.469 -16.172 -5.383 1 95.31 136 PRO B N 1
ATOM 3298 C CA . PRO B 1 136 ? 19.844 -17.469 -5.93 1 95.31 136 PRO B CA 1
ATOM 3299 C C . PRO B 1 136 ? 20.625 -17.359 -7.242 1 95.31 136 PRO B C 1
ATOM 3301 O O . PRO B 1 136 ? 21.203 -18.344 -7.707 1 95.31 136 PRO B O 1
ATOM 3304 N N . LEU B 1 137 ? 20.656 -16.188 -7.816 1 95.69 137 LEU B N 1
ATOM 3305 C CA . LEU B 1 137 ? 21.266 -16.047 -9.133 1 95.69 137 LEU B CA 1
ATOM 3306 C C . LEU B 1 137 ? 22.75 -15.734 -9.023 1 95.69 137 LEU B C 1
ATOM 3308 O O . LEU B 1 137 ? 23.5 -15.867 -10 1 95.69 137 LEU B O 1
ATOM 3312 N N . VAL B 1 138 ? 23.203 -15.273 -7.93 1 92.81 138 VAL B N 1
ATOM 3313 C CA . VAL B 1 138 ? 24.516 -14.641 -7.84 1 92.81 138 VAL B CA 1
ATOM 3314 C C . VAL B 1 138 ? 25.609 -15.711 -7.855 1 92.81 138 VAL B C 1
ATOM 3316 O O . VAL B 1 138 ? 26.766 -15.414 -8.172 1 92.81 138 VAL B O 1
ATOM 3319 N N . GLU B 1 139 ? 25.281 -16.953 -7.492 1 90.88 139 GLU B N 1
ATOM 3320 C CA . GLU B 1 139 ? 26.297 -17.984 -7.445 1 90.88 139 GLU B CA 1
ATOM 3321 C C . GLU B 1 139 ? 26.734 -18.391 -8.852 1 90.88 139 GLU B C 1
ATOM 3323 O O . GLU B 1 139 ? 27.844 -18.891 -9.039 1 90.88 139 GLU B O 1
ATOM 3328 N N . ASN B 1 140 ? 25.859 -18.297 -9.766 1 92.12 140 ASN B N 1
ATOM 3329 C CA . ASN B 1 140 ? 26.156 -18.547 -11.164 1 92.12 140 ASN B CA 1
ATOM 3330 C C . ASN B 1 140 ? 26.578 -17.281 -11.898 1 92.12 140 ASN B C 1
ATOM 3332 O O . ASN B 1 140 ? 25.766 -16.359 -12.078 1 92.12 140 ASN B O 1
ATOM 3336 N N . THR B 1 141 ? 27.766 -17.234 -12.367 1 89.5 141 THR B N 1
ATOM 3337 C CA . THR B 1 141 ? 28.359 -16.031 -12.961 1 89.5 141 THR B CA 1
ATOM 3338 C C . THR B 1 141 ? 27.531 -15.578 -14.164 1 89.5 141 THR B C 1
ATOM 3340 O O . THR B 1 141 ? 27.375 -14.375 -14.398 1 89.5 141 THR B O 1
ATOM 3343 N N . LYS B 1 142 ? 27.094 -16.484 -14.906 1 90 142 LYS B N 1
ATOM 3344 C CA . LYS B 1 142 ? 26.281 -16.141 -16.078 1 90 142 LYS B CA 1
ATOM 3345 C C . LYS B 1 142 ? 24.984 -15.477 -15.656 1 90 142 LYS B C 1
ATOM 3347 O O . LYS B 1 142 ? 24.531 -14.531 -16.297 1 90 142 LYS B O 1
ATOM 3352 N N . LEU B 1 143 ? 24.359 -15.914 -14.617 1 94.19 143 LEU B N 1
ATOM 3353 C CA . LEU B 1 143 ? 23.078 -15.414 -14.133 1 94.19 143 LEU B CA 1
ATOM 3354 C C . LEU B 1 143 ? 23.266 -14.117 -13.352 1 94.19 143 LEU B C 1
ATOM 3356 O O . LEU B 1 143 ? 22.391 -13.258 -13.336 1 94.19 143 LEU B O 1
ATOM 3360 N N . ALA B 1 144 ? 24.453 -13.938 -12.727 1 92.75 144 ALA B N 1
ATOM 3361 C CA . ALA B 1 144 ? 24.75 -12.797 -11.859 1 92.75 144 ALA B CA 1
ATOM 3362 C C . ALA B 1 144 ? 24.688 -11.484 -12.641 1 92.75 144 ALA B C 1
ATOM 3364 O O . ALA B 1 144 ? 24.453 -10.422 -12.062 1 92.75 144 ALA B O 1
ATOM 3365 N N . GLU B 1 145 ? 24.875 -11.539 -13.898 1 92.38 145 GLU B N 1
ATOM 3366 C CA . GLU B 1 145 ? 24.828 -10.344 -14.734 1 92.38 145 GLU B CA 1
ATOM 3367 C C . GLU B 1 145 ? 23.406 -9.766 -14.781 1 92.38 145 GLU B C 1
ATOM 3369 O O . GLU B 1 145 ? 23.234 -8.555 -14.961 1 92.38 145 GLU B O 1
ATOM 3374 N N . TYR B 1 146 ? 22.438 -10.609 -14.625 1 94.62 146 TYR B N 1
ATOM 3375 C CA . TYR B 1 146 ? 21.047 -10.195 -14.727 1 94.62 146 TYR B CA 1
ATOM 3376 C C . TYR B 1 146 ? 20.531 -9.633 -13.406 1 94.62 146 TYR B C 1
ATOM 3378 O O . TYR B 1 146 ? 19.594 -8.844 -13.383 1 94.62 146 TYR B O 1
ATOM 3386 N N . SER B 1 147 ? 21.094 -10.023 -12.344 1 93.5 147 SER B N 1
ATOM 3387 C CA . SER B 1 147 ? 20.766 -9.602 -10.984 1 93.5 147 SER B CA 1
ATOM 3388 C C . SER B 1 147 ? 21.969 -9.758 -10.055 1 93.5 147 SER B C 1
ATOM 3390 O O . SER B 1 147 ? 22.078 -10.758 -9.344 1 93.5 147 SER B O 1
ATOM 3392 N N . PRO B 1 148 ? 22.781 -8.719 -10.023 1 92.19 148 PRO B N 1
ATOM 3393 C CA . PRO B 1 148 ? 24.078 -8.875 -9.359 1 92.19 148 PRO B CA 1
ATOM 3394 C C . PRO B 1 148 ? 24 -8.68 -7.848 1 92.19 148 PRO B C 1
ATOM 3396 O O . PRO B 1 148 ? 24.953 -8.969 -7.129 1 92.19 148 PRO B O 1
ATOM 3399 N N . GLN B 1 149 ? 22.922 -8.18 -7.285 1 91.31 149 GLN B N 1
ATOM 3400 C CA . GLN B 1 149 ? 22.812 -7.941 -5.848 1 91.31 149 GLN B CA 1
ATOM 3401 C C . GLN B 1 149 ? 22.906 -9.25 -5.066 1 91.31 149 GLN B C 1
ATOM 3403 O O . GLN B 1 149 ? 22.156 -10.195 -5.344 1 91.31 149 GLN B O 1
ATOM 3408 N N . PRO B 1 150 ? 23.703 -9.32 -4.082 1 92.62 150 PRO B N 1
ATOM 3409 C CA . PRO B 1 150 ? 23.891 -10.57 -3.35 1 92.62 150 PRO B CA 1
ATOM 3410 C C . PRO B 1 150 ? 22.625 -10.992 -2.586 1 92.62 150 PRO B C 1
ATOM 3412 O O . PRO B 1 150 ? 22.438 -12.18 -2.312 1 92.62 150 PRO B O 1
ATOM 3415 N N . THR B 1 151 ? 21.828 -10.031 -2.215 1 93.94 151 THR B N 1
ATOM 3416 C CA . THR B 1 151 ? 20.641 -10.289 -1.403 1 93.94 151 THR B CA 1
ATOM 3417 C C . THR B 1 151 ? 19.375 -9.906 -2.158 1 93.94 151 THR B C 1
ATOM 3419 O O . THR B 1 151 ? 19.312 -8.852 -2.795 1 93.94 151 THR B O 1
ATOM 3422 N N . TYR B 1 152 ? 18.453 -10.906 -2.174 1 94.94 152 TYR B N 1
ATOM 3423 C CA . TYR B 1 152 ? 17.094 -10.539 -2.578 1 94.94 152 TYR B CA 1
ATOM 3424 C C . TYR B 1 152 ? 16.375 -9.828 -1.445 1 94.94 152 TYR B C 1
ATOM 3426 O O . TYR B 1 152 ? 16.391 -10.289 -0.301 1 94.94 152 TYR B O 1
ATOM 3434 N N . GLN B 1 153 ? 15.781 -8.688 -1.784 1 95.06 153 GLN B N 1
ATOM 3435 C CA . GLN B 1 153 ? 15.047 -7.906 -0.795 1 95.06 153 GLN B CA 1
ATOM 3436 C C . GLN B 1 153 ? 13.789 -7.289 -1.404 1 95.06 153 GLN B C 1
ATOM 3438 O O . GLN B 1 153 ? 13.836 -6.746 -2.51 1 95.06 153 GLN B O 1
ATOM 3443 N N . ALA B 1 154 ? 12.695 -7.395 -0.686 1 96.62 154 ALA B N 1
ATOM 3444 C CA . ALA B 1 154 ? 11.445 -6.781 -1.12 1 96.62 154 ALA B CA 1
ATOM 3445 C C . ALA B 1 154 ? 10.57 -6.41 0.076 1 96.62 154 ALA B C 1
ATOM 3447 O O . ALA B 1 154 ? 10.914 -6.719 1.221 1 96.62 154 ALA B O 1
ATOM 3448 N N . ALA B 1 155 ? 9.586 -5.617 -0.133 1 97.94 155 ALA B N 1
ATOM 3449 C CA . ALA B 1 155 ? 8.523 -5.312 0.821 1 97.94 155 ALA B CA 1
ATOM 3450 C C . ALA B 1 155 ? 7.145 -5.555 0.205 1 97.94 155 ALA B C 1
ATOM 3452 O O . ALA B 1 155 ? 6.871 -5.105 -0.909 1 97.94 155 ALA B O 1
ATOM 3453 N N . GLU B 1 156 ? 6.344 -6.293 0.842 1 98.38 156 GLU B N 1
ATOM 3454 C CA . GLU B 1 156 ? 4.961 -6.531 0.444 1 98.38 156 GLU B CA 1
ATOM 3455 C C . GLU B 1 156 ? 3.988 -6.066 1.524 1 98.38 156 GLU B C 1
ATOM 3457 O O . GLU B 1 156 ? 4.047 -6.535 2.664 1 98.38 156 GLU B O 1
ATOM 3462 N N . LEU B 1 157 ? 3.104 -5.176 1.194 1 98.81 157 LEU B N 1
ATOM 3463 C CA . LEU B 1 157 ? 2.174 -4.559 2.131 1 98.81 157 LEU B CA 1
ATOM 3464 C C . LEU B 1 157 ? 0.732 -4.898 1.773 1 98.81 157 LEU B C 1
ATOM 3466 O O . LEU B 1 157 ? 0.231 -4.48 0.728 1 98.81 157 LEU B O 1
ATOM 3470 N N . PHE B 1 158 ? 0.059 -5.641 2.674 1 98.69 158 PHE B N 1
ATOM 3471 C CA . PHE B 1 158 ? -1.278 -6.152 2.398 1 98.69 158 PHE B CA 1
ATOM 3472 C C . PHE B 1 158 ? -2.295 -5.555 3.365 1 98.69 158 PHE B C 1
ATOM 3474 O O . PHE B 1 158 ? -2.031 -5.445 4.562 1 98.69 158 PHE B O 1
ATOM 3481 N N . LYS B 1 159 ? -3.408 -5.129 2.9 1 98.5 159 LYS B N 1
ATOM 3482 C CA . LYS B 1 159 ? -4.652 -4.914 3.633 1 98.5 159 LYS B CA 1
ATOM 3483 C C . LYS B 1 159 ? -5.805 -5.688 3 1 98.5 159 LYS B C 1
ATOM 3485 O O . LYS B 1 159 ? -6.18 -5.43 1.854 1 98.5 159 LYS B O 1
ATOM 3490 N N . ILE B 1 160 ? -6.285 -6.629 3.732 1 98.25 160 ILE B N 1
ATOM 3491 C CA . ILE B 1 160 ? -7.348 -7.5 3.24 1 98.25 160 ILE B CA 1
ATOM 3492 C C . ILE B 1 160 ? -8.602 -7.316 4.094 1 98.25 160 ILE B C 1
ATOM 3494 O O . ILE B 1 160 ? -8.586 -7.586 5.297 1 98.25 160 ILE B O 1
ATOM 3498 N N . THR B 1 161 ? -9.633 -6.895 3.463 1 96.81 161 THR B N 1
ATOM 3499 C CA . THR B 1 161 ? -10.867 -6.578 4.18 1 96.81 161 THR B CA 1
ATOM 3500 C C . THR B 1 161 ? -11.992 -7.516 3.756 1 96.81 161 THR B C 1
ATOM 3502 O O . THR B 1 161 ? -12.195 -7.754 2.562 1 96.81 161 THR B O 1
ATOM 3505 N N . VAL B 1 162 ? -12.734 -8.008 4.742 1 97.06 162 VAL B N 1
ATOM 3506 C CA . VAL B 1 162 ? -13.836 -8.93 4.488 1 97.06 162 VAL B CA 1
ATOM 3507 C C . VAL B 1 162 ? -15.055 -8.523 5.312 1 97.06 162 VAL B C 1
ATOM 3509 O O . VAL B 1 162 ? -14.922 -7.793 6.301 1 97.06 162 VAL B O 1
ATOM 3512 N N . PRO B 1 163 ? -16.281 -8.953 4.891 1 95.5 163 PRO B N 1
ATOM 3513 C CA . PRO B 1 163 ? -17.438 -8.711 5.754 1 95.5 163 PRO B CA 1
ATOM 3514 C C . PRO B 1 163 ? -17.359 -9.469 7.078 1 95.5 163 PRO B C 1
ATOM 3516 O O . PRO B 1 163 ? -17.203 -10.695 7.086 1 95.5 163 PRO B O 1
ATOM 3519 N N . THR B 1 164 ? -17.547 -8.719 8.141 1 96.56 164 THR B N 1
ATOM 3520 C CA . THR B 1 164 ? -17.469 -9.32 9.469 1 96.56 164 THR B CA 1
ATOM 3521 C C . THR B 1 164 ? -18.531 -10.422 9.609 1 96.56 164 THR B C 1
ATOM 3523 O O . THR B 1 164 ? -18.234 -11.492 10.148 1 96.56 164 THR B O 1
ATOM 3526 N N . THR B 1 165 ? -19.672 -10.195 9.07 1 96.06 165 THR B N 1
ATOM 3527 C CA . THR B 1 165 ? -20.766 -11.148 9.18 1 96.06 165 THR B CA 1
ATOM 3528 C C . THR B 1 165 ? -20.422 -12.461 8.484 1 96.06 165 THR B C 1
ATOM 3530 O O . THR B 1 165 ? -20.75 -13.547 8.977 1 96.06 165 THR B O 1
ATOM 3533 N N . ASP B 1 166 ? -19.797 -12.383 7.312 1 96.69 166 ASP B N 1
ATOM 3534 C CA . ASP B 1 166 ? -19.359 -13.594 6.629 1 96.69 166 ASP B CA 1
ATOM 3535 C C . ASP B 1 166 ? -18.312 -14.336 7.457 1 96.69 166 ASP B C 1
ATOM 3537 O O . ASP B 1 166 ? -18.375 -15.562 7.586 1 96.69 166 ASP B O 1
ATOM 3541 N N . LEU B 1 167 ? -17.406 -13.562 7.961 1 97.88 167 LEU B N 1
ATOM 3542 C CA . LEU B 1 167 ? -16.25 -14.117 8.641 1 97.88 167 LEU B CA 1
ATOM 3543 C C . LEU B 1 167 ? -16.672 -14.953 9.844 1 97.88 167 LEU B C 1
ATOM 3545 O O . LEU B 1 167 ? -16.125 -16.047 10.07 1 97.88 167 LEU B O 1
ATOM 3549 N N . PHE B 1 168 ? -17.656 -14.492 10.555 1 97.75 168 PHE B N 1
ATOM 3550 C CA . PHE B 1 168 ? -18.016 -15.148 11.805 1 97.75 168 PHE B CA 1
ATOM 3551 C C . PHE B 1 168 ? -19.234 -16.047 11.609 1 97.75 168 PHE B C 1
ATOM 3553 O O . PHE B 1 168 ? -19.75 -16.625 12.57 1 97.75 168 PHE B O 1
ATOM 3560 N N . ASN B 1 169 ? -19.703 -16.141 10.391 1 97.56 169 ASN B N 1
ATOM 3561 C CA . ASN B 1 169 ? -20.797 -17.062 10.094 1 97.56 169 ASN B CA 1
ATOM 3562 C C . ASN B 1 169 ? -20.312 -18.516 10.023 1 97.56 169 ASN B C 1
ATOM 3564 O O . ASN B 1 169 ? -19.641 -18.891 9.062 1 97.56 169 ASN B O 1
ATOM 3568 N N . LEU B 1 170 ? -20.688 -19.328 10.914 1 95.12 170 LEU B N 1
ATOM 3569 C CA . LEU B 1 170 ? -20.203 -20.688 11.047 1 95.12 170 LEU B CA 1
ATOM 3570 C C . LEU B 1 170 ? -20.703 -21.562 9.906 1 95.12 170 LEU B C 1
ATOM 3572 O O . LEU B 1 170 ? -20.156 -22.641 9.656 1 95.12 170 LEU B O 1
ATOM 3576 N N . GLU B 1 171 ? -21.672 -21.094 9.211 1 96.94 171 GLU B N 1
ATOM 3577 C CA . GLU B 1 171 ? -22.266 -21.891 8.141 1 96.94 171 GLU B CA 1
ATOM 3578 C C . GLU B 1 171 ? -21.516 -21.688 6.824 1 96.94 171 GLU B C 1
ATOM 3580 O O . GLU B 1 171 ? -21.719 -22.453 5.875 1 96.94 171 GLU B O 1
ATOM 3585 N N . LEU B 1 172 ? -20.75 -20.656 6.773 1 97.25 172 LEU B N 1
ATOM 3586 C CA . LEU B 1 172 ? -20.016 -20.375 5.547 1 97.25 172 LEU B CA 1
ATOM 3587 C C . LEU B 1 172 ? -18.594 -20.906 5.629 1 97.25 172 LEU B C 1
ATOM 3589 O O . LEU B 1 172 ? -17.844 -20.547 6.547 1 97.25 172 LEU B O 1
ATOM 3593 N N . PRO B 1 173 ? -18.219 -21.719 4.695 1 97.5 173 PRO B N 1
ATOM 3594 C CA . PRO B 1 173 ? -16.844 -22.203 4.695 1 97.5 173 PRO B CA 1
ATOM 3595 C C . PRO B 1 173 ? -15.836 -21.156 4.223 1 97.5 173 PRO B C 1
ATOM 3597 O O . PRO B 1 173 ? -14.633 -21.312 4.398 1 97.5 173 PRO B O 1
ATOM 3600 N N . SER B 1 174 ? -16.281 -20.141 3.588 1 97.69 174 SER B N 1
ATOM 3601 C CA . SER B 1 174 ? -15.477 -19.047 3.057 1 97.69 174 SER B CA 1
ATOM 3602 C C . SER B 1 174 ? -16.25 -17.734 3.047 1 97.69 174 SER B C 1
ATOM 3604 O O . SER B 1 174 ? -17.484 -17.734 2.959 1 97.69 174 SER B O 1
ATOM 3606 N N . VAL B 1 175 ? -15.531 -16.641 3.146 1 97.25 175 VAL B N 1
ATOM 3607 C CA . VAL B 1 175 ? -16.203 -15.352 3.035 1 97.25 175 VAL B CA 1
ATOM 3608 C C . VAL B 1 175 ? -16.703 -15.148 1.609 1 97.25 175 VAL B C 1
ATOM 3610 O O . VAL B 1 175 ? -16.109 -15.672 0.656 1 97.25 175 VAL B O 1
ATOM 3613 N N . SER B 1 176 ? -17.719 -14.367 1.481 1 91.12 176 SER B N 1
ATOM 3614 C CA . SER B 1 176 ? -18.375 -14.141 0.191 1 91.12 176 SER B CA 1
ATOM 3615 C C . SER B 1 176 ? -17.625 -13.078 -0.618 1 91.12 176 SER B C 1
ATOM 3617 O O . SER B 1 176 ? -17.703 -13.062 -1.849 1 91.12 176 SER B O 1
ATOM 3619 N N . GLN B 1 177 ? -16.984 -12.203 0.074 1 92.94 177 GLN B N 1
ATOM 3620 C CA . GLN B 1 177 ? -16.266 -11.094 -0.554 1 92.94 177 GLN B CA 1
ATOM 3621 C C . GLN B 1 177 ? -14.945 -10.82 0.164 1 92.94 177 GLN B C 1
ATOM 3623 O O . GLN B 1 177 ? -14.828 -11.062 1.366 1 92.94 177 GLN B O 1
ATOM 3628 N N . LEU B 1 178 ? -14.039 -10.414 -0.57 1 96 178 LEU B N 1
ATOM 3629 C CA . LEU B 1 178 ? -12.734 -10.008 -0.075 1 96 178 LEU B CA 1
ATOM 3630 C C . LEU B 1 178 ? -12.164 -8.867 -0.912 1 96 178 LEU B C 1
ATOM 3632 O O . LEU B 1 178 ? -12.211 -8.914 -2.143 1 96 178 LEU B O 1
ATOM 3636 N N . ARG B 1 179 ? -11.75 -7.816 -0.256 1 95.5 179 ARG B N 1
ATOM 3637 C CA . ARG B 1 179 ? -11.055 -6.723 -0.931 1 95.5 179 ARG B CA 1
ATOM 3638 C C . ARG B 1 179 ? -9.57 -6.711 -0.575 1 95.5 179 ARG B C 1
ATOM 3640 O O . ARG B 1 179 ? -9.211 -6.613 0.6 1 95.5 179 ARG B O 1
ATOM 3647 N N . LEU B 1 180 ? -8.812 -6.758 -1.602 1 97.56 180 LEU B N 1
ATOM 3648 C CA . LEU B 1 180 ? -7.359 -6.785 -1.443 1 97.56 180 LEU B CA 1
ATOM 3649 C C . LEU B 1 180 ? -6.746 -5.438 -1.812 1 97.56 180 LEU B C 1
ATOM 3651 O O . LEU B 1 180 ? -7.047 -4.883 -2.873 1 97.56 180 LEU B O 1
ATOM 3655 N N . SER B 1 181 ? -6.008 -4.828 -0.949 1 98.5 181 SER B N 1
ATOM 3656 C CA . SER B 1 181 ? -5.027 -3.791 -1.253 1 98.5 181 SER B CA 1
ATOM 3657 C C . SER B 1 181 ? -3.602 -4.305 -1.075 1 98.5 181 SER B C 1
ATOM 3659 O O . SER B 1 181 ? -3.244 -4.801 -0.004 1 98.5 181 SER B O 1
ATOM 3661 N N . TRP B 1 182 ? -2.887 -4.219 -2.145 1 98.75 182 TRP B N 1
ATOM 3662 C CA . TRP B 1 182 ? -1.536 -4.77 -2.113 1 98.75 182 TRP B CA 1
ATOM 3663 C C . TRP B 1 182 ? -0.547 -3.828 -2.793 1 98.75 182 TRP B C 1
ATOM 3665 O O . TRP B 1 182 ? -0.78 -3.379 -3.916 1 98.75 182 TRP B O 1
ATOM 3675 N N . ASP B 1 183 ? 0.525 -3.539 -2.121 1 98.81 183 ASP B N 1
ATOM 3676 C CA . ASP B 1 183 ? 1.646 -2.789 -2.682 1 98.81 183 ASP B CA 1
ATOM 3677 C C . ASP B 1 183 ? 2.965 -3.525 -2.459 1 98.81 183 ASP B C 1
ATOM 3679 O O . ASP B 1 183 ? 3.145 -4.191 -1.438 1 98.81 183 ASP B O 1
ATOM 3683 N N . ARG B 1 184 ? 3.826 -3.404 -3.359 1 98.62 184 ARG B N 1
ATOM 3684 C CA . ARG B 1 184 ? 5.117 -4.086 -3.297 1 98.62 184 ARG B CA 1
ATOM 3685 C C . ARG B 1 184 ? 6.246 -3.164 -3.746 1 98.62 184 ARG B C 1
ATOM 3687 O O . ARG B 1 184 ? 6.082 -2.391 -4.691 1 98.62 184 ARG B O 1
ATOM 3694 N N . ILE B 1 185 ? 7.281 -3.162 -3.047 1 97.19 185 ILE B N 1
ATOM 3695 C CA . ILE B 1 185 ? 8.562 -2.611 -3.467 1 97.19 185 ILE B CA 1
ATOM 3696 C C . ILE B 1 185 ? 9.547 -3.746 -3.752 1 97.19 185 ILE B C 1
ATOM 3698 O O . ILE B 1 185 ? 9.75 -4.621 -2.908 1 97.19 185 ILE B O 1
ATOM 3702 N N . GLY B 1 186 ? 10.07 -3.775 -4.863 1 95.25 186 GLY B N 1
ATOM 3703 C CA . GLY B 1 186 ? 10.992 -4.852 -5.207 1 95.25 186 GLY B CA 1
ATOM 3704 C C . GLY B 1 186 ? 12.094 -4.41 -6.145 1 95.25 186 GLY B C 1
ATOM 3705 O O . GLY B 1 186 ? 12.031 -3.326 -6.727 1 95.25 186 GLY B O 1
ATOM 3706 N N . GLN B 1 187 ? 13.117 -5.262 -6.285 1 95.12 187 GLN B N 1
ATOM 3707 C CA . GLN B 1 187 ? 14.242 -5.027 -7.188 1 95.12 187 GLN B CA 1
ATOM 3708 C C . GLN B 1 187 ? 13.828 -5.234 -8.641 1 95.12 187 GLN B C 1
ATOM 3710 O O . GLN B 1 187 ? 12.75 -5.773 -8.922 1 95.12 187 GLN B O 1
ATOM 3715 N N . TRP B 1 188 ? 14.656 -4.715 -9.562 1 96.62 188 TRP B N 1
ATOM 3716 C CA . TRP B 1 188 ? 14.438 -5.02 -10.977 1 96.62 188 TRP B CA 1
ATOM 3717 C C . TRP B 1 188 ? 14.352 -6.527 -11.195 1 96.62 188 TRP B C 1
ATOM 3719 O O . TRP B 1 188 ? 15.109 -7.293 -10.594 1 96.62 188 TRP B O 1
ATOM 3729 N N . LEU B 1 189 ? 13.469 -6.926 -12.039 1 97.5 189 LEU B N 1
ATOM 3730 C CA . LEU B 1 189 ? 13.383 -8.344 -12.359 1 97.5 189 LEU B CA 1
ATOM 3731 C C . LEU B 1 189 ? 14.539 -8.773 -13.25 1 97.5 189 LEU B C 1
ATOM 3733 O O . LEU B 1 189 ? 14.969 -8.023 -14.133 1 97.5 189 LEU B O 1
ATOM 3737 N N . PRO B 1 190 ? 14.984 -10.008 -13.031 1 97.06 190 PRO B N 1
ATOM 3738 C CA . PRO B 1 190 ? 16.156 -10.461 -13.789 1 97.06 190 PRO B CA 1
ATOM 3739 C C . PRO B 1 190 ? 15.969 -10.344 -15.297 1 97.06 190 PRO B C 1
ATOM 3741 O O . PRO B 1 190 ? 16.891 -9.938 -16.016 1 97.06 190 PRO B O 1
ATOM 3744 N N . TRP B 1 191 ? 14.812 -10.539 -15.773 1 98 191 TRP B N 1
ATOM 3745 C CA . TRP B 1 191 ? 14.602 -10.578 -17.219 1 98 191 TRP B CA 1
ATOM 3746 C C . TRP B 1 191 ? 14.695 -9.18 -17.812 1 98 191 TRP B C 1
ATOM 3748 O O . TRP B 1 191 ? 14.812 -9.031 -19.031 1 98 191 TRP B O 1
ATOM 3758 N N . MET B 1 192 ? 14.625 -8.156 -17 1 97.69 192 MET B N 1
ATOM 3759 C CA . MET B 1 192 ? 14.672 -6.777 -17.484 1 97.69 192 MET B CA 1
ATOM 3760 C C . MET B 1 192 ? 16.094 -6.379 -17.844 1 97.69 192 MET B C 1
ATOM 3762 O O . MET B 1 192 ? 16.312 -5.344 -18.484 1 97.69 192 MET B O 1
ATOM 3766 N N . LYS B 1 193 ? 17.078 -7.164 -17.359 1 94.75 193 LYS B N 1
ATOM 3767 C CA . LYS B 1 193 ? 18.5 -6.914 -17.625 1 94.75 193 LYS B CA 1
ATOM 3768 C C . LYS B 1 193 ? 18.906 -5.531 -17.125 1 94.75 193 LYS B C 1
ATOM 3770 O O . LYS B 1 193 ? 19.547 -4.773 -17.859 1 94.75 193 LYS B O 1
ATOM 3775 N N . MET B 1 194 ? 18.422 -5.227 -15.945 1 92.94 194 MET B N 1
ATOM 3776 C CA . MET B 1 194 ? 18.766 -3.941 -15.352 1 92.94 194 MET B CA 1
ATOM 3777 C C . MET B 1 194 ? 19.922 -4.094 -14.367 1 92.94 194 MET B C 1
ATOM 3779 O O . MET B 1 194 ? 20.141 -3.221 -13.523 1 92.94 194 MET B O 1
ATOM 3783 N N . GLY B 1 195 ? 20.797 -5.031 -14.531 1 73.69 195 GLY B N 1
ATOM 3784 C CA . GLY B 1 195 ? 22.047 -5.332 -13.844 1 73.69 195 GLY B CA 1
ATOM 3785 C C . GLY B 1 195 ? 22.188 -4.605 -12.523 1 73.69 195 GLY B C 1
ATOM 3786 O O . GLY B 1 195 ? 21.406 -4.828 -11.594 1 73.69 195 GLY B O 1
ATOM 3787 N N . ASP B 1 196 ? 23.141 -3.746 -12.469 1 76.19 196 ASP B N 1
ATOM 3788 C CA . ASP B 1 196 ? 23.562 -3.045 -11.266 1 76.19 196 ASP B CA 1
ATOM 3789 C C . ASP B 1 196 ? 23.016 -1.618 -11.242 1 76.19 196 ASP B C 1
ATOM 3791 O O . ASP B 1 196 ? 23.562 -0.751 -10.555 1 76.19 196 ASP B O 1
ATOM 3795 N N . ARG B 1 197 ? 21.906 -1.409 -12.047 1 86.81 197 ARG B N 1
ATOM 3796 C CA . ARG B 1 197 ? 21.297 -0.084 -12.039 1 86.81 197 ARG B CA 1
ATOM 3797 C C . ARG B 1 197 ? 20.484 0.137 -10.766 1 86.81 197 ARG B C 1
ATOM 3799 O O . ARG B 1 197 ? 19.828 -0.781 -10.273 1 86.81 197 ARG B O 1
ATOM 3806 N N . SER B 1 198 ? 20.531 1.38 -10.344 1 88.44 198 SER B N 1
ATOM 3807 C CA . SER B 1 198 ? 19.781 1.735 -9.141 1 88.44 198 SER B CA 1
ATOM 3808 C C . SER B 1 198 ? 18.297 1.866 -9.445 1 88.44 198 SER B C 1
ATOM 3810 O O . SER B 1 198 ? 17.906 2.133 -10.586 1 88.44 198 SER B O 1
ATOM 3812 N N . GLY B 1 199 ? 17.578 1.699 -8.398 1 90.81 199 GLY B N 1
ATOM 3813 C CA . GLY B 1 199 ? 16.141 1.885 -8.531 1 90.81 199 GLY B CA 1
ATOM 3814 C C . GLY B 1 199 ? 15.336 0.695 -8.039 1 90.81 199 GLY B C 1
ATOM 3815 O O . GLY B 1 199 ? 15.898 -0.343 -7.695 1 90.81 199 GLY B O 1
ATOM 3816 N N . TYR B 1 200 ? 14.008 0.888 -8.023 1 93.44 200 TYR B N 1
ATOM 3817 C CA . TYR B 1 200 ? 13.062 -0.12 -7.551 1 93.44 200 TYR B CA 1
ATOM 3818 C C . TYR B 1 200 ? 11.812 -0.149 -8.422 1 93.44 200 TYR B C 1
ATOM 3820 O O . TYR B 1 200 ? 11.547 0.797 -9.164 1 93.44 200 TYR B O 1
ATOM 3828 N N . LEU B 1 201 ? 11.219 -1.315 -8.406 1 97.56 201 LEU B N 1
ATOM 3829 C CA . LEU B 1 201 ? 9.852 -1.417 -8.914 1 97.56 201 LEU B CA 1
ATOM 3830 C C . LEU B 1 201 ? 8.836 -1.218 -7.793 1 97.56 201 LEU B C 1
ATOM 3832 O O . LEU B 1 201 ? 9.008 -1.75 -6.691 1 97.56 201 LEU B O 1
ATOM 3836 N N . ILE B 1 202 ? 7.852 -0.403 -8.023 1 98.56 202 ILE B N 1
ATOM 3837 C CA . ILE B 1 202 ? 6.734 -0.22 -7.098 1 98.56 202 ILE B CA 1
ATOM 3838 C C . ILE B 1 202 ? 5.457 -0.777 -7.723 1 98.56 202 ILE B C 1
ATOM 3840 O O . ILE B 1 202 ? 5.047 -0.348 -8.805 1 98.56 202 ILE B O 1
ATOM 3844 N N . TYR B 1 203 ? 4.906 -1.763 -7.062 1 98.88 203 TYR B N 1
ATOM 3845 C CA . TYR B 1 203 ? 3.631 -2.344 -7.461 1 98.88 203 TYR B CA 1
ATOM 3846 C C . TYR B 1 203 ? 2.486 -1.764 -6.637 1 98.88 203 TYR B C 1
ATOM 3848 O O . TYR B 1 203 ? 2.566 -1.702 -5.406 1 98.88 203 TYR B O 1
ATOM 3856 N N . SER B 1 204 ? 1.518 -1.25 -7.211 1 98.81 204 SER B N 1
ATOM 3857 C CA . SER B 1 204 ? 0.268 -0.834 -6.582 1 98.81 204 SER B CA 1
ATOM 3858 C C . SER B 1 204 ? -0.922 -1.59 -7.164 1 98.81 204 SER B C 1
ATOM 3860 O O . SER B 1 204 ? -1.292 -1.382 -8.32 1 98.81 204 SER B O 1
ATOM 3862 N N . ALA B 1 205 ? -1.492 -2.439 -6.34 1 98.5 205 ALA B N 1
ATOM 3863 C CA . ALA B 1 205 ? -2.529 -3.311 -6.883 1 98.5 205 ALA B CA 1
ATOM 3864 C C . ALA B 1 205 ? -3.699 -3.441 -5.91 1 98.5 205 ALA B C 1
ATOM 3866 O O . ALA B 1 205 ? -3.561 -3.16 -4.719 1 98.5 205 ALA B O 1
ATOM 3867 N N . TYR B 1 206 ? -4.77 -3.795 -6.41 1 97.69 206 TYR B N 1
ATOM 3868 C CA . TYR B 1 206 ? -5.992 -4.121 -5.684 1 97.69 206 TYR B CA 1
ATOM 3869 C C . TYR B 1 206 ? -6.711 -5.297 -6.332 1 97.69 206 TYR B C 1
ATOM 3871 O O . TYR B 1 206 ? -6.492 -5.598 -7.508 1 97.69 206 TYR B O 1
ATOM 3879 N N . GLY B 1 207 ? -7.5 -5.949 -5.523 1 96.31 207 GLY B N 1
ATOM 3880 C CA . GLY B 1 207 ? -8.141 -7.137 -6.066 1 96.31 207 GLY B CA 1
ATOM 3881 C C . GLY B 1 207 ? -9.297 -7.629 -5.211 1 96.31 207 GLY B C 1
ATOM 3882 O O . GLY B 1 207 ? -9.766 -6.922 -4.316 1 96.31 207 GLY B O 1
ATOM 3883 N N . SER B 1 208 ? -9.734 -8.797 -5.578 1 95.94 208 SER B N 1
ATOM 3884 C CA . SER B 1 208 ? -10.883 -9.375 -4.895 1 95.94 208 SER B CA 1
ATOM 3885 C C . SER B 1 208 ? -10.906 -10.898 -5.055 1 95.94 208 SER B C 1
ATOM 3887 O O . SER B 1 208 ? -10.266 -11.438 -5.957 1 95.94 208 SER B O 1
ATOM 3889 N N . LYS B 1 209 ? -11.594 -11.469 -4.137 1 95.56 209 LYS B N 1
ATOM 3890 C CA . LYS B 1 209 ? -11.969 -12.867 -4.32 1 95.56 209 LYS B CA 1
ATOM 3891 C C . LYS B 1 209 ? -13 -13.016 -5.438 1 95.56 209 LYS B C 1
ATOM 3893 O O . LYS B 1 209 ? -13.891 -12.18 -5.582 1 95.56 209 LYS B O 1
ATOM 3898 N N . VAL B 1 210 ? -12.805 -14.016 -6.281 1 95.31 210 VAL B N 1
ATOM 3899 C CA . VAL B 1 210 ? -13.789 -14.32 -7.312 1 95.31 210 VAL B CA 1
ATOM 3900 C C . VAL B 1 210 ? -14.352 -15.727 -7.094 1 95.31 210 VAL B C 1
ATOM 3902 O O . VAL B 1 210 ? -13.672 -16.594 -6.523 1 95.31 210 VAL B O 1
ATOM 3905 N N . LYS B 1 211 ? -15.531 -16.062 -7.453 1 91.69 211 LYS B N 1
ATOM 3906 C CA . LYS B 1 211 ? -16.266 -17.281 -7.102 1 91.69 211 LYS B CA 1
ATOM 3907 C C . LYS B 1 211 ? -15.672 -18.5 -7.809 1 91.69 211 LYS B C 1
ATOM 3909 O O . LYS B 1 211 ? -15.906 -19.625 -7.402 1 91.69 211 LYS B O 1
ATOM 3914 N N . GLY B 1 212 ? -14.961 -18.266 -8.797 1 94.75 212 GLY B N 1
ATOM 3915 C CA . GLY B 1 212 ? -14.367 -19.359 -9.555 1 94.75 212 GLY B CA 1
ATOM 3916 C C . GLY B 1 212 ? -13.617 -18.891 -10.789 1 94.75 212 GLY B C 1
ATOM 3917 O O . GLY B 1 212 ? -13.523 -17.688 -11.039 1 94.75 212 GLY B O 1
ATOM 3918 N N . PHE B 1 213 ? -13.211 -19.891 -11.562 1 97.25 213 PHE B N 1
ATOM 3919 C CA . PHE B 1 213 ? -12.398 -19.656 -12.75 1 97.25 213 PHE B CA 1
ATOM 3920 C C . PHE B 1 213 ? -13.141 -18.766 -13.742 1 97.25 213 PHE B C 1
ATOM 3922 O O . PHE B 1 213 ? -12.547 -17.859 -14.328 1 97.25 213 PHE B O 1
ATOM 3929 N N . ASP B 1 214 ? -14.406 -18.938 -13.875 1 96.75 214 ASP B N 1
ATOM 3930 C CA . ASP B 1 214 ? -15.203 -18.266 -14.898 1 96.75 214 ASP B CA 1
ATOM 3931 C C . ASP B 1 214 ? -15.336 -16.781 -14.602 1 96.75 214 ASP B C 1
ATOM 3933 O O . ASP B 1 214 ? -15.719 -16 -15.477 1 96.75 214 ASP B O 1
ATOM 3937 N N . GLU B 1 215 ? -15.016 -16.406 -13.391 1 95.81 215 GLU B N 1
ATOM 3938 C CA . GLU B 1 215 ? -15.172 -14.992 -13.023 1 95.81 215 GLU B CA 1
ATOM 3939 C C . GLU B 1 215 ? -13.836 -14.258 -13.094 1 95.81 215 GLU B C 1
ATOM 3941 O O . GLU B 1 215 ? -13.766 -13.062 -12.781 1 95.81 215 GLU B O 1
ATOM 3946 N N . LEU B 1 216 ? -12.828 -14.906 -13.539 1 97.75 216 LEU B N 1
ATOM 3947 C CA . LEU B 1 216 ? -11.547 -14.242 -13.758 1 97.75 216 LEU B CA 1
ATOM 3948 C C . LEU B 1 216 ? -11.625 -13.305 -14.961 1 97.75 216 LEU B C 1
ATOM 3950 O O . LEU B 1 216 ? -12.484 -13.477 -15.828 1 97.75 216 LEU B O 1
ATOM 3954 N N . PRO B 1 217 ? -10.781 -12.289 -14.984 1 96.44 217 PRO B N 1
ATOM 3955 C CA . PRO B 1 217 ? -10.711 -11.469 -16.188 1 96.44 217 PRO B CA 1
ATOM 3956 C C . PRO B 1 217 ? -10.5 -12.289 -17.453 1 96.44 217 PRO B C 1
ATOM 3958 O O . PRO B 1 217 ? -9.758 -13.281 -17.438 1 96.44 217 PRO B O 1
ATOM 3961 N N . GLN B 1 218 ? -11.109 -11.883 -18.516 1 97.38 218 GLN B N 1
ATOM 3962 C CA . GLN B 1 218 ? -11.109 -12.625 -19.766 1 97.38 218 GLN B CA 1
ATOM 3963 C C . GLN B 1 218 ? -9.688 -12.922 -20.234 1 97.38 218 GLN B C 1
ATOM 3965 O O . GLN B 1 218 ? -9.398 -14.023 -20.703 1 97.38 218 GLN B O 1
ATOM 3970 N N . LEU B 1 219 ? -8.867 -11.977 -20.109 1 97.81 219 LEU B N 1
ATOM 3971 C CA . LEU B 1 219 ? -7.477 -12.148 -20.516 1 97.81 219 LEU B CA 1
ATOM 3972 C C . LEU B 1 219 ? -6.855 -13.359 -19.812 1 97.81 219 LEU B C 1
ATOM 3974 O O . LEU B 1 219 ? -6.191 -14.172 -20.469 1 97.81 219 LEU B O 1
ATOM 3978 N N . LEU B 1 220 ? -7.059 -13.492 -18.516 1 98.44 220 LEU B N 1
ATOM 3979 C CA . LEU B 1 220 ? -6.516 -14.609 -17.766 1 98.44 220 LEU B CA 1
ATOM 3980 C C . LEU B 1 220 ? -7.164 -15.922 -18.188 1 98.44 220 LEU B C 1
ATOM 3982 O O . LEU B 1 220 ? -6.477 -16.938 -18.344 1 98.44 220 LEU B O 1
ATOM 3986 N N . LYS B 1 221 ? -8.438 -15.938 -18.375 1 98.44 221 LYS B N 1
ATOM 3987 C CA . LYS B 1 221 ? -9.141 -17.141 -18.812 1 98.44 221 LYS B CA 1
ATOM 3988 C C . LYS B 1 221 ? -8.586 -17.641 -20.141 1 98.44 221 LYS B C 1
ATOM 3990 O O . LYS B 1 221 ? -8.359 -18.844 -20.312 1 98.44 221 LYS B O 1
ATOM 3995 N N . ASP B 1 222 ? -8.359 -16.719 -21 1 98.5 222 ASP B N 1
ATOM 3996 C CA . ASP B 1 222 ? -7.828 -17.078 -22.312 1 98.5 222 ASP B CA 1
ATOM 3997 C C . ASP B 1 222 ? -6.441 -17.703 -22.188 1 98.5 222 ASP B C 1
ATOM 3999 O O . ASP B 1 222 ? -6.188 -18.781 -22.75 1 98.5 222 ASP B O 1
ATOM 4003 N N . GLU B 1 223 ? -5.574 -17.062 -21.5 1 98.5 223 GLU B N 1
ATOM 4004 C CA . GLU B 1 223 ? -4.215 -17.562 -21.328 1 98.5 223 GLU B CA 1
ATOM 4005 C C . GLU B 1 223 ? -4.207 -18.922 -20.625 1 98.5 223 GLU B C 1
ATOM 4007 O O . GLU B 1 223 ? -3.482 -19.828 -21.031 1 98.5 223 GLU B O 1
ATOM 4012 N N . ILE B 1 224 ? -5.008 -19.047 -19.594 1 98.56 224 ILE B N 1
ATOM 4013 C CA . ILE B 1 224 ? -5.047 -20.281 -18.828 1 98.56 224 ILE B CA 1
ATOM 4014 C C . ILE B 1 224 ? -5.609 -21.406 -19.688 1 98.56 224 ILE B C 1
ATOM 4016 O O . ILE B 1 224 ? -5.066 -22.516 -19.703 1 98.56 224 ILE B O 1
ATOM 4020 N N . ASN B 1 225 ? -6.629 -21.156 -20.422 1 97.88 225 ASN B N 1
ATOM 4021 C CA . ASN B 1 225 ? -7.27 -22.172 -21.234 1 97.88 225 ASN B CA 1
ATOM 4022 C C . ASN B 1 225 ? -6.363 -22.641 -22.359 1 97.88 225 ASN B C 1
ATOM 4024 O O . ASN B 1 225 ? -6.402 -23.797 -22.766 1 97.88 225 ASN B O 1
ATOM 4028 N N . THR B 1 226 ? -5.531 -21.75 -22.875 1 97.44 226 THR B N 1
ATOM 4029 C CA . THR B 1 226 ? -4.836 -22.062 -24.109 1 97.44 226 THR B CA 1
ATOM 4030 C C . THR B 1 226 ? -3.369 -22.391 -23.844 1 97.44 226 THR B C 1
ATOM 4032 O O . THR B 1 226 ? -2.748 -23.141 -24.594 1 97.44 226 THR B O 1
ATOM 4035 N N . ARG B 1 227 ? -2.787 -21.844 -22.781 1 97.69 227 ARG B N 1
ATOM 4036 C CA . ARG B 1 227 ? -1.337 -21.953 -22.656 1 97.69 227 ARG B CA 1
ATOM 4037 C C . ARG B 1 227 ? -0.942 -22.625 -21.344 1 97.69 227 ARG B C 1
ATOM 4039 O O . ARG B 1 227 ? 0.005 -23.422 -21.312 1 97.69 227 ARG B O 1
ATOM 4046 N N . VAL B 1 228 ? -1.653 -22.297 -20.234 1 98.5 228 VAL B N 1
ATOM 4047 C CA . VAL B 1 228 ? -1.2 -22.781 -18.938 1 98.5 228 VAL B CA 1
ATOM 4048 C C . VAL B 1 228 ? -2.383 -23.359 -18.172 1 98.5 228 VAL B C 1
ATOM 4050 O O . VAL B 1 228 ? -2.619 -22.969 -17.016 1 98.5 228 VAL B O 1
ATOM 4053 N N . PRO B 1 229 ? -3.08 -24.344 -18.641 1 98.31 229 PRO B N 1
ATOM 4054 C CA . PRO B 1 229 ? -4.281 -24.891 -18 1 98.31 229 PRO B CA 1
ATOM 4055 C C . PRO B 1 229 ? -4.008 -25.453 -16.609 1 98.31 229 PRO B C 1
ATOM 4057 O O . PRO B 1 229 ? -4.945 -25.719 -15.844 1 98.31 229 PRO B O 1
ATOM 4060 N N . LEU B 1 230 ? -2.729 -25.641 -16.219 1 98.19 230 LEU B N 1
ATOM 4061 C CA . LEU B 1 230 ? -2.344 -26.062 -14.875 1 98.19 230 LEU B CA 1
ATOM 4062 C C . LEU B 1 230 ? -2.926 -25.125 -13.828 1 98.19 230 LEU B C 1
ATOM 4064 O O . LEU B 1 230 ? -3.203 -25.547 -12.703 1 98.19 230 LEU B O 1
ATOM 4068 N N . TYR B 1 231 ? -3.152 -23.922 -14.109 1 98.5 231 TYR B N 1
ATOM 4069 C CA . TYR B 1 231 ? -3.521 -22.875 -13.164 1 98.5 231 TYR B CA 1
ATOM 4070 C C . TYR B 1 231 ? -5.035 -22.781 -13.008 1 98.5 231 TYR B C 1
ATOM 4072 O O . TYR B 1 231 ? -5.547 -21.859 -12.367 1 98.5 231 TYR B O 1
ATOM 4080 N N . LYS B 1 232 ? -5.789 -23.719 -13.531 1 97.69 232 LYS B N 1
ATOM 4081 C CA . LYS B 1 232 ? -7.238 -23.781 -13.344 1 97.69 232 LYS B CA 1
ATOM 4082 C C . LYS B 1 232 ? -7.59 -24.219 -11.93 1 97.69 232 LYS B C 1
ATOM 4084 O O . LYS B 1 232 ? -8.695 -23.953 -11.445 1 97.69 232 LYS B O 1
ATOM 4089 N N . LYS B 1 233 ? -6.648 -24.906 -11.367 1 97.31 233 LYS B N 1
ATOM 4090 C CA . LYS B 1 233 ? -6.895 -25.469 -10.039 1 97.31 233 LYS B CA 1
ATOM 4091 C C . LYS B 1 233 ? -5.676 -25.297 -9.141 1 97.31 233 LYS B C 1
ATOM 4093 O O . LYS B 1 233 ? -4.539 -25.281 -9.617 1 97.31 233 LYS B O 1
ATOM 4098 N N . ALA B 1 234 ? -5.992 -25.188 -7.852 1 98.12 234 ALA B N 1
ATOM 4099 C CA . ALA B 1 234 ? -4.91 -25.234 -6.875 1 98.12 234 ALA B CA 1
ATOM 4100 C C . ALA B 1 234 ? -4.285 -26.625 -6.812 1 98.12 234 ALA B C 1
ATOM 4102 O O . ALA B 1 234 ? -4.91 -27.609 -7.207 1 98.12 234 ALA B O 1
ATOM 4103 N N . PRO B 1 235 ? -3.016 -26.672 -6.367 1 97.62 235 PRO B N 1
ATOM 4104 C CA . PRO B 1 235 ? -2.469 -28.016 -6.152 1 97.62 235 PRO B CA 1
ATOM 4105 C C . PRO B 1 235 ? -3.34 -28.859 -5.23 1 97.62 235 PRO B C 1
ATOM 4107 O O . PRO B 1 235 ? -4.059 -28.328 -4.383 1 97.62 235 PRO B O 1
ATOM 4110 N N . LYS B 1 236 ? -3.293 -30.141 -5.371 1 95.5 236 LYS B N 1
ATOM 4111 C CA . LYS B 1 236 ? -4.137 -31.047 -4.609 1 95.5 236 LYS B CA 1
ATOM 4112 C C . LYS B 1 236 ? -3.615 -31.219 -3.184 1 95.5 236 LYS B C 1
ATOM 4114 O O . LYS B 1 236 ? -4.367 -31.594 -2.281 1 95.5 236 LYS B O 1
ATOM 4119 N N . SER B 1 237 ? -2.324 -31.047 -3.039 1 95.5 237 SER B N 1
ATOM 4120 C CA . SER B 1 237 ? -1.687 -31.188 -1.733 1 95.5 237 SER B CA 1
ATOM 4121 C C . SER B 1 237 ? -0.511 -30.234 -1.583 1 95.5 237 SER B C 1
ATOM 4123 O O . SER B 1 237 ? -0.094 -29.594 -2.553 1 95.5 237 SER B O 1
ATOM 4125 N N . PHE B 1 238 ? -0.104 -30.078 -0.294 1 96.38 238 PHE B N 1
ATOM 4126 C CA . PHE B 1 238 ? 1.141 -29.359 -0.033 1 96.38 238 PHE B CA 1
ATOM 4127 C C . PHE B 1 238 ? 2.32 -30.078 -0.681 1 96.38 238 PHE B C 1
ATOM 4129 O O . PHE B 1 238 ? 2.545 -31.266 -0.436 1 96.38 238 PHE B O 1
ATOM 4136 N N . LEU B 1 239 ? 3.053 -29.422 -1.528 1 94.19 239 LEU B N 1
ATOM 4137 C CA . LEU B 1 239 ? 4.105 -30.047 -2.328 1 94.19 239 LEU B CA 1
ATOM 4138 C C . LEU B 1 239 ? 5.453 -29.953 -1.618 1 94.19 239 LEU B C 1
ATOM 4140 O O . LEU B 1 239 ? 5.762 -28.938 -0.993 1 94.19 239 LEU B O 1
ATOM 4144 N N . ASP B 1 240 ? 6.219 -30.938 -1.682 1 94.31 240 ASP B N 1
ATOM 4145 C CA . ASP B 1 240 ? 7.551 -30.969 -1.082 1 94.31 240 ASP B CA 1
ATOM 4146 C C . ASP B 1 240 ? 8.586 -30.359 -2.029 1 94.31 240 ASP B C 1
ATOM 4148 O O . ASP B 1 240 ? 9.547 -31.031 -2.414 1 94.31 240 ASP B O 1
ATOM 4152 N N . VAL B 1 241 ? 8.43 -29.156 -2.408 1 94.5 241 VAL B N 1
ATOM 4153 C CA . VAL B 1 241 ? 9.32 -28.391 -3.273 1 94.5 241 VAL B CA 1
ATOM 4154 C C . VAL B 1 241 ? 9.414 -26.953 -2.771 1 94.5 241 VAL B C 1
ATOM 4156 O O . VAL B 1 241 ? 8.57 -26.5 -1.985 1 94.5 241 VAL B O 1
ATOM 4159 N N . GLU B 1 242 ? 10.516 -26.25 -3.143 1 93.88 242 GLU B N 1
ATOM 4160 C CA . GLU B 1 242 ? 10.648 -24.828 -2.781 1 93.88 242 GLU B CA 1
ATOM 4161 C C . GLU B 1 242 ? 9.617 -23.984 -3.508 1 93.88 242 GLU B C 1
ATOM 4163 O O . GLU B 1 242 ? 9.258 -24.266 -4.648 1 93.88 242 GLU B O 1
ATOM 4168 N N . ASP B 1 243 ? 9.148 -22.969 -2.865 1 96.06 243 ASP B N 1
ATOM 4169 C CA . ASP B 1 243 ? 8.234 -22.031 -3.504 1 96.06 243 ASP B CA 1
ATOM 4170 C C . ASP B 1 243 ? 8.867 -21.406 -4.738 1 96.06 243 ASP B C 1
ATOM 4172 O O . ASP B 1 243 ? 10.062 -21.078 -4.734 1 96.06 243 ASP B O 1
ATOM 4176 N N . MET B 1 244 ? 8.141 -21.312 -5.727 1 97.19 244 MET B N 1
ATOM 4177 C CA . MET B 1 244 ? 8.617 -20.672 -6.945 1 97.19 244 MET B CA 1
ATOM 4178 C C . MET B 1 244 ? 8.609 -19.156 -6.793 1 97.19 244 MET B C 1
ATOM 4180 O O . MET B 1 244 ? 7.688 -18.578 -6.207 1 97.19 244 MET B O 1
ATOM 4184 N N . THR B 1 245 ? 9.625 -18.484 -7.277 1 96.88 245 THR B N 1
ATOM 4185 C CA . THR B 1 245 ? 9.734 -17.031 -7.375 1 96.88 245 THR B CA 1
ATOM 4186 C C . THR B 1 245 ? 10.141 -16.625 -8.789 1 96.88 245 THR B C 1
ATOM 4188 O O . THR B 1 245 ? 10.547 -17.453 -9.594 1 96.88 245 THR B O 1
ATOM 4191 N N . SER B 1 246 ? 10.078 -15.359 -9.078 1 97.12 246 SER B N 1
ATOM 4192 C CA . SER B 1 246 ? 10.516 -14.844 -10.375 1 97.12 246 SER B CA 1
ATOM 4193 C C . SER B 1 246 ? 12 -15.102 -10.602 1 97.12 246 SER B C 1
ATOM 4195 O O . SER B 1 246 ? 12.43 -15.32 -11.734 1 97.12 246 SER B O 1
ATOM 4197 N N . TRP B 1 247 ? 12.812 -15.109 -9.578 1 97 247 TRP B N 1
ATOM 4198 C CA . TRP B 1 247 ? 14.25 -15.359 -9.68 1 97 247 TRP B CA 1
ATOM 4199 C C . TRP B 1 247 ? 14.516 -16.828 -10 1 97 247 TRP B C 1
ATOM 4201 O O . TRP B 1 247 ? 15.32 -17.141 -10.883 1 97 247 TRP B O 1
ATOM 4211 N N . LEU B 1 248 ? 13.812 -17.719 -9.266 1 96.88 248 LEU B N 1
ATOM 4212 C CA . LEU B 1 248 ? 13.992 -19.141 -9.523 1 96.88 248 LEU B CA 1
ATOM 4213 C C . LEU B 1 248 ? 13.469 -19.516 -10.906 1 96.88 248 LEU B C 1
ATOM 4215 O O . LEU B 1 248 ? 14.086 -20.312 -11.617 1 96.88 248 LEU B O 1
ATOM 4219 N N . TYR B 1 249 ? 12.336 -18.953 -11.25 1 97.62 249 TYR B N 1
ATOM 4220 C CA . TYR B 1 249 ? 11.766 -19.203 -12.578 1 97.62 249 TYR B CA 1
ATOM 4221 C C . TYR B 1 249 ? 12.727 -18.75 -13.672 1 97.62 249 TYR B C 1
ATOM 4223 O O . TYR B 1 249 ? 12.898 -19.453 -14.672 1 97.62 249 TYR B O 1
ATOM 4231 N N . PHE B 1 250 ? 13.344 -17.594 -13.523 1 97.94 250 PHE B N 1
ATOM 4232 C CA . PHE B 1 250 ? 14.328 -17.094 -14.477 1 97.94 250 PHE B CA 1
ATOM 4233 C C . PHE B 1 250 ? 15.531 -18.031 -14.555 1 97.94 250 PHE B C 1
ATOM 4235 O O . PHE B 1 250 ? 15.977 -18.375 -15.648 1 97.94 250 PHE B O 1
ATOM 4242 N N . GLN B 1 251 ? 16 -18.391 -13.375 1 97.44 251 GLN B N 1
ATOM 4243 C CA . GLN B 1 251 ? 17.141 -19.312 -13.297 1 97.44 251 GLN B CA 1
ATOM 4244 C C . GLN B 1 251 ? 16.859 -20.609 -14.055 1 97.44 251 GLN B C 1
ATOM 4246 O O . GLN B 1 251 ? 17.703 -21.062 -14.836 1 97.44 251 GLN B O 1
ATOM 4251 N N . GLN B 1 252 ? 15.688 -21.156 -13.891 1 96.75 252 GLN B N 1
ATOM 4252 C CA . GLN B 1 252 ? 15.328 -22.453 -14.445 1 96.75 252 GLN B CA 1
ATOM 4253 C C . GLN B 1 252 ? 15.094 -22.359 -15.953 1 96.75 252 GLN B C 1
ATOM 4255 O O . GLN B 1 252 ? 15.172 -23.375 -16.656 1 96.75 252 GLN B O 1
ATOM 4260 N N . ASN B 1 253 ? 14.797 -21.109 -16.422 1 97.69 253 ASN B N 1
ATOM 4261 C CA . ASN B 1 253 ? 14.367 -21 -17.812 1 97.69 253 ASN B CA 1
ATOM 4262 C C . ASN B 1 253 ? 15.234 -20.016 -18.594 1 97.69 253 ASN B C 1
ATOM 4264 O O . ASN B 1 253 ? 14.75 -19.328 -19.5 1 97.69 253 ASN B O 1
ATOM 4268 N N . LEU B 1 254 ? 16.516 -19.859 -18.188 1 97.06 254 LEU B N 1
ATOM 4269 C CA . LEU B 1 254 ? 17.438 -18.938 -18.828 1 97.06 254 LEU B CA 1
ATOM 4270 C C . LEU B 1 254 ? 17.562 -19.25 -20.328 1 97.06 254 LEU B C 1
ATOM 4272 O O . LEU B 1 254 ? 17.531 -18.344 -21.156 1 97.06 254 LEU B O 1
ATOM 4276 N N . ASP B 1 255 ? 17.719 -20.547 -20.703 1 97.5 255 ASP B N 1
ATOM 4277 C CA . ASP B 1 255 ? 17.875 -20.922 -22.094 1 97.5 255 ASP B CA 1
ATOM 4278 C C . ASP B 1 255 ? 16.656 -20.5 -22.922 1 97.5 255 ASP B C 1
ATOM 4280 O O . ASP B 1 255 ? 16.812 -19.984 -24.031 1 97.5 255 ASP B O 1
ATOM 4284 N N . ALA B 1 256 ? 15.461 -20.766 -22.406 1 98.31 256 ALA B N 1
ATOM 4285 C CA . ALA B 1 256 ? 14.25 -20.344 -23.094 1 98.31 256 ALA B CA 1
ATOM 4286 C C . ALA B 1 256 ? 14.195 -18.812 -23.234 1 98.31 256 ALA B C 1
ATOM 4288 O O . ALA B 1 256 ? 13.75 -18.297 -24.266 1 98.31 256 ALA B O 1
ATOM 4289 N N . TYR B 1 257 ? 14.633 -18.125 -22.188 1 98.19 257 TYR B N 1
ATOM 4290 C CA . TYR B 1 257 ? 14.68 -16.672 -22.219 1 98.19 257 TYR B CA 1
ATOM 4291 C C . TYR B 1 257 ? 15.609 -16.188 -23.328 1 98.19 257 TYR B C 1
ATOM 4293 O O . TYR B 1 257 ? 15.242 -15.305 -24.109 1 98.19 257 TYR B O 1
ATOM 4301 N N . LEU B 1 258 ? 16.812 -16.766 -23.375 1 97.19 258 LEU B N 1
ATOM 4302 C CA . LEU B 1 258 ? 17.797 -16.375 -24.375 1 97.19 258 LEU B CA 1
ATOM 4303 C C . LEU B 1 258 ? 17.312 -16.703 -25.781 1 97.19 258 LEU B C 1
ATOM 4305 O O . LEU B 1 258 ? 17.656 -16.016 -26.75 1 97.19 258 LEU B O 1
ATOM 4309 N N . ALA B 1 259 ? 16.453 -17.688 -25.906 1 98.19 259 ALA B N 1
ATOM 4310 C CA . ALA B 1 259 ? 15.891 -18.094 -27.188 1 98.19 259 ALA B CA 1
ATOM 4311 C C . ALA B 1 259 ? 14.719 -17.203 -27.578 1 98.19 259 ALA B C 1
ATOM 4313 O O . ALA B 1 259 ? 14.188 -17.297 -28.688 1 98.19 259 ALA B O 1
ATOM 4314 N N . GLY B 1 260 ? 14.234 -16.328 -26.672 1 97.69 260 GLY B N 1
ATOM 4315 C CA . GLY B 1 260 ? 13.148 -15.406 -26.953 1 97.69 260 GLY B CA 1
ATOM 4316 C C . GLY B 1 260 ? 11.781 -16.047 -26.891 1 97.69 260 GLY B C 1
ATOM 4317 O O . GLY B 1 260 ? 10.844 -15.602 -27.562 1 97.69 260 GLY B O 1
ATOM 4318 N N . GLU B 1 261 ? 11.609 -17.031 -26.078 1 98.12 261 GLU B N 1
ATOM 4319 C CA . GLU B 1 261 ? 10.344 -17.734 -25.969 1 98.12 261 GLU B CA 1
ATOM 4320 C C . GLU B 1 261 ? 9.273 -16.875 -25.297 1 98.12 261 GLU B C 1
ATOM 4322 O O . GLU B 1 261 ? 9.594 -15.914 -24.594 1 98.12 261 GLU B O 1
ATOM 4327 N N . ARG B 1 262 ? 8.039 -17.266 -25.625 1 97.94 262 ARG B N 1
ATOM 4328 C CA . ARG B 1 262 ? 6.902 -16.609 -24.969 1 97.94 262 ARG B CA 1
ATOM 4329 C C . ARG B 1 262 ? 6.656 -17.188 -23.578 1 97.94 262 ARG B C 1
ATOM 4331 O O . ARG B 1 262 ? 6.574 -18.406 -23.406 1 97.94 262 ARG B O 1
ATOM 4338 N N . PHE B 1 263 ? 6.555 -16.297 -22.656 1 98.38 263 PHE B N 1
ATOM 4339 C CA . PHE B 1 263 ? 6.285 -16.734 -21.281 1 98.38 263 PHE B CA 1
ATOM 4340 C C . PHE B 1 263 ? 4.871 -16.344 -20.875 1 98.38 263 PHE B C 1
ATOM 4342 O O . PHE B 1 263 ? 4.309 -15.375 -21.375 1 98.38 263 PHE B O 1
ATOM 4349 N N . PRO B 1 264 ? 4.266 -17 -19.875 1 98.06 264 PRO B N 1
ATOM 4350 C CA . PRO B 1 264 ? 4.887 -18.188 -19.281 1 98.06 264 PRO B CA 1
ATOM 4351 C C . PRO B 1 264 ? 4.992 -19.359 -20.25 1 98.06 264 PRO B C 1
ATOM 4353 O O . PRO B 1 264 ? 4.25 -19.406 -21.234 1 98.06 264 PRO B O 1
ATOM 4356 N N . LEU B 1 265 ? 5.93 -20.25 -19.969 1 98.31 265 LEU B N 1
ATOM 4357 C CA . LEU B 1 265 ? 5.996 -21.469 -20.766 1 98.31 265 LEU B CA 1
ATOM 4358 C C . LEU B 1 265 ? 4.75 -22.328 -20.547 1 98.31 265 LEU B C 1
ATOM 4360 O O . LEU B 1 265 ? 4.137 -22.281 -19.484 1 98.31 265 LEU B O 1
ATOM 4364 N N . PRO B 1 266 ? 4.371 -23.062 -21.594 1 97.5 266 PRO B N 1
ATOM 4365 C CA . PRO B 1 266 ? 3.172 -23.891 -21.469 1 97.5 266 PRO B CA 1
ATOM 4366 C C . PRO B 1 266 ? 3.223 -24.828 -20.25 1 97.5 266 PRO B C 1
ATOM 4368 O O . PRO B 1 266 ? 4.281 -25.375 -19.938 1 97.5 266 PRO B O 1
ATOM 4371 N N . ALA B 1 267 ? 2.119 -24.938 -19.594 1 96.5 267 ALA B N 1
ATOM 4372 C CA . ALA B 1 267 ? 1.956 -25.797 -18.422 1 96.5 267 ALA B CA 1
ATOM 4373 C C . ALA B 1 267 ? 0.667 -26.609 -18.516 1 96.5 267 ALA B C 1
ATOM 4375 O O . ALA B 1 267 ? -0.428 -26.078 -18.344 1 96.5 267 ALA B O 1
ATOM 4376 N N . ALA B 1 268 ? 0.735 -27.938 -18.688 1 93.94 268 ALA B N 1
ATOM 4377 C CA . ALA B 1 268 ? -0.422 -28.797 -18.906 1 93.94 268 ALA B CA 1
ATOM 4378 C C . ALA B 1 268 ? -1.193 -29.016 -17.609 1 93.94 268 ALA B C 1
ATOM 4380 O O . ALA B 1 268 ? -0.645 -28.859 -16.516 1 93.94 268 ALA B O 1
ATOM 4381 N N . GLU B 1 269 ? -2.422 -29.344 -17.797 1 90.81 269 GLU B N 1
ATOM 4382 C CA . GLU B 1 269 ? -3.271 -29.625 -16.641 1 90.81 269 GLU B CA 1
ATOM 4383 C C . GLU B 1 269 ? -2.758 -30.828 -15.859 1 90.81 269 GLU B C 1
ATOM 4385 O O . GLU B 1 269 ? -2.166 -31.734 -16.438 1 90.81 269 GLU B O 1
ATOM 4390 N N . GLU B 1 270 ? -2.99 -30.641 -14.562 1 83.81 270 GLU B N 1
ATOM 4391 C CA . GLU B 1 270 ? -2.623 -31.781 -13.727 1 83.81 270 GLU B CA 1
ATOM 4392 C C . GLU B 1 270 ? -3.549 -32.969 -13.977 1 83.81 270 GLU B C 1
ATOM 4394 O O . GLU B 1 270 ? -4.754 -32.781 -14.164 1 83.81 270 GLU B O 1
ATOM 4399 N N . ASN B 1 271 ? -3.07 -34.219 -14.203 1 73.25 271 ASN B N 1
ATOM 4400 C CA . ASN B 1 271 ? -3.855 -35.438 -14.414 1 73.25 271 ASN B CA 1
ATOM 4401 C C . ASN B 1 271 ? -4.641 -35.812 -13.156 1 73.25 271 ASN B C 1
ATOM 4403 O O . ASN B 1 271 ? -4.191 -35.562 -12.039 1 73.25 271 ASN B O 1
#

Secondary structure (DSSP, 8-state):
---EEEEEEHHHHHHHHS-SSTT--EEEEEEEEEEEE-TTS--EEEEEEEEEEEEEEEE-STT-EEEEEEEEEEEE-TTT-PBPSEEE-TTT--EEE---EEEEEEEEEE-SEEEEEE-SSEEEEEEEE--EEE-TTTTSHHHHTT---SEEEEEEEEEEEEEHHHHT-TT-SS-S--EEEEEEEEPPPGGG--TTS--EEEEEEEEEEESSGGGS-HHHHHHHHHT-GGGGS--SS--SSPPP-HHHHHHHTHHHHHTT--SSPP-PPP-/---EEEEEEHHHHHHHHS-SSTT--EEEEEEEEEEEE-TTS--EEEEEEEEEEEEEEEE-STT-EEEEEEEEEEEE-TTT-PBPSEEE-TTT--EEE---EEEEEEEEEE-SEEEEEE-SSEEEEEEEE--EEE-TTTTSHHHHTT---SEEEEEEEEEEEEEHHHHT-TT-SS-S--EEEEEEEEPPPGGG--TT---EEEEEEEEEEESSGGGS-HHHHHHHHHT-GGGGS--SS--SSPPP-HHHHHHHTHHHHHTT--SSPP-PPP-

Sequence (542 aa):
MVAQNQELEASYWVKTRSSLDPAESSFLSWTGKIYAFVPGEKRTLLFKMVGMSVSRCIPTEAGCWDFTSRELTYYLNPETEEILHRWDNPWTGETVPVMHVANNPVQGHFKGKFPAQVDDESTTFVFDIFPTYPNPLVENTKLAEYSPQPTYQAAELFKITVPTTDLFNLELPSVSQLRLSWDRIGQWLPWMKMGDRSGYLIYSAYGSKVKGFDELPQLLKDEINTRVPLYKKAPKSFLDVEDMTSWLYFQQNLDAYLAGERFPLPAAEENMVAQNQELEASYWVKTRSSLDPAESSFLSWTGKIYAFVPGEKRTLLFKMVGMSVSRCIPTEAGCWDFTSRELTYYLNPETEEILHRWDNPWTGETVPVMHVANNPVQGHFKGKFPAQVDDESTTFVFDIFPTYPNPLVENTKLAEYSPQPTYQAAELFKITVPTTDLFNLELPSVSQLRLSWDRIGQWLPWMKMGDRSGYLIYSAYGSKVKGFDELPQLLKDEINTRVPLYKKAPKSFLDVEDMTSWLYFQQNLDAYLAGERFPLPAAEEN

pLDDT: mean 95.86, std 4.78, range [53.78, 98.94]

InterPro domains:
  IPR014990 Protein of unknown function DUF1838 [PF08894] (24-253)

Radius of gyration: 23.89 Å; Cα contacts (8 Å, |Δi|>4): 1328; chains: 2; bounding box: 58×68×52 Å